Protein AF-A0A1F8LR01-F1 (afdb_monomer_lite)

Sequence (402 aa):
MFSRTEFHPQITAILFFTMLLFGLFLNRTSTVTSFSTLLFICFPALVITYLPLTAFFIFSLGGIYILQKVSGKSIIQLYFFAFCILIFFVWEIYWATRFFNNFVVYIREFLIGLSDPLNRLLPVFNIAQNKLGESVPLWASLTRFFWMASIFLLGVILGVRNLFLFRKVSTVETMLTGGLWGVIAFSLICILTFSGSTQSQRLLTYGPFFTVPIIMMFLLNPNSVASKRSINKLVLKRWTAFKRYAVIYIFMAFILLSLPTFLVNRSDIGTKSIYKYELSTGDFVQNLYNNNKALRFFTDVQTVYYYAFYIPDGRLNNPPQPWEIANEEEEWAMFNNMLSKFESFKQMSVFVLTERFDQVYRTIAEVKPTDTEWQEFIGKLSTNVVIYNNGHTSMYLNQPGN

Radius of gyration: 25.89 Å; chains: 1; bounding box: 68×47×72 Å

Structure (mmCIF, N/CA/C/O backbone):
data_AF-A0A1F8LR01-F1
#
_entry.id   AF-A0A1F8LR01-F1
#
loop_
_atom_site.group_PDB
_atom_site.id
_atom_site.type_symbol
_atom_site.label_atom_id
_atom_site.label_alt_id
_atom_site.label_comp_id
_atom_site.label_asym_id
_atom_site.label_entity_id
_atom_site.label_seq_id
_atom_site.pdbx_PDB_ins_code
_atom_site.Cartn_x
_atom_site.Cartn_y
_atom_site.Cartn_z
_atom_site.occupancy
_atom_site.B_iso_or_equiv
_atom_site.auth_seq_id
_atom_site.auth_comp_id
_atom_site.auth_asym_id
_atom_site.auth_atom_id
_atom_site.pdbx_PDB_model_num
ATOM 1 N N . MET A 1 1 ? 7.671 -27.698 -17.652 1.00 35.16 1 MET A N 1
ATOM 2 C CA . MET A 1 1 ? 7.821 -26.294 -17.222 1.00 35.16 1 MET A CA 1
ATOM 3 C C . MET A 1 1 ? 7.305 -26.208 -15.789 1.00 35.16 1 MET A C 1
ATOM 5 O O . MET A 1 1 ? 6.113 -26.046 -15.581 1.00 35.16 1 MET A O 1
ATOM 9 N N . PHE A 1 2 ? 8.156 -26.469 -14.792 1.00 26.67 2 PHE A N 1
ATOM 10 C CA . PHE A 1 2 ? 7.775 -26.224 -13.400 1.00 26.67 2 PHE A CA 1
ATOM 11 C C . PHE A 1 2 ? 7.799 -24.712 -13.223 1.00 26.67 2 PHE A C 1
ATOM 13 O O . PHE A 1 2 ? 8.872 -24.114 -13.307 1.00 26.67 2 PHE A O 1
ATOM 20 N N . SER A 1 3 ? 6.636 -24.082 -13.045 1.00 29.81 3 SER A N 1
ATOM 21 C CA . SER A 1 3 ? 6.600 -22.718 -12.530 1.00 29.81 3 SER A CA 1
ATOM 22 C C . SER A 1 3 ? 7.415 -22.741 -11.244 1.00 29.81 3 SER A C 1
ATOM 24 O O . SER A 1 3 ? 7.028 -23.431 -10.297 1.00 29.81 3 SER A O 1
ATOM 26 N N . ARG A 1 4 ? 8.569 -22.064 -11.214 1.00 32.72 4 ARG A N 1
ATOM 27 C CA . ARG A 1 4 ? 9.208 -21.733 -9.942 1.00 32.72 4 ARG A CA 1
ATOM 28 C C . ARG A 1 4 ? 8.109 -21.050 -9.144 1.00 32.72 4 ARG A C 1
ATOM 30 O O . ARG A 1 4 ? 7.667 -19.975 -9.527 1.00 32.72 4 ARG A O 1
ATOM 37 N N . THR A 1 5 ? 7.587 -21.720 -8.123 1.00 36.28 5 THR A N 1
ATOM 38 C CA . THR A 1 5 ? 6.715 -21.079 -7.150 1.00 36.28 5 THR A CA 1
ATOM 39 C C . THR A 1 5 ? 7.586 -20.025 -6.501 1.00 36.28 5 THR A C 1
ATOM 41 O O . THR A 1 5 ? 8.412 -20.343 -5.645 1.00 36.28 5 THR A O 1
ATOM 44 N N . GLU A 1 6 ? 7.500 -18.797 -7.004 1.00 45.72 6 GLU A N 1
ATOM 45 C CA . GLU A 1 6 ? 8.147 -17.660 -6.385 1.00 45.72 6 GLU A CA 1
ATOM 46 C C . GLU A 1 6 ? 7.580 -17.583 -4.974 1.00 45.72 6 GLU A C 1
ATOM 48 O O . GLU A 1 6 ? 6.380 -17.403 -4.759 1.00 45.72 6 GLU A O 1
ATOM 53 N N . PHE A 1 7 ? 8.435 -17.846 -3.988 1.00 48.25 7 PHE A N 1
ATOM 54 C CA . PHE A 1 7 ? 8.056 -17.645 -2.608 1.00 48.25 7 PHE A CA 1
ATOM 55 C C . PHE A 1 7 ? 7.742 -16.158 -2.461 1.00 48.25 7 PHE A C 1
ATOM 57 O O . PHE A 1 7 ? 8.629 -15.319 -2.596 1.00 48.25 7 PHE A O 1
ATOM 64 N N . HIS A 1 8 ? 6.469 -15.835 -2.241 1.00 57.34 8 HIS A N 1
ATOM 65 C CA . HIS A 1 8 ? 6.015 -14.475 -1.995 1.00 57.34 8 HIS A CA 1
ATOM 66 C C . HIS A 1 8 ? 5.937 -14.266 -0.479 1.00 57.34 8 HIS A C 1
ATOM 68 O O . HIS A 1 8 ? 4.865 -14.457 0.106 1.00 57.34 8 HIS A O 1
ATOM 74 N N . PRO A 1 9 ? 7.041 -13.871 0.186 1.00 57.59 9 PRO A N 1
ATOM 75 C CA . PRO A 1 9 ? 7.090 -13.747 1.641 1.00 57.59 9 PRO A CA 1
ATOM 76 C C . PRO A 1 9 ? 5.990 -12.837 2.185 1.00 57.59 9 PRO A C 1
ATOM 78 O O . PRO A 1 9 ? 5.432 -13.100 3.242 1.00 57.59 9 PRO A O 1
ATOM 81 N N . GLN A 1 10 ? 5.595 -11.829 1.405 1.00 60.47 10 GLN A N 1
ATOM 82 C CA . GLN A 1 10 ? 4.511 -10.901 1.713 1.00 60.47 10 GLN A CA 1
ATOM 83 C C . GLN A 1 10 ? 3.162 -11.598 1.967 1.00 60.47 10 GLN A C 1
ATOM 85 O O . GLN A 1 10 ? 2.434 -11.188 2.867 1.00 60.47 10 GLN A O 1
ATOM 90 N N . ILE A 1 11 ? 2.823 -12.657 1.220 1.00 66.31 11 ILE A N 1
ATOM 91 C CA . ILE A 1 11 ? 1.539 -13.366 1.363 1.00 66.31 11 ILE A CA 1
ATOM 92 C C . ILE A 1 11 ? 1.519 -14.158 2.669 1.00 66.31 11 ILE A C 1
ATOM 94 O O . ILE A 1 11 ? 0.587 -14.016 3.460 1.00 66.31 11 ILE A O 1
ATOM 98 N N . THR A 1 12 ? 2.574 -14.933 2.932 1.00 64.12 12 THR A N 1
ATOM 99 C CA . THR A 1 12 ? 2.764 -15.663 4.197 1.00 64.12 12 THR A CA 1
ATOM 100 C C . THR A 1 12 ? 2.697 -14.712 5.388 1.00 64.12 12 THR A C 1
ATOM 102 O O . THR A 1 12 ? 2.092 -15.009 6.418 1.00 64.12 12 THR A O 1
ATOM 105 N N . ALA A 1 13 ? 3.265 -13.526 5.209 1.00 63.72 13 ALA A N 1
ATOM 106 C CA . ALA A 1 13 ? 3.351 -12.496 6.215 1.00 63.72 13 ALA A CA 1
ATOM 107 C C . ALA A 1 13 ? 2.002 -11.828 6.523 1.00 63.72 13 ALA A C 1
ATOM 109 O O . ALA A 1 13 ? 1.626 -11.687 7.690 1.00 63.72 13 ALA A O 1
ATOM 110 N N . ILE A 1 14 ? 1.213 -11.527 5.491 1.00 68.38 14 ILE A N 1
ATOM 111 C CA . ILE A 1 14 ? -0.168 -11.050 5.630 1.00 68.38 14 ILE A CA 1
ATOM 112 C C . ILE A 1 14 ? -1.063 -12.114 6.275 1.00 68.38 14 ILE A C 1
ATOM 114 O O . ILE A 1 14 ? -1.847 -11.793 7.173 1.00 68.38 14 ILE A O 1
ATOM 118 N N . LEU A 1 15 ? -0.948 -13.376 5.850 1.00 68.50 15 LEU A N 1
ATOM 119 C CA . LEU A 1 15 ? -1.713 -14.485 6.424 1.00 68.50 15 LEU A CA 1
ATOM 120 C C . LEU A 1 15 ? -1.419 -14.633 7.915 1.00 68.50 15 LEU A C 1
ATOM 122 O O . LEU A 1 15 ? -2.350 -14.696 8.715 1.00 68.50 15 LEU A O 1
ATOM 126 N N . PHE A 1 16 ? -0.143 -14.593 8.298 1.00 68.06 16 PHE A N 1
ATOM 127 C CA . PHE A 1 16 ? 0.247 -14.635 9.699 1.00 68.06 16 PHE A CA 1
ATOM 128 C C . PHE A 1 16 ? -0.315 -13.457 10.493 1.00 68.06 16 PHE A C 1
ATOM 130 O O . PHE A 1 16 ? -0.899 -13.656 11.555 1.00 68.06 16 PHE A O 1
ATOM 137 N N . PHE A 1 17 ? -0.174 -12.232 9.982 1.00 68.69 17 PHE A N 1
ATOM 138 C CA . PHE A 1 17 ? -0.696 -11.049 10.659 1.00 68.69 17 PHE A CA 1
ATOM 139 C C . PHE A 1 17 ? -2.216 -11.133 10.857 1.00 68.69 17 PHE A C 1
ATOM 141 O O . PHE A 1 17 ? -2.735 -10.809 11.925 1.00 68.69 17 PHE A O 1
ATOM 148 N N . THR A 1 18 ? -2.927 -11.651 9.857 1.00 70.94 18 THR A N 1
ATOM 149 C CA . THR A 1 18 ? -4.374 -11.877 9.924 1.00 70.94 18 THR A CA 1
ATOM 150 C C . THR A 1 18 ? -4.723 -12.942 10.964 1.00 70.94 18 THR A C 1
ATOM 152 O O . THR A 1 18 ? -5.607 -12.718 11.789 1.00 70.94 18 THR A O 1
ATOM 155 N N . MET A 1 19 ? -4.006 -14.071 10.979 1.00 67.06 19 MET A N 1
ATOM 156 C CA . MET A 1 19 ? -4.171 -15.130 11.984 1.00 67.06 19 MET A CA 1
ATOM 157 C C . MET A 1 19 ? -3.863 -14.634 13.396 1.00 67.06 19 MET A C 1
ATOM 159 O O . MET A 1 19 ? -4.545 -15.018 14.342 1.00 67.06 19 MET A O 1
ATOM 163 N N . LEU A 1 20 ? -2.880 -13.748 13.545 1.00 66.31 20 LEU A N 1
ATOM 164 C CA . LEU A 1 20 ? -2.564 -13.108 14.811 1.00 66.31 20 LEU A CA 1
ATOM 165 C C . LEU A 1 20 ? -3.699 -12.212 15.283 1.00 66.31 20 LEU A C 1
ATOM 167 O O . LEU A 1 20 ? -4.143 -12.341 16.420 1.00 66.31 20 LEU A O 1
ATOM 171 N N . LEU A 1 21 ? -4.176 -11.310 14.427 1.00 67.50 21 LEU A N 1
ATOM 172 C CA . LEU A 1 21 ? -5.292 -10.448 14.791 1.00 67.50 21 LEU A CA 1
ATOM 173 C C . LEU A 1 21 ? -6.499 -11.299 15.167 1.00 67.50 21 LEU A C 1
ATOM 175 O O . LEU A 1 21 ? -7.099 -11.069 16.212 1.00 67.50 21 LEU A O 1
ATOM 179 N N . PHE A 1 22 ? -6.790 -12.336 14.382 1.00 70.31 22 PHE A N 1
ATOM 180 C CA . PHE A 1 22 ? -7.855 -13.294 14.653 1.00 70.31 22 PHE A CA 1
ATOM 181 C C . PHE A 1 22 ? -7.670 -14.040 15.985 1.00 70.31 22 PHE A C 1
ATOM 183 O O . PHE A 1 22 ? -8.610 -14.127 16.771 1.00 70.31 22 PHE A O 1
ATOM 190 N N . GLY A 1 23 ? -6.464 -14.515 16.295 1.00 63.81 23 GLY A N 1
ATOM 191 C CA . GLY A 1 23 ? -6.161 -15.172 17.567 1.00 63.81 23 GLY A CA 1
ATOM 192 C C . GLY A 1 23 ? -6.261 -14.224 18.763 1.00 63.81 23 GLY A C 1
ATOM 193 O O . GLY A 1 23 ? -6.805 -14.598 19.800 1.00 63.81 23 GLY A O 1
ATOM 194 N N . LEU A 1 24 ? -5.838 -12.967 18.609 1.00 63.94 24 LEU A N 1
ATOM 195 C CA . LEU A 1 24 ? -6.038 -11.930 19.621 1.00 63.94 24 LEU A CA 1
ATOM 196 C C . LEU A 1 24 ? -7.524 -11.569 19.796 1.00 63.94 24 LEU A C 1
ATOM 198 O O . LEU A 1 24 ? -7.961 -11.314 20.917 1.00 63.94 24 LEU A O 1
ATOM 202 N N . PHE A 1 25 ? -8.313 -11.585 18.718 1.00 64.31 25 PHE A N 1
ATOM 203 C CA . PHE A 1 25 ? -9.765 -11.386 18.762 1.00 64.31 25 PHE A CA 1
ATOM 204 C C . PHE A 1 25 ? -10.500 -12.522 19.477 1.00 64.31 25 PHE A C 1
ATOM 206 O O . PHE A 1 25 ? -11.433 -12.264 20.240 1.00 64.31 25 PHE A O 1
ATOM 213 N N . LEU A 1 26 ? -10.095 -13.768 19.222 1.00 62.00 26 LEU A N 1
ATOM 214 C CA . LEU A 1 26 ? -10.715 -14.968 19.783 1.00 62.00 26 LEU A CA 1
ATOM 215 C C . LEU A 1 26 ? -10.299 -15.264 21.226 1.00 62.00 26 LEU A C 1
ATOM 217 O O . LEU A 1 26 ? -10.975 -16.050 21.888 1.00 62.00 26 LEU A O 1
ATOM 221 N N . ASN A 1 27 ? -9.228 -14.644 21.733 1.00 51.34 27 ASN A N 1
ATOM 222 C CA . ASN A 1 27 ? -8.663 -14.908 23.059 1.00 51.34 27 ASN A CA 1
ATOM 223 C C . ASN A 1 27 ? -9.542 -14.369 24.213 1.00 51.34 27 ASN A C 1
ATOM 225 O O . ASN A 1 27 ? -9.155 -13.491 24.984 1.00 51.34 27 ASN A O 1
ATOM 229 N N . ARG A 1 28 ? -10.743 -14.940 24.362 1.00 53.25 28 ARG A N 1
ATOM 230 C CA . ARG A 1 28 ? -11.556 -14.903 25.586 1.00 53.25 28 ARG A CA 1
ATOM 231 C C . ARG A 1 28 ? -11.241 -16.058 26.550 1.00 53.25 28 ARG A C 1
ATOM 233 O O . ARG A 1 28 ? -11.693 -15.989 27.687 1.00 53.25 28 ARG A O 1
ATOM 240 N N . THR A 1 29 ? -10.472 -17.084 26.162 1.00 45.84 29 THR A N 1
ATOM 241 C CA . THR A 1 29 ? -10.288 -18.306 26.980 1.00 45.84 29 THR A CA 1
ATOM 242 C C . THR A 1 29 ? -8.961 -19.038 26.721 1.00 45.84 29 THR A C 1
ATOM 244 O O . THR A 1 29 ? -8.738 -19.486 25.609 1.00 45.84 29 THR A O 1
ATOM 247 N N . SER A 1 30 ? -8.130 -19.228 27.760 1.00 42.12 30 SER A N 1
ATOM 248 C CA . SER A 1 30 ? -7.035 -20.224 27.962 1.00 42.12 30 SER A CA 1
ATOM 249 C C . SER A 1 30 ? -5.949 -20.496 26.891 1.00 42.12 30 SER A C 1
ATOM 251 O O . SER A 1 30 ? -4.922 -21.072 27.229 1.00 42.12 30 SER A O 1
ATOM 253 N N . THR A 1 31 ? -6.081 -20.058 25.639 1.00 46.47 31 THR A N 1
ATOM 254 C CA . THR A 1 31 ? -5.167 -20.352 24.510 1.00 46.47 31 THR A CA 1
ATOM 255 C C . THR A 1 31 ? -3.929 -19.448 24.430 1.00 46.47 31 THR A C 1
ATOM 257 O O . THR A 1 31 ? -3.245 -19.389 23.407 1.00 46.47 31 THR A O 1
ATOM 260 N N . VAL A 1 32 ? -3.609 -18.735 25.513 1.00 52.31 32 VAL A N 1
ATOM 261 C CA . VAL A 1 32 ? -2.529 -17.734 25.567 1.00 52.31 32 VAL A CA 1
ATOM 262 C C . VAL A 1 32 ? -1.151 -18.364 25.336 1.00 52.31 32 VAL A C 1
ATOM 264 O O . VAL A 1 32 ? -0.307 -17.756 24.679 1.00 52.31 32 VAL A O 1
ATOM 267 N N . THR A 1 33 ? -0.922 -19.589 25.809 1.00 53.00 33 THR A N 1
ATOM 268 C CA . THR A 1 33 ? 0.363 -20.294 25.681 1.00 53.00 33 THR A CA 1
ATOM 269 C C . THR A 1 33 ? 0.628 -20.754 24.251 1.00 53.00 33 THR A C 1
ATOM 271 O O . THR A 1 33 ? 1.625 -20.333 23.674 1.00 53.00 33 THR A O 1
ATOM 274 N N . SER A 1 34 ? -0.282 -21.508 23.625 1.00 55.06 34 SER A N 1
ATOM 275 C CA . SER A 1 34 ? -0.107 -21.992 22.242 1.00 55.06 34 SER A CA 1
ATOM 276 C C . SER A 1 34 ? 0.011 -20.852 21.225 1.00 55.06 34 SER A C 1
ATOM 278 O O . SER A 1 34 ? 0.798 -20.932 20.283 1.00 55.06 34 SER A O 1
ATOM 280 N N . PHE A 1 35 ? -0.729 -19.761 21.442 1.00 59.41 35 PHE A N 1
ATOM 281 C CA . PHE A 1 35 ? -0.664 -18.570 20.599 1.00 59.41 35 PHE A CA 1
ATOM 282 C C . PHE A 1 35 ? 0.674 -17.832 20.731 1.00 59.41 35 PHE A C 1
ATOM 284 O O . PHE A 1 35 ? 1.257 -17.432 19.725 1.00 59.41 35 PHE A O 1
ATOM 291 N N . SER A 1 36 ? 1.198 -17.712 21.956 1.00 57.34 36 SER A N 1
ATOM 292 C CA . SER A 1 36 ? 2.516 -17.118 22.210 1.00 57.34 36 SER A CA 1
ATOM 293 C C . SER A 1 36 ? 3.638 -17.943 21.578 1.00 57.34 36 SER A C 1
ATOM 295 O O . SER A 1 36 ? 4.568 -17.364 21.028 1.00 57.34 36 SER A O 1
ATOM 297 N N . THR A 1 37 ? 3.536 -19.277 21.592 1.00 59.94 37 THR A N 1
ATOM 298 C CA . THR A 1 37 ? 4.517 -20.181 20.969 1.00 59.94 37 THR A CA 1
ATOM 299 C C . THR A 1 37 ? 4.509 -20.084 19.443 1.00 59.94 37 THR A C 1
ATOM 301 O O . THR A 1 37 ? 5.571 -19.977 18.834 1.00 59.94 37 THR A O 1
ATOM 304 N N . LEU A 1 38 ? 3.328 -20.056 18.812 1.00 63.19 38 LEU A N 1
ATOM 305 C CA . LEU A 1 38 ? 3.209 -19.889 17.357 1.00 63.19 38 LEU A CA 1
ATOM 306 C C . LEU A 1 38 ? 3.761 -18.526 16.908 1.00 63.19 38 LEU A C 1
ATOM 308 O O . LEU A 1 38 ? 4.481 -18.429 15.916 1.00 63.19 38 LEU A O 1
ATOM 312 N N . LEU A 1 39 ? 3.506 -17.483 17.699 1.00 63.50 39 LEU A N 1
ATOM 313 C CA . LEU A 1 39 ? 4.103 -16.163 17.523 1.00 63.50 39 LEU A CA 1
ATOM 314 C C . LEU A 1 39 ? 5.628 -16.164 17.639 1.00 63.50 39 LEU A C 1
ATOM 316 O O . LEU A 1 39 ? 6.300 -15.514 16.840 1.00 63.50 39 LEU A O 1
ATOM 320 N N . PHE A 1 40 ? 6.161 -16.910 18.605 1.00 65.38 40 PHE A N 1
ATOM 321 C CA . PHE A 1 40 ? 7.596 -17.044 18.846 1.00 65.38 40 PHE A CA 1
ATOM 322 C C . PHE A 1 40 ? 8.336 -17.682 17.666 1.00 65.38 40 PHE A C 1
ATOM 324 O O . PHE A 1 40 ? 9.477 -17.324 17.396 1.00 65.38 40 PHE A O 1
ATOM 331 N N . ILE A 1 41 ? 7.684 -18.609 16.958 1.00 64.94 41 ILE A N 1
ATOM 332 C CA . ILE A 1 41 ? 8.263 -19.336 15.820 1.00 64.94 41 ILE A CA 1
ATOM 333 C C . ILE A 1 41 ? 8.121 -18.533 14.523 1.00 64.94 41 ILE A C 1
ATOM 335 O O . ILE A 1 41 ? 9.060 -18.424 13.737 1.00 64.94 41 ILE A O 1
ATOM 339 N N . CYS A 1 42 ? 6.948 -17.950 14.288 1.00 66.75 42 CYS A N 1
ATOM 340 C CA . CYS A 1 42 ? 6.648 -17.311 13.013 1.00 66.75 42 CYS A CA 1
ATOM 341 C C . CYS A 1 42 ? 7.173 -15.876 12.909 1.00 66.75 42 CYS A C 1
ATOM 343 O O . CYS A 1 42 ? 7.507 -15.445 11.810 1.00 66.75 42 CYS A O 1
ATOM 345 N N . PHE A 1 43 ? 7.276 -15.127 14.012 1.00 67.75 43 PHE A N 1
ATOM 346 C CA . PHE A 1 43 ? 7.781 -13.753 13.960 1.00 67.75 43 PHE A CA 1
ATOM 347 C C . PHE A 1 43 ? 9.237 -13.667 13.458 1.00 67.75 43 PHE A C 1
ATOM 349 O O . PHE A 1 43 ? 9.473 -12.893 12.532 1.00 67.75 43 PHE A O 1
ATOM 356 N N . PRO A 1 44 ? 10.192 -14.500 13.925 1.00 66.56 44 PRO A N 1
ATOM 357 C CA . PRO A 1 44 ? 11.518 -14.597 13.311 1.00 66.56 44 PRO A CA 1
ATOM 358 C C . PRO A 1 44 ? 11.472 -14.891 11.810 1.00 66.56 44 PRO A C 1
ATOM 360 O O . PRO A 1 44 ? 12.167 -14.236 11.042 1.00 66.56 44 PRO A O 1
ATOM 363 N N . ALA A 1 45 ? 10.615 -15.818 11.369 1.00 64.94 45 ALA A N 1
ATOM 364 C CA . ALA A 1 45 ? 10.470 -16.135 9.948 1.00 64.94 45 ALA A CA 1
ATOM 365 C C . ALA A 1 45 ? 9.986 -14.926 9.125 1.00 64.94 45 ALA A C 1
ATOM 367 O O . ALA A 1 45 ? 10.404 -14.748 7.983 1.00 64.94 45 ALA A O 1
ATOM 368 N N . LEU A 1 46 ? 9.150 -14.059 9.701 1.00 65.88 46 LEU A N 1
ATOM 369 C CA . LEU A 1 46 ? 8.712 -12.813 9.065 1.00 65.88 46 LEU A CA 1
ATOM 370 C C . LEU A 1 46 ? 9.801 -11.762 9.001 1.00 65.88 46 LEU A C 1
ATOM 372 O O . LEU A 1 46 ? 9.949 -11.102 7.976 1.00 65.88 46 LEU A O 1
ATOM 376 N N . VAL A 1 47 ? 10.573 -11.638 10.076 1.00 64.88 47 VAL A N 1
ATOM 377 C CA . VAL A 1 47 ? 11.721 -10.736 10.130 1.00 64.88 47 VAL A CA 1
ATOM 378 C C . VAL A 1 47 ? 12.735 -11.121 9.054 1.00 64.88 47 VAL A C 1
ATOM 380 O O . VAL A 1 47 ? 13.156 -10.264 8.281 1.00 64.88 47 VAL A O 1
ATOM 383 N N . ILE A 1 48 ? 13.021 -12.421 8.934 1.00 62.97 48 ILE A N 1
ATOM 384 C CA . ILE A 1 48 ? 13.946 -12.980 7.943 1.00 62.97 48 ILE A CA 1
ATOM 385 C C . ILE A 1 48 ? 13.500 -12.684 6.503 1.00 62.97 48 ILE A C 1
ATOM 387 O O . ILE A 1 48 ? 14.321 -12.522 5.603 1.00 62.97 48 ILE A O 1
ATOM 391 N N . THR A 1 49 ? 12.191 -12.635 6.263 1.00 64.06 49 THR A N 1
ATOM 392 C CA . THR A 1 49 ? 11.645 -12.651 4.903 1.00 64.06 49 THR A CA 1
ATOM 393 C C . THR A 1 49 ? 11.109 -11.306 4.419 1.00 64.06 49 THR A C 1
ATOM 395 O O . THR A 1 49 ? 11.103 -11.068 3.210 1.00 64.06 49 THR A O 1
ATOM 398 N N . TYR A 1 50 ? 10.649 -10.416 5.309 1.00 69.25 50 TYR A N 1
ATOM 399 C CA . TYR A 1 50 ? 10.059 -9.136 4.911 1.00 69.25 50 TYR A CA 1
ATOM 400 C C . TYR A 1 50 ? 10.065 -8.068 6.027 1.00 69.25 50 TYR A C 1
ATOM 402 O O . TYR A 1 50 ? 9.111 -7.900 6.796 1.00 69.25 50 TYR A O 1
ATOM 410 N N . LEU A 1 51 ? 11.135 -7.269 6.058 1.00 68.94 51 LEU A N 1
ATOM 411 C CA . LEU A 1 51 ? 11.391 -6.224 7.057 1.00 68.94 51 LEU A CA 1
ATOM 412 C C . LEU A 1 51 ? 10.250 -5.196 7.256 1.00 68.94 51 LEU A C 1
ATOM 414 O O . LEU A 1 51 ? 9.898 -4.926 8.408 1.00 68.94 51 LEU A O 1
ATOM 418 N N . PRO A 1 52 ? 9.603 -4.644 6.204 1.00 72.44 52 PRO A N 1
ATOM 419 C CA . PRO A 1 52 ? 8.581 -3.612 6.392 1.00 72.44 52 PRO A CA 1
ATOM 420 C C . PRO A 1 52 ? 7.368 -4.091 7.190 1.00 72.44 52 PRO A C 1
ATOM 422 O O . PRO A 1 52 ? 6.794 -3.319 7.956 1.00 72.44 52 PRO A O 1
ATOM 425 N N . LEU A 1 53 ? 6.976 -5.362 7.038 1.00 72.88 53 LEU A N 1
ATOM 426 C CA . LEU A 1 53 ? 5.863 -5.902 7.816 1.00 72.88 53 LEU A CA 1
ATOM 427 C C . LEU A 1 53 ? 6.251 -6.117 9.282 1.00 72.88 53 LEU A C 1
ATOM 429 O O . LEU A 1 53 ? 5.424 -5.938 10.170 1.00 72.88 53 LEU A O 1
ATOM 433 N N . THR A 1 54 ? 7.510 -6.450 9.546 1.00 76.75 54 THR A N 1
ATOM 434 C CA . THR A 1 54 ? 8.026 -6.585 10.911 1.00 76.75 54 THR A CA 1
ATOM 435 C C . THR A 1 54 ? 7.986 -5.252 11.652 1.00 76.75 54 THR A C 1
ATOM 437 O O . THR A 1 54 ? 7.468 -5.183 12.766 1.00 76.75 54 THR A O 1
ATOM 440 N N . ALA A 1 55 ? 8.448 -4.173 11.015 1.00 80.06 55 ALA A N 1
ATOM 441 C CA . ALA A 1 55 ? 8.347 -2.833 11.583 1.00 80.06 55 ALA A CA 1
ATOM 442 C C . ALA A 1 55 ? 6.875 -2.433 11.791 1.00 80.06 55 ALA A C 1
ATOM 444 O O . ALA A 1 55 ? 6.482 -2.056 12.893 1.00 80.06 55 ALA A O 1
ATOM 445 N N . PHE A 1 56 ? 6.025 -2.635 10.781 1.00 81.19 56 PHE A N 1
ATOM 446 C CA . PHE A 1 56 ? 4.578 -2.433 10.890 1.00 81.19 56 PHE A CA 1
ATOM 447 C C . PHE A 1 56 ? 3.956 -3.182 12.087 1.00 81.19 56 PHE A C 1
ATOM 449 O O . PHE A 1 56 ? 3.125 -2.633 12.821 1.00 81.19 56 PHE A O 1
ATOM 456 N N . PHE A 1 57 ? 4.378 -4.424 12.319 1.00 81.44 57 PHE A N 1
ATOM 457 C CA . PHE A 1 57 ? 3.926 -5.244 13.434 1.00 81.44 57 PHE A CA 1
ATOM 458 C C . PHE A 1 57 ? 4.372 -4.680 14.784 1.00 81.44 57 PHE A C 1
ATOM 460 O O . PHE A 1 57 ? 3.549 -4.546 15.689 1.00 81.44 57 PHE A O 1
ATOM 467 N N . ILE A 1 58 ? 5.644 -4.292 14.911 1.00 87.50 58 ILE A N 1
ATOM 468 C CA . ILE A 1 58 ? 6.188 -3.676 16.129 1.00 87.50 58 ILE A CA 1
ATOM 469 C C . ILE A 1 58 ? 5.435 -2.391 16.459 1.00 87.50 58 ILE A C 1
ATOM 471 O O . ILE A 1 58 ? 5.016 -2.209 17.599 1.00 87.50 58 ILE A O 1
ATOM 475 N N . PHE A 1 59 ? 5.193 -1.528 15.474 1.00 91.19 59 PHE A N 1
ATOM 476 C CA . PHE A 1 59 ? 4.430 -0.300 15.683 1.00 91.19 59 PHE A CA 1
ATOM 477 C C . PHE A 1 59 ? 2.982 -0.581 16.094 1.00 91.19 59 PHE A C 1
ATOM 479 O O . PHE A 1 59 ? 2.475 0.048 17.023 1.00 91.19 59 PHE A O 1
ATOM 486 N N . SER A 1 60 ? 2.331 -1.565 15.467 1.00 89.62 60 SER A N 1
ATOM 487 C CA . SER A 1 60 ? 0.982 -2.001 15.846 1.00 89.62 60 SER A CA 1
ATOM 488 C C . SER A 1 60 ? 0.938 -2.507 17.293 1.00 89.62 60 SER A C 1
ATOM 490 O O . SER A 1 60 ? 0.095 -2.066 18.077 1.00 89.62 60 SER A O 1
ATOM 492 N N . LEU A 1 61 ? 1.872 -3.383 17.688 1.00 88.38 61 LEU A N 1
ATOM 493 C CA . LEU A 1 61 ? 1.990 -3.863 19.068 1.00 88.38 61 LEU A CA 1
ATOM 494 C C . LEU A 1 61 ? 2.331 -2.737 20.043 1.00 88.38 61 LEU A C 1
ATOM 496 O O . LEU A 1 61 ? 1.787 -2.715 21.142 1.00 88.38 61 LEU A O 1
ATOM 500 N N . GLY A 1 62 ? 3.191 -1.797 19.651 1.00 92.31 62 GLY A N 1
ATOM 501 C CA . GLY A 1 62 ? 3.563 -0.635 20.452 1.00 92.31 62 GLY A CA 1
ATOM 502 C C . GLY A 1 62 ? 2.359 0.260 20.733 1.00 92.31 62 GLY A C 1
ATOM 503 O O . GLY A 1 62 ? 2.109 0.619 21.881 1.00 92.31 62 GLY A O 1
ATOM 504 N N . GLY A 1 63 ? 1.541 0.536 19.715 1.00 93.00 63 GLY A N 1
ATOM 505 C CA . GLY A 1 63 ? 0.291 1.276 19.874 1.00 93.00 63 GLY A CA 1
ATOM 506 C C . GLY A 1 63 ? -0.713 0.557 20.785 1.00 93.00 63 GLY A C 1
ATOM 507 O O . GLY A 1 63 ? -1.306 1.183 21.670 1.00 93.00 63 GLY A O 1
ATOM 508 N N . ILE A 1 64 ? -0.855 -0.770 20.648 1.00 91.56 64 ILE A N 1
ATOM 509 C CA . ILE A 1 64 ? -1.650 -1.592 21.581 1.00 91.56 64 ILE A CA 1
ATOM 510 C C . ILE A 1 64 ? -1.080 -1.492 23.000 1.00 91.56 64 ILE A C 1
ATOM 512 O O . ILE A 1 64 ? -1.840 -1.285 23.947 1.00 91.56 64 ILE A O 1
ATOM 516 N N . TYR A 1 65 ? 0.242 -1.609 23.150 1.00 91.25 65 TYR A N 1
ATOM 517 C CA . TYR A 1 65 ? 0.948 -1.587 24.428 1.00 91.25 65 TYR A CA 1
ATOM 518 C C . TYR A 1 65 ? 0.794 -0.241 25.159 1.00 91.25 65 TYR A C 1
ATOM 520 O O . TYR A 1 65 ? 0.555 -0.202 26.367 1.00 91.25 65 TYR A O 1
ATOM 528 N N . ILE A 1 66 ? 0.871 0.876 24.438 1.00 93.69 66 ILE A N 1
ATOM 529 C CA . ILE A 1 66 ? 0.654 2.208 25.009 1.00 93.69 66 ILE A CA 1
ATOM 530 C C . ILE A 1 66 ? -0.799 2.338 25.473 1.00 93.69 66 ILE A C 1
ATOM 532 O O . ILE A 1 66 ? -1.059 2.681 26.629 1.00 93.69 66 ILE A O 1
ATOM 536 N N . LEU A 1 67 ? -1.766 2.002 24.612 1.00 92.38 67 LEU A N 1
ATOM 537 C CA . LEU A 1 67 ? -3.174 2.200 24.945 1.00 92.38 67 LEU A CA 1
ATOM 538 C C . LEU A 1 67 ? -3.657 1.244 26.045 1.00 92.38 67 LEU A C 1
ATOM 540 O O . LEU A 1 67 ? -4.491 1.631 26.868 1.00 92.38 67 LEU A O 1
ATOM 544 N N . GLN A 1 68 ? -3.120 0.023 26.130 1.00 92.00 68 GLN A N 1
ATOM 545 C CA . GLN A 1 68 ? -3.410 -0.874 27.254 1.00 92.00 68 GLN A CA 1
ATOM 546 C C . GLN A 1 68 ? -2.887 -0.303 28.582 1.00 92.00 68 GLN A C 1
ATOM 548 O O . GLN A 1 68 ? -3.600 -0.369 29.579 1.00 92.00 68 GLN A O 1
ATOM 553 N N . LYS A 1 69 ? -1.697 0.323 28.603 1.00 92.25 69 LYS A N 1
ATOM 554 C CA . LYS A 1 69 ? -1.126 0.910 29.824 1.00 92.25 69 LYS A CA 1
ATOM 555 C C . LYS A 1 69 ? -1.948 2.098 30.288 1.00 92.25 69 LYS A C 1
ATOM 557 O O . LYS A 1 69 ? -2.312 2.168 31.456 1.00 92.25 69 LYS A O 1
ATOM 562 N N . VAL A 1 70 ? -2.322 2.966 29.353 1.00 91.50 70 VAL A N 1
ATOM 563 C CA . VAL A 1 70 ? -3.179 4.122 29.631 1.00 91.50 70 VAL A CA 1
ATOM 564 C C . VAL A 1 70 ? -4.572 3.680 30.104 1.00 91.50 70 VAL A C 1
ATOM 566 O O . VAL A 1 70 ? -5.139 4.287 31.010 1.00 91.50 70 VAL A O 1
ATOM 569 N N . SER A 1 71 ? -5.117 2.590 29.551 1.00 88.75 71 SER A N 1
ATOM 570 C CA . SER A 1 71 ? -6.431 2.046 29.937 1.00 88.75 71 SER A CA 1
ATOM 571 C C . SER A 1 71 ? -6.428 1.100 31.143 1.00 88.75 71 SER A C 1
ATOM 573 O O . SER A 1 71 ? -7.510 0.694 31.565 1.00 88.75 71 SER A O 1
ATOM 575 N N . GLY A 1 72 ? -5.266 0.770 31.717 1.00 86.38 72 GLY A N 1
ATOM 576 C CA . GLY A 1 72 ? -5.152 -0.149 32.856 1.00 86.38 72 GLY A CA 1
ATOM 577 C C . GLY A 1 72 ? -5.446 -1.616 32.518 1.00 86.38 72 GLY A C 1
ATOM 578 O O . GLY A 1 72 ? -5.856 -2.375 33.391 1.00 86.38 72 GLY A O 1
ATOM 579 N N . LYS A 1 73 ? -5.277 -2.020 31.255 1.00 84.62 73 LYS A N 1
ATOM 580 C CA . LYS A 1 73 ? -5.538 -3.384 30.771 1.00 84.62 73 LYS A CA 1
ATOM 581 C C . LYS A 1 73 ? -4.239 -4.149 30.525 1.00 84.62 73 LYS A C 1
ATOM 583 O O . LYS A 1 73 ? -3.220 -3.562 30.166 1.00 84.62 73 LYS A O 1
ATOM 588 N N . SER A 1 74 ? -4.296 -5.471 30.650 1.00 83.44 74 SER A N 1
ATOM 589 C CA . SER A 1 74 ? -3.204 -6.391 30.316 1.00 83.44 74 SER A CA 1
ATOM 590 C C . SER A 1 74 ? -3.580 -7.247 29.104 1.00 83.44 74 SER A C 1
ATOM 592 O O . SER A 1 74 ? -4.257 -8.262 29.231 1.00 83.44 74 SER A O 1
ATOM 594 N N . ILE A 1 75 ? -3.165 -6.812 27.913 1.00 80.00 75 ILE A N 1
ATOM 595 C CA . ILE A 1 75 ? -3.404 -7.509 26.637 1.00 80.00 75 ILE A CA 1
ATOM 596 C C . ILE A 1 75 ? -2.113 -8.187 26.175 1.00 80.00 75 ILE A C 1
ATOM 598 O O . ILE A 1 75 ? -2.080 -9.390 25.941 1.00 80.00 75 ILE A O 1
ATOM 602 N N . ILE A 1 76 ? -1.038 -7.405 26.081 1.00 80.50 76 ILE A N 1
ATOM 603 C CA . ILE A 1 76 ? 0.289 -7.815 25.630 1.00 80.50 76 ILE A CA 1
ATOM 604 C C . ILE A 1 76 ? 1.266 -7.724 26.800 1.00 80.50 76 ILE A C 1
ATOM 606 O O . ILE A 1 76 ? 1.343 -6.700 27.488 1.00 80.50 76 ILE A O 1
ATOM 610 N N . GLN A 1 77 ? 2.048 -8.782 26.995 1.00 82.75 77 GLN A N 1
ATOM 611 C CA . GLN A 1 77 ? 3.092 -8.839 28.013 1.00 82.75 77 GLN A CA 1
ATOM 612 C C . GLN A 1 77 ? 4.353 -8.099 27.533 1.00 82.75 77 GLN A C 1
ATOM 614 O O . GLN A 1 77 ? 4.724 -8.197 26.364 1.00 82.75 77 GLN A O 1
ATOM 619 N N . LEU A 1 78 ? 5.026 -7.353 28.419 1.00 83.62 78 LEU A N 1
ATOM 620 C CA . LEU A 1 78 ? 6.178 -6.513 28.046 1.00 83.62 78 LEU A CA 1
ATOM 621 C C . LEU A 1 78 ? 7.326 -7.326 27.432 1.00 83.62 78 LEU A C 1
ATOM 623 O O . LEU A 1 78 ? 7.906 -6.894 26.442 1.00 83.62 78 LEU A O 1
ATOM 627 N N . TYR A 1 79 ? 7.626 -8.506 27.981 1.00 83.00 79 TYR A N 1
ATOM 628 C CA . TYR A 1 79 ? 8.702 -9.352 27.460 1.00 83.00 79 TYR A CA 1
ATOM 629 C C . TYR A 1 79 ? 8.446 -9.790 26.015 1.00 83.00 79 TYR A C 1
ATOM 631 O O . TYR A 1 79 ? 9.389 -9.932 25.249 1.00 83.00 79 TYR A O 1
ATOM 639 N N . PHE A 1 80 ? 7.180 -9.965 25.623 1.00 79.62 80 PHE A N 1
ATOM 640 C CA . PHE A 1 80 ? 6.826 -10.340 24.260 1.00 79.62 80 PHE A CA 1
ATOM 641 C C . PHE A 1 80 ? 7.102 -9.185 23.294 1.00 79.62 80 PHE A C 1
ATOM 643 O O . PHE A 1 80 ? 7.733 -9.369 22.260 1.00 79.62 80 PHE A O 1
ATOM 650 N N . PHE A 1 81 ? 6.699 -7.971 23.673 1.00 82.25 81 PHE A N 1
ATOM 651 C CA . PHE A 1 81 ? 7.009 -6.771 22.900 1.00 82.25 81 PHE A CA 1
ATOM 652 C C . PHE A 1 81 ? 8.524 -6.530 22.794 1.00 82.25 81 PHE A C 1
ATOM 654 O O . PHE A 1 81 ? 9.033 -6.284 21.701 1.00 82.25 81 PHE A O 1
ATOM 661 N N . ALA A 1 82 ? 9.254 -6.674 23.906 1.00 85.75 82 ALA A N 1
ATOM 662 C CA . ALA A 1 82 ? 10.710 -6.554 23.937 1.00 85.75 82 ALA A CA 1
ATOM 663 C C . ALA A 1 82 ? 11.397 -7.612 23.059 1.00 85.75 82 ALA A C 1
ATOM 665 O O . ALA A 1 82 ? 12.341 -7.290 22.346 1.00 85.75 82 ALA A O 1
ATOM 666 N N . PHE A 1 83 ? 10.895 -8.849 23.055 1.00 82.31 83 PHE A N 1
ATOM 667 C CA . PHE A 1 83 ? 11.387 -9.919 22.190 1.00 82.31 83 PHE A CA 1
ATOM 668 C C . PHE A 1 83 ? 11.194 -9.598 20.702 1.00 82.31 83 PHE A C 1
ATOM 670 O O . PHE A 1 83 ? 12.124 -9.769 19.918 1.00 82.31 83 PHE A O 1
ATOM 677 N N . CYS A 1 84 ? 10.029 -9.069 20.308 1.00 82.25 84 CYS A N 1
ATOM 678 C CA . CYS A 1 84 ? 9.797 -8.644 18.926 1.00 82.25 84 CYS A CA 1
ATOM 679 C C . CYS A 1 84 ? 10.770 -7.539 18.487 1.00 82.25 84 CYS A C 1
ATOM 681 O O . CYS A 1 84 ? 11.321 -7.597 17.390 1.00 82.25 84 CYS A O 1
ATOM 683 N N . ILE A 1 85 ? 11.014 -6.556 19.357 1.00 84.44 85 ILE A N 1
ATOM 684 C CA . ILE A 1 85 ? 11.999 -5.498 19.109 1.00 84.44 85 ILE A CA 1
ATOM 685 C C . ILE A 1 85 ? 13.413 -6.084 18.998 1.00 84.44 85 ILE A C 1
ATOM 687 O O . ILE A 1 85 ? 14.146 -5.742 18.074 1.00 84.44 85 ILE A O 1
ATOM 691 N N . LEU A 1 86 ? 13.788 -6.987 19.908 1.00 84.25 86 LEU A N 1
ATOM 692 C CA . LEU A 1 86 ? 15.106 -7.615 19.917 1.00 84.25 86 LEU A CA 1
ATOM 693 C C . LEU A 1 86 ? 15.365 -8.392 18.626 1.00 84.25 86 LEU A C 1
ATOM 695 O O . LEU A 1 86 ? 16.419 -8.211 18.031 1.00 84.25 86 LEU A O 1
ATOM 699 N N . ILE A 1 87 ? 14.419 -9.217 18.163 1.00 78.50 87 ILE A N 1
ATOM 700 C CA . ILE A 1 87 ? 14.587 -9.967 16.908 1.00 78.50 87 ILE A CA 1
ATOM 701 C C . ILE A 1 87 ? 14.772 -9.021 15.725 1.00 78.50 87 ILE A C 1
ATOM 703 O O . ILE A 1 87 ? 15.636 -9.265 14.885 1.00 78.50 87 ILE A O 1
ATOM 707 N N . PHE A 1 88 ? 13.979 -7.949 15.660 1.00 80.25 88 PHE A N 1
ATOM 708 C CA . PHE A 1 88 ? 14.126 -6.942 14.615 1.00 80.25 88 PHE A CA 1
ATOM 709 C C . PHE A 1 88 ? 15.536 -6.347 14.622 1.00 80.25 88 PHE A C 1
ATOM 711 O O . PHE A 1 88 ? 16.196 -6.352 13.590 1.00 80.25 88 PHE A O 1
ATOM 718 N N . PHE A 1 89 ? 16.051 -5.946 15.787 1.00 78.94 89 PHE A N 1
ATOM 719 C CA . PHE A 1 89 ? 17.417 -5.433 15.884 1.00 78.94 89 PHE A CA 1
ATOM 720 C C . PHE A 1 89 ? 18.491 -6.483 15.583 1.00 78.94 89 PHE A C 1
ATOM 722 O O . PHE A 1 89 ? 19.466 -6.158 14.920 1.00 78.94 89 PHE A O 1
ATOM 729 N N . VAL A 1 90 ? 18.332 -7.737 16.016 1.00 76.00 90 VAL A N 1
ATOM 730 C CA . VAL A 1 90 ? 19.277 -8.823 15.694 1.00 76.00 90 VAL A CA 1
ATOM 731 C C . VAL A 1 90 ? 19.351 -9.046 14.182 1.00 76.00 90 VAL A C 1
ATOM 733 O O . VAL A 1 90 ? 20.436 -9.229 13.635 1.00 76.00 90 VAL A O 1
ATOM 736 N N . TRP A 1 91 ? 18.211 -8.986 13.495 1.00 71.75 91 TRP A N 1
ATOM 737 C CA . TRP A 1 91 ? 18.159 -9.082 12.041 1.00 71.75 91 TRP A CA 1
ATOM 738 C C . TRP A 1 91 ? 18.776 -7.869 11.339 1.00 71.75 91 TRP A C 1
ATOM 740 O O . TRP A 1 91 ? 19.532 -8.034 10.384 1.00 71.75 91 TRP A O 1
ATOM 750 N N . GLU A 1 92 ? 18.513 -6.659 11.834 1.00 69.38 92 GLU A N 1
ATOM 751 C CA . GLU A 1 92 ? 19.148 -5.440 11.320 1.00 69.38 92 GLU A CA 1
ATOM 752 C C . GLU A 1 92 ? 20.670 -5.471 11.502 1.00 69.38 92 GLU A C 1
ATOM 754 O O . GLU A 1 92 ? 21.417 -5.101 10.599 1.00 69.38 92 GLU A O 1
ATOM 759 N N . ILE A 1 93 ? 21.150 -5.992 12.636 1.00 71.56 93 ILE A N 1
ATOM 760 C CA . ILE A 1 93 ? 22.582 -6.184 12.896 1.00 71.56 93 ILE A CA 1
ATOM 761 C C . ILE A 1 93 ? 23.185 -7.202 11.916 1.00 71.56 93 ILE A C 1
ATOM 763 O O . ILE A 1 93 ? 24.307 -7.014 11.451 1.00 71.56 93 ILE A O 1
ATOM 767 N N . TYR A 1 94 ? 22.451 -8.253 11.540 1.00 66.88 94 TYR A N 1
ATOM 768 C CA . TYR A 1 94 ? 22.906 -9.208 10.522 1.00 66.88 94 TYR A CA 1
ATOM 769 C C . TYR A 1 94 ? 23.083 -8.555 9.134 1.00 66.88 94 TYR A C 1
ATOM 771 O O . TYR A 1 94 ? 23.997 -8.916 8.396 1.00 66.88 94 TYR A O 1
ATOM 779 N N . TRP A 1 95 ? 22.277 -7.538 8.803 1.00 62.12 95 TRP A N 1
ATOM 780 C CA . TRP A 1 95 ? 22.388 -6.726 7.578 1.00 62.12 95 TRP A CA 1
ATOM 781 C C . TRP A 1 95 ? 23.196 -5.419 7.751 1.00 62.12 95 TRP A C 1
ATOM 783 O O . TRP A 1 95 ? 23.205 -4.571 6.847 1.00 62.12 95 TRP A O 1
ATOM 793 N N . ALA A 1 96 ? 23.901 -5.254 8.879 1.00 48.75 96 ALA A N 1
ATOM 794 C CA . ALA A 1 96 ? 24.453 -3.981 9.363 1.00 48.75 96 ALA A CA 1
ATOM 795 C C . ALA A 1 96 ? 25.309 -3.193 8.357 1.00 48.75 96 ALA A C 1
ATOM 797 O O . ALA A 1 96 ? 25.349 -1.966 8.429 1.00 48.75 96 ALA A O 1
ATOM 798 N N . THR A 1 97 ? 25.966 -3.847 7.398 1.00 51.38 97 THR A N 1
ATOM 799 C CA . THR A 1 97 ? 26.827 -3.169 6.415 1.00 51.38 97 THR A CA 1
ATOM 800 C C . THR A 1 97 ? 26.062 -2.363 5.366 1.00 51.38 97 THR A C 1
ATOM 802 O O . THR A 1 97 ? 26.589 -1.363 4.886 1.00 51.38 97 THR A O 1
ATOM 805 N N . ARG A 1 98 ? 24.817 -2.729 5.023 1.00 51.06 98 ARG A N 1
ATOM 806 C CA . ARG A 1 98 ? 23.975 -1.927 4.108 1.00 51.06 98 ARG A CA 1
ATOM 807 C C . ARG A 1 98 ? 23.053 -0.964 4.850 1.00 51.06 98 ARG A C 1
ATOM 809 O O . ARG A 1 98 ? 22.730 0.097 4.326 1.00 51.06 98 ARG A O 1
ATOM 816 N N . PHE A 1 99 ? 22.643 -1.309 6.070 1.00 50.84 99 PHE A N 1
ATOM 817 C CA . PHE A 1 99 ? 21.655 -0.520 6.800 1.00 50.84 99 PHE A CA 1
ATOM 818 C C . PHE A 1 99 ? 22.230 0.751 7.434 1.00 50.84 99 PHE A C 1
ATOM 820 O O . PHE A 1 99 ? 21.550 1.767 7.416 1.00 50.84 99 PHE A O 1
ATOM 827 N N . PHE A 1 100 ? 23.476 0.758 7.930 1.00 55.09 100 PHE A N 1
ATOM 828 C CA . PHE A 1 100 ? 24.052 1.973 8.535 1.00 55.09 100 PHE A CA 1
ATOM 829 C C . PHE A 1 100 ? 24.147 3.144 7.547 1.00 55.09 100 PHE A C 1
ATOM 831 O O . PHE A 1 100 ? 23.763 4.262 7.893 1.00 55.09 100 PHE A O 1
ATOM 838 N N . ASN A 1 101 ? 24.576 2.881 6.308 1.00 57.09 101 ASN A N 1
ATOM 839 C CA . ASN A 1 101 ? 24.602 3.901 5.256 1.00 57.09 101 ASN A CA 1
ATOM 840 C C . ASN A 1 101 ? 23.189 4.402 4.936 1.00 57.09 101 ASN A C 1
ATOM 842 O O . ASN A 1 101 ? 22.958 5.607 4.859 1.00 57.09 101 ASN A O 1
ATOM 846 N N . ASN A 1 102 ? 22.224 3.487 4.843 1.00 62.47 102 ASN A N 1
ATOM 847 C CA . ASN A 1 102 ? 20.839 3.836 4.545 1.00 62.47 102 ASN A CA 1
ATOM 848 C C . ASN A 1 102 ? 20.141 4.548 5.711 1.00 62.47 102 ASN A C 1
ATOM 850 O O . ASN A 1 102 ? 19.294 5.395 5.477 1.00 62.47 102 ASN A O 1
ATOM 854 N N . PHE A 1 103 ? 20.498 4.267 6.965 1.00 69.75 103 PHE A N 1
ATOM 855 C CA . PHE A 1 103 ? 19.850 4.857 8.136 1.00 69.75 103 PHE A CA 1
ATOM 856 C C . PHE A 1 103 ? 20.144 6.353 8.267 1.00 69.75 103 PHE A C 1
ATOM 858 O O . PHE A 1 103 ? 19.234 7.134 8.541 1.00 69.75 103 PHE A O 1
ATOM 865 N N . VAL A 1 104 ? 21.390 6.769 8.012 1.00 74.69 104 VAL A N 1
ATOM 866 C CA . VAL A 1 104 ? 21.758 8.195 7.963 1.00 74.69 104 VAL A CA 1
ATOM 867 C C . VAL A 1 104 ? 20.981 8.909 6.855 1.00 74.69 104 VAL A C 1
ATOM 869 O O . VAL A 1 104 ? 20.435 9.989 7.085 1.00 74.69 104 VAL A O 1
ATOM 872 N N . VAL A 1 105 ? 20.867 8.276 5.682 1.00 76.44 105 VAL A N 1
ATOM 873 C CA . VAL A 1 105 ? 20.063 8.781 4.558 1.00 76.44 105 VAL A CA 1
ATOM 874 C C . VAL A 1 105 ? 18.585 8.878 4.946 1.00 76.44 105 VAL A C 1
ATOM 876 O O . VAL A 1 105 ? 17.984 9.929 4.771 1.00 76.44 105 VAL A O 1
ATOM 879 N N . TYR A 1 106 ? 18.008 7.847 5.562 1.00 80.56 106 TYR A N 1
ATOM 880 C CA . TYR A 1 106 ? 16.606 7.827 5.984 1.00 80.56 106 TYR A CA 1
ATOM 881 C C . TYR A 1 106 ? 16.284 8.862 7.060 1.00 80.56 106 TYR A C 1
ATOM 883 O O . TYR A 1 106 ? 15.213 9.463 7.016 1.00 80.56 106 TYR A O 1
ATOM 891 N N . ILE A 1 107 ? 17.189 9.102 8.014 1.00 83.81 107 ILE A N 1
ATOM 892 C CA . ILE A 1 107 ? 17.025 10.190 8.987 1.00 83.81 107 ILE A CA 1
ATOM 893 C C . ILE A 1 107 ? 17.022 11.534 8.263 1.00 83.81 107 ILE A C 1
ATOM 895 O O . ILE A 1 107 ? 16.152 12.361 8.528 1.00 83.81 107 ILE A O 1
ATOM 899 N N . ARG A 1 108 ? 17.970 11.757 7.346 1.00 84.38 108 ARG A N 1
ATOM 900 C CA . ARG A 1 108 ? 18.033 12.998 6.569 1.00 84.38 108 ARG A CA 1
ATOM 901 C C . ARG A 1 108 ? 16.758 13.203 5.749 1.00 84.38 108 ARG A C 1
ATOM 903 O O . ARG A 1 108 ? 16.160 14.268 5.848 1.00 84.38 108 ARG A O 1
ATOM 910 N N . GLU A 1 109 ? 16.314 12.190 5.012 1.00 82.94 109 GLU A N 1
ATOM 911 C CA . GLU A 1 109 ? 15.080 12.239 4.221 1.00 82.94 109 GLU A CA 1
ATOM 912 C C . GLU A 1 109 ? 13.849 12.467 5.094 1.00 82.94 109 GLU A C 1
ATOM 914 O O . GLU A 1 109 ? 13.002 13.282 4.750 1.00 82.94 109 GLU A O 1
ATOM 919 N N . PHE A 1 110 ? 13.777 11.834 6.267 1.00 85.06 110 PHE A N 1
ATOM 920 C CA . PHE A 1 110 ? 12.706 12.075 7.231 1.00 85.06 110 PHE A CA 1
ATOM 921 C C . PHE A 1 110 ? 12.677 13.532 7.712 1.00 85.06 110 PHE A C 1
ATOM 923 O O . PHE A 1 110 ? 11.607 14.131 7.792 1.00 85.06 110 PHE A O 1
ATOM 930 N N . LEU A 1 111 ? 13.840 14.123 8.008 1.00 88.75 111 LEU A N 1
ATOM 931 C CA . LEU A 1 111 ? 13.940 15.532 8.402 1.00 88.75 111 LEU A CA 1
ATOM 932 C C . LEU A 1 111 ? 13.557 16.475 7.252 1.00 88.75 111 LEU A C 1
ATOM 934 O O . LEU A 1 111 ? 12.850 17.455 7.482 1.00 88.75 111 LEU A O 1
ATOM 938 N N . ILE A 1 112 ? 13.957 16.158 6.017 1.00 85.81 112 ILE A N 1
ATOM 939 C CA . ILE A 1 112 ? 13.525 16.887 4.815 1.00 85.81 112 ILE A CA 1
ATOM 940 C C . ILE A 1 112 ? 12.004 16.767 4.652 1.00 85.81 112 ILE A C 1
ATOM 942 O O . ILE A 1 112 ? 11.318 17.772 4.476 1.00 85.81 112 ILE A O 1
ATOM 946 N N . GLY A 1 113 ? 11.445 15.565 4.785 1.00 84.75 113 GLY A N 1
ATOM 947 C CA . GLY A 1 113 ? 10.005 15.333 4.724 1.00 84.75 113 GLY A CA 1
ATOM 948 C C . GLY A 1 113 ? 9.231 16.065 5.820 1.00 84.75 113 GLY A C 1
ATOM 949 O O . GLY A 1 113 ? 8.116 16.514 5.579 1.00 84.75 113 GLY A O 1
ATOM 950 N N . LEU A 1 114 ? 9.820 16.252 7.005 1.00 87.38 114 LEU A N 1
ATOM 951 C CA . LEU A 1 114 ? 9.242 17.090 8.060 1.00 87.38 114 LEU A CA 1
ATOM 952 C C . LEU A 1 114 ? 9.266 18.584 7.722 1.00 87.38 114 LEU A C 1
ATOM 954 O O . LEU A 1 114 ? 8.380 19.307 8.175 1.00 87.38 114 LEU A O 1
ATOM 958 N N . SER A 1 115 ? 10.256 19.048 6.953 1.00 89.25 115 SER A N 1
ATOM 959 C CA . SER A 1 115 ? 10.318 20.444 6.503 1.00 89.25 115 SER A CA 1
ATOM 960 C C . SER A 1 115 ? 9.281 20.764 5.420 1.00 89.25 115 SER A C 1
ATOM 962 O O . SER A 1 115 ? 8.822 21.901 5.341 1.00 89.25 115 SER A O 1
ATOM 964 N N . ASP A 1 116 ? 8.855 19.755 4.654 1.00 85.31 116 ASP A N 1
ATOM 965 C CA . ASP A 1 116 ? 7.824 19.874 3.622 1.00 85.31 116 ASP A CA 1
ATOM 966 C C . ASP A 1 116 ? 6.842 18.679 3.634 1.00 85.31 116 ASP A C 1
ATOM 968 O O . ASP A 1 116 ? 6.869 17.789 2.771 1.00 85.31 116 ASP A O 1
ATOM 972 N N . PRO A 1 117 ? 5.951 18.622 4.640 1.00 83.75 117 PRO A N 1
ATOM 973 C CA . PRO A 1 117 ? 5.087 17.466 4.850 1.00 83.75 117 PRO A CA 1
ATOM 974 C C . PRO A 1 117 ? 3.990 17.346 3.788 1.00 83.75 117 PRO A C 1
ATOM 976 O O . PRO A 1 117 ? 3.509 16.243 3.527 1.00 83.75 117 PRO A O 1
ATOM 979 N N . LEU A 1 118 ? 3.576 18.456 3.167 1.00 83.31 118 LEU A N 1
ATOM 980 C CA . LEU A 1 118 ? 2.510 18.449 2.164 1.00 83.31 118 LEU A CA 1
ATOM 981 C C . LEU A 1 118 ? 2.962 17.744 0.887 1.00 83.31 118 LEU A C 1
ATOM 983 O O . LEU A 1 118 ? 2.246 16.858 0.416 1.00 83.31 118 LEU A O 1
ATOM 987 N N . ASN A 1 119 ? 4.161 18.049 0.386 1.00 80.56 119 ASN A N 1
ATOM 988 C CA . ASN A 1 119 ? 4.690 17.392 -0.809 1.00 80.56 119 ASN A CA 1
ATOM 989 C C . ASN A 1 119 ? 4.913 15.887 -0.600 1.00 80.56 119 ASN A C 1
ATOM 991 O O . ASN A 1 119 ? 4.714 15.100 -1.523 1.00 80.56 119 ASN A O 1
ATOM 995 N N . ARG A 1 120 ? 5.208 15.447 0.630 1.00 78.19 120 ARG A N 1
ATOM 996 C CA . ARG A 1 120 ? 5.287 14.013 0.967 1.00 78.19 120 ARG A CA 1
ATOM 997 C C . ARG A 1 120 ? 3.913 13.344 1.112 1.00 78.19 120 ARG A C 1
ATOM 999 O O . ARG A 1 120 ? 3.763 12.169 0.777 1.00 78.19 120 ARG A O 1
ATOM 1006 N N . LEU A 1 121 ? 2.889 14.064 1.578 1.00 77.81 121 LEU A N 1
ATOM 1007 C CA . LEU A 1 121 ? 1.542 13.519 1.810 1.00 77.81 121 LEU A CA 1
ATOM 1008 C C . LEU A 1 121 ? 0.659 13.483 0.554 1.00 77.81 121 LEU A C 1
ATOM 1010 O O . LEU A 1 121 ? -0.126 12.546 0.395 1.00 77.81 121 LEU A O 1
ATOM 1014 N N . LEU A 1 122 ? 0.768 14.467 -0.343 1.00 76.88 122 LEU A N 1
ATOM 1015 C CA . LEU A 1 122 ? -0.059 14.567 -1.555 1.00 76.88 122 LEU A CA 1
ATOM 1016 C C . LEU A 1 122 ? -0.028 13.305 -2.445 1.00 76.88 122 LEU A C 1
ATOM 1018 O O . LEU A 1 122 ? -1.102 12.864 -2.874 1.00 76.88 122 LEU A O 1
ATOM 1022 N N . PRO A 1 123 ? 1.124 12.634 -2.654 1.00 73.50 123 PRO A N 1
ATOM 1023 C CA . PRO A 1 123 ? 1.186 11.391 -3.418 1.00 73.50 123 PRO A CA 1
ATOM 1024 C C . PRO A 1 123 ? 0.255 10.278 -2.912 1.00 73.50 123 PRO A C 1
ATOM 1026 O O . PRO A 1 123 ? -0.173 9.447 -3.709 1.00 73.50 123 PRO A O 1
ATOM 1029 N N . VAL A 1 124 ? -0.126 10.256 -1.623 1.00 72.00 124 VAL A N 1
ATOM 1030 C CA . VAL A 1 124 ? -1.080 9.276 -1.049 1.00 72.00 124 VAL A CA 1
ATOM 1031 C C . VAL A 1 124 ? -2.451 9.344 -1.739 1.00 72.00 124 VAL A C 1
ATOM 1033 O O . VAL A 1 124 ? -3.141 8.326 -1.889 1.00 72.00 124 VAL A O 1
ATOM 1036 N N . PHE A 1 125 ? -2.845 10.543 -2.167 1.00 73.44 125 PHE A N 1
ATOM 1037 C CA . PHE A 1 125 ? -4.110 10.796 -2.850 1.00 73.44 125 PHE A CA 1
ATOM 1038 C C . PHE A 1 125 ? -3.999 10.561 -4.363 1.00 73.44 125 PHE A C 1
ATOM 1040 O O . PHE A 1 125 ? -4.976 10.135 -4.977 1.00 73.44 125 PHE A O 1
ATOM 1047 N N . ASN A 1 126 ? -2.796 10.705 -4.928 1.00 71.25 126 ASN A N 1
ATOM 1048 C CA . ASN A 1 126 ? -2.543 10.603 -6.367 1.00 71.25 126 ASN A CA 1
ATOM 1049 C C . ASN A 1 126 ? -1.967 9.255 -6.821 1.00 71.25 126 ASN A C 1
ATOM 1051 O O . ASN A 1 126 ? -1.681 9.090 -7.994 1.00 71.25 126 ASN A O 1
ATOM 1055 N N . ILE A 1 127 ? -1.853 8.241 -5.956 1.00 66.94 127 ILE A N 1
ATOM 1056 C CA . ILE A 1 127 ? -1.233 6.942 -6.307 1.00 66.94 127 ILE A CA 1
ATOM 1057 C C . ILE A 1 127 ? -1.794 6.315 -7.603 1.00 66.94 127 ILE A C 1
ATOM 1059 O O . ILE A 1 127 ? -1.058 5.643 -8.318 1.00 66.94 127 ILE A O 1
ATOM 1063 N N . ALA A 1 128 ? -3.090 6.485 -7.899 1.00 63.94 128 ALA A N 1
ATOM 1064 C CA . ALA A 1 128 ? -3.667 5.981 -9.149 1.00 63.94 128 ALA A CA 1
ATOM 1065 C C . ALA A 1 128 ? -3.054 6.689 -10.370 1.00 63.94 128 ALA A C 1
ATOM 1067 O O . ALA A 1 128 ? -2.611 6.015 -11.295 1.00 63.94 128 ALA A O 1
ATOM 1068 N N . GLN A 1 129 ? -2.947 8.019 -10.321 1.00 66.50 129 GLN A N 1
ATOM 1069 C CA . GLN A 1 129 ? -2.225 8.833 -11.303 1.00 66.50 129 GLN A CA 1
ATOM 1070 C C . GLN A 1 129 ? -0.741 8.485 -11.332 1.00 66.50 129 GLN A C 1
ATOM 1072 O O . GLN A 1 129 ? -0.166 8.360 -12.405 1.00 66.50 129 GLN A O 1
ATOM 1077 N N . ASN A 1 130 ? -0.156 8.161 -10.178 1.00 61.88 130 ASN A N 1
ATOM 1078 C CA . ASN A 1 130 ? 1.239 7.748 -10.116 1.00 61.88 130 ASN A CA 1
ATOM 1079 C C . ASN A 1 130 ? 1.501 6.347 -10.709 1.00 61.88 130 ASN A C 1
ATOM 1081 O O . ASN A 1 130 ? 2.649 5.932 -10.829 1.00 61.88 130 ASN A O 1
ATOM 1085 N N . LYS A 1 131 ? 0.456 5.576 -11.023 1.00 58.94 131 LYS A N 1
ATOM 1086 C CA . LYS A 1 131 ? 0.573 4.249 -11.646 1.00 58.94 131 LYS A CA 1
ATOM 1087 C C . LYS A 1 131 ? 0.106 4.219 -13.092 1.00 58.94 131 LYS A C 1
ATOM 1089 O O . LYS A 1 131 ? 0.582 3.386 -13.852 1.00 58.94 131 LYS A O 1
ATOM 1094 N N . LEU A 1 132 ? -0.866 5.057 -13.430 1.00 58.91 132 LEU A N 1
ATOM 1095 C CA . LEU A 1 132 ? -1.565 5.038 -14.713 1.00 58.91 132 LEU A CA 1
ATOM 1096 C C . LEU A 1 132 ? -1.351 6.325 -15.522 1.00 58.91 132 LEU A C 1
ATOM 1098 O O . LEU A 1 132 ? -1.876 6.440 -16.622 1.00 58.91 132 LEU A O 1
ATOM 1102 N N . GLY A 1 133 ? -0.587 7.284 -14.995 1.00 61.75 133 GLY A N 1
ATOM 1103 C CA . GLY A 1 133 ? -0.358 8.582 -15.618 1.00 61.75 133 GLY A CA 1
ATOM 1104 C C . GLY A 1 133 ? -1.611 9.458 -15.640 1.00 61.75 133 GLY A C 1
ATOM 1105 O O . GLY A 1 133 ? -2.551 9.274 -14.870 1.00 61.75 133 GLY A O 1
ATOM 1106 N N . GLU A 1 134 ? -1.634 10.434 -16.544 1.00 59.94 134 GLU A N 1
ATOM 1107 C CA . GLU A 1 134 ? -2.734 11.400 -16.683 1.00 59.94 134 GLU A CA 1
ATOM 1108 C C . GLU A 1 134 ? -4.034 10.787 -17.235 1.00 59.94 134 GLU A C 1
ATOM 1110 O O . GLU A 1 134 ? -5.093 11.406 -17.164 1.00 59.94 134 GLU A O 1
ATOM 1115 N N . SER A 1 135 ? -3.992 9.551 -17.740 1.00 62.94 135 SER A N 1
ATOM 1116 C CA . SER A 1 135 ? -5.134 8.860 -18.349 1.00 62.94 135 SER A CA 1
ATOM 1117 C C . SER A 1 135 ? -5.996 8.076 -17.350 1.00 62.94 135 SER A C 1
ATOM 1119 O O . SER A 1 135 ? -6.838 7.269 -17.754 1.00 62.94 135 SER A O 1
ATOM 1121 N N . VAL A 1 136 ? -5.830 8.301 -16.038 1.00 67.88 136 VAL A N 1
ATOM 1122 C CA . VAL A 1 136 ? -6.631 7.608 -15.017 1.00 67.88 136 VAL A CA 1
ATOM 1123 C C . VAL A 1 136 ? -8.103 7.953 -15.202 1.00 67.88 136 VAL A C 1
ATOM 1125 O O . VAL A 1 136 ? -8.490 9.117 -15.072 1.00 67.88 136 VAL A O 1
ATOM 1128 N N . PRO A 1 137 ? -8.971 6.960 -15.434 1.00 73.75 137 PRO A N 1
ATOM 1129 C CA . PRO A 1 137 ? -10.376 7.251 -15.610 1.00 73.75 137 PRO A CA 1
ATOM 1130 C C . PRO A 1 137 ? -10.994 7.720 -14.286 1.00 73.75 137 PRO A C 1
ATOM 1132 O O . PRO A 1 137 ? -10.702 7.181 -13.216 1.00 73.75 137 PRO A O 1
ATOM 1135 N N . LEU A 1 138 ? -11.911 8.689 -14.354 1.00 80.56 138 LEU A N 1
ATOM 1136 C CA . LEU A 1 138 ? -12.531 9.314 -13.176 1.00 80.56 138 LEU A CA 1
ATOM 1137 C C . LEU A 1 138 ? -13.122 8.290 -12.190 1.00 80.56 138 LEU A C 1
ATOM 1139 O O . LEU A 1 138 ? -13.011 8.454 -10.974 1.00 80.56 138 LEU A O 1
ATOM 1143 N N . TRP A 1 139 ? -13.714 7.205 -12.700 1.00 82.31 139 TRP A N 1
ATOM 1144 C CA . TRP A 1 139 ? -14.306 6.150 -11.872 1.00 82.31 139 TRP A CA 1
ATOM 1145 C C . TRP A 1 139 ? -13.277 5.457 -10.963 1.00 82.31 139 TRP A C 1
ATOM 1147 O O . TRP A 1 139 ? -13.627 5.056 -9.850 1.00 82.31 139 TRP A O 1
ATOM 1157 N N . ALA A 1 140 ? -12.015 5.343 -11.391 1.00 79.00 140 ALA A N 1
ATOM 1158 C CA . ALA A 1 140 ? -10.946 4.725 -10.612 1.00 79.00 140 ALA A CA 1
ATOM 1159 C C . ALA A 1 140 ? -10.589 5.596 -9.400 1.00 79.00 140 ALA A C 1
ATOM 1161 O O . ALA A 1 140 ? -10.538 5.109 -8.265 1.00 79.00 140 ALA A O 1
ATOM 1162 N N . SER A 1 141 ? -10.440 6.902 -9.629 1.00 80.44 141 SER A N 1
ATOM 1163 C CA . SER A 1 141 ? -10.212 7.895 -8.576 1.00 80.44 141 SER A CA 1
ATOM 1164 C C . SER A 1 141 ? -11.393 7.960 -7.605 1.00 80.44 141 SER A C 1
ATOM 1166 O O . SER A 1 141 ? -11.195 7.888 -6.393 1.00 80.44 141 SER A O 1
ATOM 1168 N N . LEU A 1 142 ? -12.632 7.996 -8.110 1.00 83.94 142 LEU A N 1
ATOM 1169 C CA . LEU A 1 142 ? -13.840 8.007 -7.275 1.00 83.94 142 LEU A CA 1
ATOM 1170 C C . LEU A 1 142 ? -13.960 6.754 -6.400 1.00 83.94 142 LEU A C 1
ATOM 1172 O O . LEU A 1 142 ? -14.220 6.870 -5.204 1.00 83.94 142 LEU A O 1
ATOM 1176 N N . THR A 1 143 ? -13.722 5.567 -6.967 1.00 84.31 143 THR A N 1
ATOM 1177 C CA . THR A 1 143 ? -13.748 4.298 -6.218 1.00 84.31 143 THR A CA 1
ATOM 1178 C C . THR A 1 143 ? -12.733 4.325 -5.077 1.00 84.31 143 THR A C 1
ATOM 1180 O O . THR A 1 143 ? -13.023 3.919 -3.951 1.00 84.31 143 THR A O 1
ATOM 1183 N N . ARG A 1 144 ? -11.538 4.854 -5.339 1.00 79.69 144 ARG A N 1
ATOM 1184 C CA . ARG A 1 144 ? -10.481 4.982 -4.339 1.00 79.69 144 ARG A CA 1
ATOM 1185 C C . ARG A 1 144 ? -10.848 5.964 -3.226 1.00 79.69 144 ARG A C 1
ATOM 1187 O O . ARG A 1 144 ? -10.746 5.606 -2.052 1.00 79.69 144 ARG A O 1
ATOM 1194 N N . PHE A 1 145 ? -11.294 7.174 -3.572 1.00 85.44 145 PHE A N 1
ATOM 1195 C CA . PHE A 1 145 ? -11.712 8.175 -2.586 1.00 85.44 145 PHE A CA 1
ATOM 1196 C C . PHE A 1 145 ? -12.891 7.685 -1.748 1.00 85.44 145 PHE A C 1
ATOM 1198 O O . PHE A 1 145 ? -12.905 7.901 -0.535 1.00 85.44 145 PHE A O 1
ATOM 1205 N N . PHE A 1 146 ? -13.828 6.956 -2.360 1.00 87.31 146 PHE A N 1
ATOM 1206 C CA . PHE A 1 146 ? -14.923 6.312 -1.645 1.00 87.31 146 PHE A CA 1
ATOM 1207 C C . PHE A 1 146 ? -14.407 5.374 -0.547 1.00 87.31 146 PHE A C 1
ATOM 1209 O O . PHE A 1 146 ? -14.856 5.476 0.596 1.00 87.31 146 PHE A O 1
ATOM 1216 N N . TRP A 1 147 ? -13.442 4.495 -0.843 1.00 85.44 147 TRP A N 1
ATOM 1217 C CA . TRP A 1 147 ? -12.880 3.592 0.168 1.00 85.44 147 TRP A CA 1
ATOM 1218 C C . TRP A 1 147 ? -12.018 4.311 1.199 1.00 85.44 147 TRP A C 1
ATOM 1220 O O . TRP A 1 147 ? -12.089 3.980 2.383 1.00 85.44 147 TRP A O 1
ATOM 1230 N N . MET A 1 148 ? -11.251 5.325 0.792 1.00 84.69 148 MET A N 1
ATOM 1231 C CA . MET A 1 148 ? -10.498 6.160 1.730 1.00 84.69 148 MET A CA 1
ATOM 1232 C C . MET A 1 148 ? -11.434 6.836 2.739 1.00 84.69 148 MET A C 1
ATOM 1234 O O . MET A 1 148 ? -11.210 6.745 3.945 1.00 84.69 148 MET A O 1
ATOM 1238 N N . ALA A 1 149 ? -12.531 7.434 2.275 1.00 86.81 149 ALA A N 1
ATOM 1239 C CA . ALA A 1 149 ? -13.527 8.036 3.151 1.00 86.81 149 ALA A CA 1
ATOM 1240 C C . ALA A 1 149 ? -14.254 6.980 4.010 1.00 86.81 149 ALA A C 1
ATOM 1242 O O . ALA A 1 149 ? -14.357 7.110 5.230 1.00 86.81 149 ALA A O 1
ATOM 1243 N N . SER A 1 150 ? -14.725 5.895 3.397 1.00 84.88 150 SER A N 1
ATOM 1244 C CA . SER A 1 150 ? -15.579 4.911 4.074 1.00 84.88 150 SER A CA 1
ATOM 1245 C C . SER A 1 150 ? -14.828 4.040 5.080 1.00 84.88 150 SER A C 1
ATOM 1247 O O . SER A 1 150 ? -15.382 3.677 6.112 1.00 84.88 150 SER A O 1
ATOM 1249 N N . ILE A 1 151 ? -13.572 3.684 4.805 1.00 87.50 151 ILE A N 1
ATOM 1250 C CA . ILE A 1 151 ? -12.786 2.802 5.677 1.00 87.50 151 ILE A CA 1
ATOM 1251 C C . ILE A 1 151 ? -11.864 3.622 6.576 1.00 87.50 151 ILE A C 1
ATOM 1253 O O . ILE A 1 151 ? -11.872 3.441 7.794 1.00 87.50 151 ILE A O 1
ATOM 1257 N N . PHE A 1 152 ? -11.069 4.530 6.008 1.00 87.50 152 PHE A N 1
ATOM 1258 C CA . PHE A 1 152 ? -10.028 5.217 6.773 1.00 87.50 152 PHE A CA 1
ATOM 1259 C C . PHE A 1 152 ? -10.580 6.404 7.539 1.00 87.50 152 PHE A C 1
ATOM 1261 O O . PHE A 1 152 ? -10.403 6.448 8.751 1.00 87.50 152 PHE A O 1
ATOM 1268 N N . LEU A 1 153 ? -11.290 7.327 6.887 1.00 89.75 153 LEU A N 1
ATOM 1269 C CA . LEU A 1 153 ? -11.827 8.500 7.582 1.00 89.75 153 LEU A CA 1
ATOM 1270 C C . LEU A 1 153 ? -12.816 8.078 8.679 1.00 89.75 153 LEU A C 1
ATOM 1272 O O . LEU A 1 153 ? -12.653 8.477 9.832 1.00 89.75 153 LEU A O 1
ATOM 1276 N N . LEU A 1 154 ? -13.779 7.200 8.370 1.00 89.69 154 LEU A N 1
ATOM 1277 C CA . LEU A 1 154 ? -14.700 6.673 9.387 1.00 89.69 154 LEU A CA 1
ATOM 1278 C C . LEU A 1 154 ? -13.973 5.877 10.482 1.00 89.69 154 LEU A C 1
ATOM 1280 O O . LEU A 1 154 ? -14.257 6.064 11.667 1.00 89.69 154 LEU A O 1
ATOM 1284 N N . GLY A 1 155 ? -13.019 5.017 10.114 1.00 90.69 155 GLY A N 1
ATOM 1285 C CA . GLY A 1 155 ? -12.234 4.234 11.068 1.00 90.69 155 GLY A CA 1
ATOM 1286 C C . GLY A 1 155 ? -11.417 5.105 12.023 1.00 90.69 155 GLY A C 1
ATOM 1287 O O . GLY A 1 155 ? -11.416 4.857 13.228 1.00 90.69 155 GLY A O 1
ATOM 1288 N N . VAL A 1 156 ? -10.785 6.164 11.510 1.00 91.94 156 VAL A N 1
ATOM 1289 C CA . VAL A 1 156 ? -10.021 7.143 12.294 1.00 91.94 156 VAL A CA 1
ATOM 1290 C C . VAL A 1 156 ? -10.941 7.946 13.203 1.00 91.94 156 VAL A C 1
ATOM 1292 O O . VAL A 1 156 ? -10.641 8.058 14.386 1.00 91.94 156 VAL A O 1
ATOM 1295 N N . ILE A 1 157 ? -12.090 8.433 12.720 1.00 93.00 157 ILE A N 1
ATOM 1296 C CA . ILE A 1 157 ? -13.069 9.144 13.563 1.00 93.00 157 ILE A CA 1
ATOM 1297 C C . ILE A 1 157 ? -13.502 8.263 14.745 1.00 93.00 157 ILE A C 1
ATOM 1299 O O . ILE A 1 157 ? -13.530 8.710 15.896 1.00 93.00 157 ILE A O 1
ATOM 1303 N N . LEU A 1 158 ? -13.803 6.987 14.489 1.00 90.56 158 LEU A N 1
ATOM 1304 C CA . LEU A 1 158 ? -14.152 6.031 15.541 1.00 90.56 158 LEU A CA 1
ATOM 1305 C C . LEU A 1 158 ? -12.964 5.719 16.464 1.00 90.56 158 LEU A C 1
ATOM 1307 O O . LEU A 1 158 ? -13.156 5.595 17.675 1.00 90.56 158 LEU A O 1
ATOM 1311 N N . GLY A 1 159 ? -11.748 5.637 15.924 1.00 91.19 159 GLY A N 1
ATOM 1312 C CA . GLY A 1 159 ? -10.511 5.467 16.687 1.00 91.19 159 GLY A CA 1
ATOM 1313 C C . GLY A 1 159 ? -10.229 6.644 17.625 1.00 91.19 159 GLY A C 1
ATOM 1314 O O . GLY A 1 159 ? -9.964 6.434 18.806 1.00 91.19 159 GLY A O 1
ATOM 1315 N N . VAL A 1 160 ? -10.376 7.880 17.144 1.00 94.06 160 VAL A N 1
ATOM 1316 C CA . VAL A 1 160 ? -10.285 9.116 17.940 1.00 94.06 160 VAL A CA 1
ATOM 1317 C C . VAL A 1 160 ? -11.342 9.112 19.044 1.00 94.06 160 VAL A C 1
ATOM 1319 O O . VAL A 1 160 ? -11.030 9.348 20.210 1.00 94.06 160 VAL A O 1
ATOM 1322 N N . ARG A 1 161 ? -12.593 8.760 18.722 1.00 91.31 161 ARG A N 1
ATOM 1323 C CA . ARG A 1 161 ? -13.647 8.613 19.737 1.00 91.31 161 ARG A CA 1
ATOM 1324 C C . ARG A 1 161 ? -13.260 7.591 20.810 1.00 91.31 161 ARG A C 1
ATOM 1326 O O . ARG A 1 161 ? -13.496 7.821 21.995 1.00 91.31 161 ARG A O 1
ATOM 1333 N N . ASN A 1 162 ? -12.697 6.453 20.408 1.00 89.88 162 ASN A N 1
ATOM 1334 C CA . ASN A 1 162 ? -12.260 5.413 21.335 1.00 89.88 162 ASN A CA 1
ATOM 1335 C C . ASN A 1 162 ? -11.064 5.856 22.184 1.00 89.88 162 ASN A C 1
ATOM 1337 O O . ASN A 1 162 ? -11.004 5.453 23.344 1.00 89.88 162 ASN A O 1
ATOM 1341 N N . LEU A 1 163 ? -10.175 6.716 21.668 1.00 90.56 163 LEU A N 1
ATOM 1342 C CA . LEU A 1 163 ? -9.157 7.370 22.489 1.00 90.56 163 LEU A CA 1
ATOM 1343 C C . LEU A 1 163 ? -9.818 8.191 23.590 1.00 90.56 163 LEU A C 1
ATOM 1345 O O . LEU A 1 163 ? -9.542 7.940 24.747 1.00 90.56 163 LEU A O 1
ATOM 1349 N N . PHE A 1 164 ? -10.775 9.074 23.304 1.00 89.69 164 PHE A N 1
ATOM 1350 C CA . PHE A 1 164 ? -11.442 9.843 24.371 1.00 89.69 164 PHE A CA 1
ATOM 1351 C C . PHE A 1 164 ? -12.210 8.979 25.388 1.00 89.69 164 PHE A C 1
ATOM 1353 O O . PHE A 1 164 ? -12.504 9.420 26.500 1.00 89.69 164 PHE A O 1
ATOM 1360 N N . LEU A 1 165 ? -12.528 7.733 25.032 1.00 86.25 165 LEU A N 1
ATOM 1361 C CA . LEU A 1 165 ? -13.248 6.776 25.870 1.00 86.25 165 LEU A CA 1
ATOM 1362 C C . LEU A 1 165 ? -12.377 5.585 26.304 1.00 86.25 165 LEU A C 1
ATOM 1364 O O . LEU A 1 165 ? -12.927 4.551 26.687 1.00 86.25 165 LEU A O 1
ATOM 1368 N N . PHE A 1 166 ? -11.044 5.713 26.296 1.00 81.88 166 PHE A N 1
ATOM 1369 C CA . PHE A 1 166 ? -10.107 4.584 26.422 1.00 81.88 166 PHE A CA 1
ATOM 1370 C C . PHE A 1 166 ? -10.316 3.705 27.675 1.00 81.88 166 PHE A C 1
ATOM 1372 O O . PHE A 1 166 ? -10.071 2.499 27.631 1.00 81.88 166 PHE A O 1
ATOM 1379 N N . ARG A 1 167 ? -10.814 4.271 28.787 1.00 83.69 167 ARG A N 1
ATOM 1380 C CA . ARG A 1 167 ? -11.130 3.519 30.024 1.00 83.69 167 ARG A CA 1
ATOM 1381 C C . ARG A 1 167 ? -12.440 2.729 29.954 1.00 83.69 167 ARG A C 1
ATOM 1383 O O . ARG A 1 167 ? -12.628 1.795 30.720 1.00 83.69 167 ARG A O 1
ATOM 1390 N N . LYS A 1 168 ? -13.366 3.129 29.080 1.00 83.00 168 LYS A N 1
ATOM 1391 C CA . LYS A 1 168 ? -14.737 2.589 28.994 1.00 83.00 168 LYS A CA 1
ATOM 1392 C C . LYS A 1 168 ? -14.927 1.604 27.847 1.00 83.00 168 LYS A C 1
ATOM 1394 O O . LYS A 1 168 ? -15.908 0.867 27.834 1.00 83.00 168 LYS A O 1
ATOM 1399 N N . VAL A 1 169 ? -14.028 1.631 26.871 1.00 83.81 169 VAL A N 1
ATOM 1400 C CA . VAL A 1 169 ? -14.027 0.679 25.761 1.00 83.81 169 VAL A CA 1
ATOM 1401 C C . VAL A 1 169 ? -13.596 -0.706 26.246 1.00 83.81 169 VAL A C 1
ATOM 1403 O O . VAL A 1 169 ? -12.957 -0.842 27.287 1.00 83.81 169 VAL A O 1
ATOM 1406 N N . SER A 1 170 ? -13.953 -1.751 25.515 1.00 84.88 170 SER A N 1
ATOM 1407 C CA . SER A 1 170 ? -13.566 -3.139 25.795 1.00 84.88 170 SER A CA 1
ATOM 1408 C C . SER A 1 170 ? -12.073 -3.394 25.542 1.00 84.88 170 SER A C 1
ATOM 1410 O O . SER A 1 170 ? -11.360 -2.555 24.991 1.00 84.88 170 SER A O 1
ATOM 1412 N N . THR A 1 171 ? -11.556 -4.548 25.968 1.00 84.81 171 THR A N 1
ATOM 1413 C CA . THR A 1 171 ? -10.170 -4.968 25.687 1.00 84.81 171 THR A CA 1
ATOM 1414 C C . THR A 1 171 ? -9.890 -5.035 24.187 1.00 84.81 171 THR A C 1
ATOM 1416 O O . THR A 1 171 ? -8.874 -4.526 23.724 1.00 84.81 171 THR A O 1
ATOM 1419 N N . VAL A 1 172 ? -10.844 -5.565 23.420 1.00 84.50 172 VAL A N 1
ATOM 1420 C CA . VAL A 1 172 ? -10.756 -5.669 21.960 1.00 84.50 172 VAL A CA 1
ATOM 1421 C C . VAL A 1 172 ? -10.722 -4.286 21.304 1.00 84.50 172 VAL A C 1
ATOM 1423 O O . VAL A 1 172 ? -9.879 -4.033 20.453 1.00 84.50 172 VAL A O 1
ATOM 1426 N N . GLU A 1 173 ? -11.574 -3.350 21.729 1.00 87.00 173 GLU A N 1
ATOM 1427 C CA . GLU A 1 173 ? -11.561 -1.977 21.195 1.00 87.00 173 GLU A CA 1
ATOM 1428 C C . GLU A 1 173 ? -10.266 -1.233 21.526 1.00 87.00 173 GLU A C 1
ATOM 1430 O O . GLU A 1 173 ? -9.772 -0.478 20.690 1.00 87.00 173 GLU A O 1
ATOM 1435 N N . THR A 1 174 ? -9.699 -1.450 22.717 1.00 88.88 174 THR A N 1
ATOM 1436 C CA . THR A 1 174 ? -8.373 -0.929 23.074 1.00 88.88 174 THR A CA 1
ATOM 1437 C C . THR A 1 174 ? -7.301 -1.505 22.161 1.00 88.88 174 THR A C 1
ATOM 1439 O O . THR A 1 174 ? -6.481 -0.753 21.649 1.00 88.88 174 THR A O 1
ATOM 1442 N N . MET A 1 175 ? -7.323 -2.811 21.903 1.00 88.19 175 MET A N 1
ATOM 1443 C CA . MET A 1 175 ? -6.382 -3.428 20.975 1.00 88.19 175 MET A CA 1
ATOM 1444 C C . MET A 1 175 ? -6.517 -2.837 19.571 1.00 88.19 175 MET A C 1
ATOM 1446 O O . MET A 1 175 ? -5.534 -2.404 18.982 1.00 88.19 175 MET A O 1
ATOM 1450 N N . LEU A 1 176 ? -7.735 -2.749 19.041 1.00 89.94 176 LEU A N 1
ATOM 1451 C CA . LEU A 1 176 ? -7.926 -2.252 17.685 1.00 89.94 176 LEU A CA 1
ATOM 1452 C C . LEU A 1 176 ? -7.556 -0.787 17.529 1.00 89.94 176 LEU A C 1
ATOM 1454 O O . LEU A 1 176 ? -6.923 -0.408 16.549 1.00 89.94 176 LEU A O 1
ATOM 1458 N N . THR A 1 177 ? -7.941 0.030 18.505 1.00 92.50 177 THR A N 1
ATOM 1459 C CA . THR A 1 177 ? -7.633 1.458 18.495 1.00 92.50 177 THR A CA 1
ATOM 1460 C C . THR A 1 177 ? -6.127 1.666 18.644 1.00 92.50 177 THR A C 1
ATOM 1462 O O . THR A 1 177 ? -5.548 2.431 17.884 1.00 92.50 177 THR A O 1
ATOM 1465 N N . GLY A 1 178 ? -5.474 0.952 19.566 1.00 92.69 178 GLY A N 1
ATOM 1466 C CA . GLY A 1 178 ? -4.023 1.019 19.739 1.00 92.69 178 GLY A CA 1
ATOM 1467 C C . GLY A 1 178 ? -3.272 0.574 18.485 1.00 92.69 178 GLY A C 1
ATOM 1468 O O . GLY A 1 178 ? -2.379 1.281 18.030 1.00 92.69 178 GLY A O 1
ATOM 1469 N N . GLY A 1 179 ? -3.688 -0.540 17.880 1.00 90.88 179 GLY A N 1
ATOM 1470 C CA . GLY A 1 179 ? -3.112 -1.035 16.633 1.00 90.88 179 GLY A CA 1
ATOM 1471 C C . GLY A 1 179 ? -3.272 -0.039 15.486 1.00 90.88 179 GLY A C 1
ATOM 1472 O O . GLY A 1 179 ? -2.283 0.288 14.840 1.00 90.88 179 GLY A O 1
ATOM 1473 N N . LEU A 1 180 ? -4.468 0.540 15.308 1.00 92.25 180 LEU A N 1
ATOM 1474 C CA . LEU A 1 180 ? -4.723 1.592 14.318 1.00 92.25 180 LEU A CA 1
ATOM 1475 C C . LEU A 1 180 ? -3.746 2.769 14.458 1.00 92.25 180 LEU A C 1
ATOM 1477 O O . LEU A 1 180 ? -3.155 3.191 13.468 1.00 92.25 180 LEU A O 1
ATOM 1481 N N . TRP A 1 181 ? -3.552 3.286 15.673 1.00 93.56 181 TRP A N 1
ATOM 1482 C CA . TRP A 1 181 ? -2.620 4.395 15.904 1.00 93.56 181 TRP A CA 1
ATOM 1483 C C . TRP A 1 181 ? -1.163 4.001 15.677 1.00 93.56 181 TRP A C 1
ATOM 1485 O O . TRP A 1 181 ? -0.401 4.806 15.147 1.00 93.56 181 TRP A O 1
ATOM 1495 N N . GLY A 1 182 ? -0.794 2.760 16.001 1.00 92.06 182 GLY A N 1
ATOM 1496 C CA . GLY A 1 182 ? 0.505 2.196 15.641 1.00 92.06 182 GLY A CA 1
ATOM 1497 C C . GLY A 1 182 ? 0.737 2.199 14.129 1.00 92.06 182 GLY A C 1
ATOM 1498 O O . GLY A 1 182 ? 1.757 2.699 13.659 1.00 92.06 182 GLY A O 1
ATOM 1499 N N . VAL A 1 183 ? -0.243 1.724 13.354 1.00 88.38 183 VAL A N 1
ATOM 1500 C CA . VAL A 1 183 ? -0.192 1.730 11.883 1.00 88.38 183 VAL A CA 1
ATOM 1501 C C . VAL A 1 183 ? -0.092 3.139 11.315 1.00 88.38 183 VAL A C 1
ATOM 1503 O O . VAL A 1 183 ? 0.707 3.371 10.408 1.00 88.38 183 VAL A O 1
ATOM 1506 N N . ILE A 1 184 ? -0.886 4.078 11.833 1.00 89.25 184 ILE A N 1
ATOM 1507 C CA . ILE A 1 184 ? -0.853 5.479 11.396 1.00 89.25 184 ILE A CA 1
ATOM 1508 C C . ILE A 1 184 ? 0.527 6.079 11.670 1.00 89.25 184 ILE A C 1
ATOM 1510 O O . ILE A 1 184 ? 1.107 6.675 10.767 1.00 89.25 184 ILE A O 1
ATOM 1514 N N . ALA A 1 185 ? 1.083 5.873 12.867 1.00 91.06 185 ALA A N 1
ATOM 1515 C CA . ALA A 1 185 ? 2.408 6.369 13.226 1.00 91.06 185 ALA A CA 1
ATOM 1516 C C . ALA A 1 185 ? 3.502 5.793 12.316 1.00 91.06 185 ALA A C 1
ATOM 1518 O O . ALA A 1 185 ? 4.292 6.549 11.757 1.00 91.06 185 ALA A O 1
ATOM 1519 N N . PHE A 1 186 ? 3.507 4.473 12.102 1.00 88.00 186 PHE A N 1
ATOM 1520 C CA . PHE A 1 186 ? 4.452 3.831 11.187 1.00 88.00 186 PHE A CA 1
ATOM 1521 C C . PHE A 1 186 ? 4.330 4.377 9.765 1.00 88.00 186 PHE A C 1
ATOM 1523 O O . PHE A 1 186 ? 5.324 4.682 9.117 1.00 88.00 186 PHE A O 1
ATOM 1530 N N . SER A 1 187 ? 3.098 4.539 9.288 1.00 85.38 187 SER A N 1
ATOM 1531 C CA . SER A 1 187 ? 2.843 5.009 7.931 1.00 85.38 187 SER A CA 1
ATOM 1532 C C . SER A 1 187 ? 3.263 6.457 7.734 1.00 85.38 187 SER A C 1
ATOM 1534 O O . SER A 1 187 ? 3.809 6.777 6.687 1.00 85.38 187 SER A O 1
ATOM 1536 N N . LEU A 1 188 ? 3.057 7.318 8.734 1.00 86.69 188 LEU A N 1
ATOM 1537 C CA . LEU A 1 188 ? 3.564 8.688 8.716 1.00 86.69 188 LEU A CA 1
ATOM 1538 C C . LEU A 1 188 ? 5.091 8.704 8.657 1.00 86.69 188 LEU A C 1
ATOM 1540 O O . LEU A 1 188 ? 5.640 9.424 7.834 1.00 86.69 188 LEU A O 1
ATOM 1544 N N . ILE A 1 189 ? 5.768 7.867 9.451 1.00 87.56 189 ILE A N 1
ATOM 1545 C CA . ILE A 1 189 ? 7.228 7.730 9.377 1.00 87.56 189 ILE A CA 1
ATOM 1546 C C . ILE A 1 189 ? 7.640 7.314 7.965 1.00 87.56 189 ILE A C 1
ATOM 1548 O O . ILE A 1 189 ? 8.444 7.998 7.349 1.00 87.56 189 ILE A O 1
ATOM 1552 N N . CYS A 1 190 ? 7.039 6.266 7.399 1.00 82.44 190 CYS A N 1
ATOM 1553 C CA . CYS A 1 190 ? 7.382 5.827 6.049 1.00 82.44 190 CYS A CA 1
ATOM 1554 C C . CYS A 1 190 ? 7.101 6.886 4.972 1.00 82.44 190 CYS A C 1
ATOM 1556 O O . CYS A 1 190 ? 7.910 7.044 4.068 1.00 82.44 190 CYS A O 1
ATOM 1558 N N . ILE A 1 191 ? 5.979 7.604 5.045 1.00 82.75 191 ILE A N 1
ATOM 1559 C CA . ILE A 1 191 ? 5.643 8.657 4.073 1.00 82.75 191 ILE A CA 1
ATOM 1560 C C . ILE A 1 191 ? 6.647 9.813 4.151 1.00 82.75 191 ILE A C 1
ATOM 1562 O O . ILE A 1 191 ? 7.021 10.373 3.126 1.00 82.75 191 ILE A O 1
ATOM 1566 N N . LEU A 1 192 ? 7.094 10.163 5.357 1.00 85.12 192 LEU A N 1
ATOM 1567 C CA . LEU A 1 192 ? 8.068 11.233 5.556 1.00 85.12 192 LEU A CA 1
ATOM 1568 C C . LEU A 1 192 ? 9.491 10.797 5.183 1.00 85.12 192 LEU A C 1
ATOM 1570 O O . LEU A 1 192 ? 10.259 11.615 4.696 1.00 85.12 192 LEU A O 1
ATOM 1574 N N . THR A 1 193 ? 9.840 9.526 5.391 1.00 80.75 193 THR A N 1
ATOM 1575 C CA . THR A 1 193 ? 11.178 8.980 5.113 1.00 80.75 193 THR A CA 1
ATOM 1576 C C . THR A 1 193 ? 11.403 8.632 3.643 1.00 80.75 193 THR A C 1
ATOM 1578 O O . THR A 1 193 ? 12.527 8.734 3.169 1.00 80.75 193 THR A O 1
ATOM 1581 N N . PHE A 1 194 ? 10.379 8.179 2.920 1.00 74.88 194 PHE A N 1
ATOM 1582 C CA . PHE A 1 194 ? 10.538 7.670 1.558 1.00 74.88 194 PHE A CA 1
ATOM 1583 C C . PHE A 1 194 ? 9.786 8.551 0.559 1.00 74.88 194 PHE A C 1
ATOM 1585 O O . PHE A 1 194 ? 8.581 8.764 0.690 1.00 74.88 194 PHE A O 1
ATOM 1592 N N . SER A 1 195 ? 10.479 9.036 -0.472 1.00 63.97 195 SER A N 1
ATOM 1593 C CA . SER A 1 195 ? 9.845 9.611 -1.664 1.00 63.97 195 SER A CA 1
ATOM 1594 C C . SER A 1 195 ? 9.075 8.522 -2.412 1.00 63.97 195 SER A C 1
ATOM 1596 O O . SER A 1 195 ? 9.523 7.382 -2.529 1.00 63.97 195 SER A O 1
ATOM 1598 N N . GLY A 1 196 ? 7.886 8.865 -2.906 1.00 62.56 196 GLY A N 1
ATOM 1599 C CA . GLY A 1 196 ? 7.112 8.000 -3.793 1.00 62.56 196 GLY A CA 1
ATOM 1600 C C . GLY A 1 196 ? 5.862 7.354 -3.186 1.00 62.56 196 GLY A C 1
ATOM 1601 O O . GLY A 1 196 ? 5.660 7.214 -1.979 1.00 62.56 196 GLY A O 1
ATOM 1602 N N . SER A 1 197 ? 4.970 6.931 -4.083 1.00 62.12 197 SER A N 1
ATOM 1603 C CA . SER A 1 197 ? 3.625 6.440 -3.748 1.00 62.12 197 SER A CA 1
ATOM 1604 C C . SER A 1 197 ? 3.581 4.992 -3.231 1.00 62.12 197 SER A C 1
ATOM 1606 O O . SER A 1 197 ? 2.536 4.485 -2.817 1.00 62.12 197 SER A O 1
ATOM 1608 N N . THR A 1 198 ? 4.704 4.278 -3.266 1.00 62.41 198 THR A N 1
ATOM 1609 C CA . THR A 1 198 ? 4.750 2.835 -2.988 1.00 62.41 198 THR A CA 1
ATOM 1610 C C . THR A 1 198 ? 4.622 2.533 -1.494 1.00 62.41 198 THR A C 1
ATOM 1612 O O . THR A 1 198 ? 3.966 1.565 -1.109 1.00 62.41 198 THR A O 1
ATOM 1615 N N . GLN A 1 199 ? 5.194 3.375 -0.627 1.00 66.12 199 GLN A N 1
ATOM 1616 C CA . GLN A 1 199 ? 5.086 3.194 0.826 1.00 66.12 199 GLN A CA 1
ATOM 1617 C C . GLN A 1 199 ? 3.707 3.600 1.352 1.00 66.12 199 GLN A C 1
ATOM 1619 O O . GLN A 1 199 ? 3.147 2.921 2.212 1.00 66.12 199 GLN A O 1
ATOM 1624 N N . SER A 1 200 ? 3.096 4.636 0.775 1.00 65.50 200 SER A N 1
ATOM 1625 C CA . SER A 1 200 ? 1.730 5.044 1.114 1.00 65.50 200 SER A CA 1
ATOM 1626 C C . SER A 1 200 ? 0.676 4.007 0.710 1.00 65.50 200 SER A C 1
ATOM 1628 O O . SER A 1 200 ? -0.329 3.855 1.404 1.00 65.50 200 SER A O 1
ATOM 1630 N N . GLN A 1 201 ? 0.921 3.202 -0.331 1.00 68.44 201 GLN A N 1
ATOM 1631 C CA . GLN A 1 201 ? 0.083 2.029 -0.621 1.00 68.44 201 GLN A CA 1
ATOM 1632 C C . GLN A 1 201 ? 0.071 1.022 0.529 1.00 68.44 201 GLN A C 1
ATOM 1634 O O . GLN A 1 201 ? -0.963 0.416 0.787 1.00 68.44 201 GLN A O 1
ATOM 1639 N N . ARG A 1 202 ? 1.182 0.855 1.255 1.00 67.94 202 ARG A N 1
ATOM 1640 C CA . ARG A 1 202 ? 1.257 -0.108 2.364 1.00 67.94 202 ARG A CA 1
ATOM 1641 C C . ARG A 1 202 ? 0.329 0.285 3.514 1.00 67.94 202 ARG A C 1
ATOM 1643 O O . ARG A 1 202 ? -0.341 -0.588 4.059 1.00 67.94 202 ARG A O 1
ATOM 1650 N N . LEU A 1 203 ? 0.199 1.580 3.821 1.00 70.19 203 LEU A N 1
ATOM 1651 C CA . LEU A 1 203 ? -0.826 2.082 4.751 1.00 70.19 203 LEU A CA 1
ATOM 1652 C C . LEU A 1 203 ? -2.230 1.670 4.300 1.00 70.19 203 LEU A C 1
ATOM 1654 O O . LEU A 1 203 ? -3.031 1.200 5.107 1.00 70.19 203 LEU A O 1
ATOM 1658 N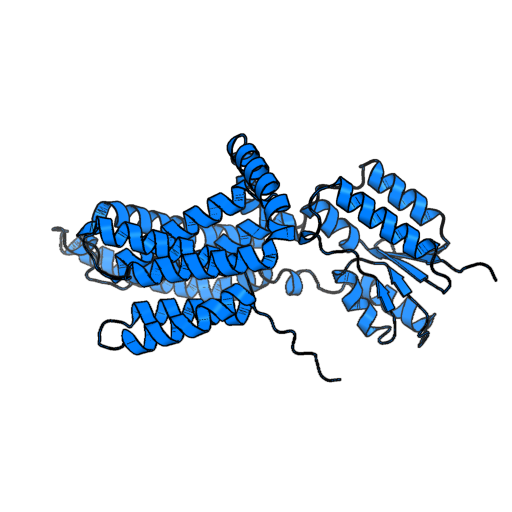 N . LEU A 1 204 ? -2.519 1.834 3.009 1.00 72.50 204 LEU A N 1
ATOM 1659 C CA . LEU A 1 204 ? -3.824 1.500 2.445 1.00 72.50 204 LEU A CA 1
ATOM 1660 C C . LEU A 1 204 ? -4.098 -0.009 2.454 1.00 72.50 204 LEU A C 1
ATOM 1662 O O . LEU A 1 204 ? -5.243 -0.424 2.611 1.00 72.50 204 LEU A O 1
ATOM 1666 N N . THR A 1 205 ? -3.052 -0.826 2.355 1.00 76.19 205 THR A N 1
ATOM 1667 C CA . THR A 1 205 ? -3.148 -2.283 2.470 1.00 76.19 205 THR A CA 1
ATOM 1668 C C . THR A 1 205 ? -3.384 -2.725 3.909 1.00 76.19 205 THR A C 1
ATOM 1670 O O . THR A 1 205 ? -4.199 -3.613 4.150 1.00 76.19 205 THR A O 1
ATOM 1673 N N . TYR A 1 206 ? -2.683 -2.126 4.876 1.00 77.50 206 TYR A N 1
ATOM 1674 C CA . TYR A 1 206 ? -2.667 -2.649 6.239 1.00 77.50 206 TYR A CA 1
ATOM 1675 C C . TYR A 1 206 ? -3.608 -1.944 7.227 1.00 77.50 206 TYR A C 1
ATOM 1677 O O . TYR A 1 206 ? -4.078 -2.562 8.180 1.00 77.50 206 TYR A O 1
ATOM 1685 N N . GLY A 1 207 ? -3.937 -0.669 7.021 1.00 83.00 207 GLY A N 1
ATOM 1686 C CA . GLY A 1 207 ? -4.905 0.049 7.858 1.00 83.00 207 GLY A CA 1
ATOM 1687 C C . GLY A 1 207 ? -6.290 -0.619 7.972 1.00 83.00 207 GLY A C 1
ATOM 1688 O O . GLY A 1 207 ? -6.838 -0.634 9.082 1.00 83.00 207 GLY A O 1
ATOM 1689 N N . PRO A 1 208 ? -6.844 -1.245 6.907 1.00 86.94 208 PRO A N 1
ATOM 1690 C CA . PRO A 1 208 ? -8.129 -1.943 6.954 1.00 86.94 208 PRO A CA 1
ATOM 1691 C C . PRO A 1 208 ? -8.202 -3.065 7.993 1.00 86.94 208 PRO A C 1
ATOM 1693 O O . PRO A 1 208 ? -9.287 -3.324 8.514 1.00 86.94 208 PRO A O 1
ATOM 1696 N N . PHE A 1 209 ? -7.069 -3.676 8.367 1.00 84.94 209 PHE A N 1
ATOM 1697 C CA . PHE A 1 209 ? -7.021 -4.699 9.418 1.00 84.94 209 PHE A CA 1
ATOM 1698 C C . PHE A 1 209 ? -7.514 -4.199 10.780 1.00 84.94 209 PHE A C 1
ATOM 1700 O O . PHE A 1 209 ? -7.984 -4.995 11.590 1.00 84.94 209 PHE A O 1
ATOM 1707 N N . PHE A 1 210 ? -7.438 -2.891 11.028 1.00 89.19 210 PHE A N 1
ATOM 1708 C CA . PHE A 1 210 ? -7.905 -2.278 12.267 1.00 89.19 210 PHE A CA 1
ATOM 1709 C C . PHE A 1 210 ? -9.181 -1.465 12.059 1.00 89.19 210 PHE A C 1
ATOM 1711 O O . PHE A 1 210 ? -10.123 -1.590 12.842 1.00 89.19 210 PHE A O 1
ATOM 1718 N N . THR A 1 211 ? -9.256 -0.660 10.996 1.00 90.38 211 THR A N 1
ATOM 1719 C CA . THR A 1 211 ? -10.412 0.217 10.763 1.00 90.38 211 THR A CA 1
ATOM 1720 C C . THR A 1 211 ? -11.688 -0.563 10.459 1.00 90.38 211 THR A C 1
ATOM 1722 O O . THR A 1 211 ? -12.734 -0.226 11.015 1.00 90.38 211 THR A O 1
ATOM 1725 N N . VAL A 1 212 ? -11.625 -1.636 9.659 1.00 88.44 212 VAL A N 1
ATOM 1726 C CA . VAL A 1 212 ? -12.814 -2.433 9.312 1.00 88.44 212 VAL A CA 1
ATOM 1727 C C . VAL A 1 212 ? -13.406 -3.108 10.552 1.00 88.44 212 VAL A C 1
ATOM 1729 O O . VAL A 1 212 ? -14.599 -2.914 10.791 1.00 88.44 212 VAL A O 1
ATOM 1732 N N . PRO A 1 213 ? -12.637 -3.813 11.408 1.00 87.31 213 PRO A N 1
ATOM 1733 C CA . PRO A 1 213 ? -13.194 -4.343 12.649 1.00 87.31 213 PRO A CA 1
ATOM 1734 C C . PRO A 1 213 ? -13.729 -3.268 13.599 1.00 87.31 213 PRO A C 1
ATOM 1736 O O . PRO A 1 213 ? -14.759 -3.497 14.226 1.00 87.31 213 PRO A O 1
ATOM 1739 N N . ILE A 1 214 ? -13.101 -2.086 13.689 1.00 88.94 214 ILE A N 1
ATOM 1740 C CA . ILE A 1 214 ? -13.627 -0.967 14.498 1.00 88.94 214 ILE A CA 1
ATOM 1741 C C . ILE A 1 214 ? -15.003 -0.527 13.984 1.00 88.94 214 ILE A C 1
ATOM 1743 O O . ILE A 1 214 ? -15.940 -0.378 14.776 1.00 88.94 214 ILE A O 1
ATOM 1747 N N . ILE A 1 215 ? -15.140 -0.344 12.668 1.00 89.44 215 ILE A N 1
ATOM 1748 C CA . ILE A 1 215 ? -16.404 0.032 12.021 1.00 89.44 215 ILE A CA 1
ATOM 1749 C C . ILE A 1 215 ? -17.450 -1.065 12.241 1.00 89.44 215 ILE A C 1
ATOM 1751 O O . ILE A 1 215 ? -18.555 -0.778 12.703 1.00 89.44 215 ILE A O 1
ATOM 1755 N N . MET A 1 216 ? -17.095 -2.326 11.992 1.00 86.12 216 MET A N 1
ATOM 1756 C CA . MET A 1 216 ? -17.991 -3.467 12.180 1.00 86.12 216 MET A CA 1
ATOM 1757 C C . MET A 1 216 ? -18.436 -3.602 13.633 1.00 86.12 216 MET A C 1
ATOM 1759 O O . MET A 1 216 ? -19.624 -3.758 13.893 1.00 86.12 216 MET A O 1
ATOM 1763 N N . MET A 1 217 ? -17.532 -3.460 14.602 1.00 82.94 217 MET A N 1
ATOM 1764 C CA . MET A 1 217 ? -17.893 -3.448 16.018 1.00 82.94 217 MET A CA 1
ATOM 1765 C C . MET A 1 217 ? -18.849 -2.307 16.350 1.00 82.94 217 MET A C 1
ATOM 1767 O O . MET A 1 217 ? -19.805 -2.498 17.098 1.00 82.94 217 MET A O 1
ATOM 1771 N N . PHE A 1 218 ? -18.631 -1.119 15.795 1.00 85.00 218 PHE A N 1
ATOM 1772 C CA . PHE A 1 218 ? -19.523 0.008 16.024 1.00 85.00 218 PHE A CA 1
ATOM 1773 C C . PHE A 1 218 ? -20.929 -0.228 15.449 1.00 85.00 218 PHE A C 1
ATOM 1775 O O . PHE A 1 218 ? -21.925 0.078 16.120 1.00 85.00 218 PHE A O 1
ATOM 1782 N N . LEU A 1 219 ? -21.018 -0.797 14.245 1.00 84.75 219 LEU A N 1
ATOM 1783 C CA . LEU A 1 219 ? -22.276 -1.080 13.554 1.00 84.75 219 LEU A CA 1
ATOM 1784 C C . LEU A 1 219 ? -23.022 -2.274 14.158 1.00 84.75 219 LEU A C 1
ATOM 1786 O O . LEU A 1 219 ? -24.219 -2.173 14.411 1.00 84.75 219 LEU A O 1
ATOM 1790 N N . LEU A 1 220 ? -22.322 -3.369 14.446 1.00 81.12 220 LEU A N 1
ATOM 1791 C CA . LEU A 1 220 ? -22.916 -4.639 14.866 1.00 81.12 220 LEU A CA 1
ATOM 1792 C C . LEU A 1 220 ? -23.126 -4.745 16.377 1.00 81.12 220 LEU A C 1
ATOM 1794 O O . LEU A 1 220 ? -23.987 -5.506 16.802 1.00 81.12 220 LEU A O 1
ATOM 1798 N N . ASN A 1 221 ? -22.385 -3.999 17.206 1.00 74.38 221 ASN A N 1
ATOM 1799 C CA . ASN A 1 221 ? -22.546 -4.086 18.656 1.00 74.38 221 ASN A CA 1
ATOM 1800 C C . ASN A 1 221 ? -23.710 -3.190 19.132 1.00 74.38 221 ASN A C 1
ATOM 1802 O O . ASN A 1 221 ? -23.587 -1.954 19.106 1.00 74.38 221 ASN A O 1
ATOM 1806 N N . PRO A 1 222 ? -24.835 -3.764 19.606 1.00 63.03 222 PRO A N 1
ATOM 1807 C CA . PRO A 1 222 ? -25.931 -2.985 20.181 1.00 63.03 222 PRO A CA 1
ATOM 1808 C C . PRO A 1 222 ? -25.528 -2.330 21.510 1.00 63.03 222 PRO A C 1
ATOM 1810 O O . PRO A 1 222 ? -26.060 -1.284 21.861 1.00 63.03 222 PRO A O 1
ATOM 1813 N N . ASN A 1 223 ? -24.532 -2.886 22.208 1.00 60.00 223 ASN A N 1
ATOM 1814 C CA . ASN A 1 223 ? -24.063 -2.423 23.513 1.00 60.00 223 ASN A CA 1
ATOM 1815 C C . ASN A 1 223 ? -22.933 -1.388 23.435 1.00 60.00 223 ASN A C 1
ATOM 1817 O O . ASN A 1 223 ? -22.329 -1.083 24.469 1.00 60.00 223 ASN A O 1
ATOM 1821 N N . SER A 1 224 ? -22.606 -0.865 22.245 1.00 61.44 224 SER A N 1
ATOM 1822 C CA . SER A 1 224 ? -21.554 0.148 22.131 1.00 61.44 224 SER A CA 1
ATOM 1823 C C . SER A 1 224 ? -21.891 1.360 23.008 1.00 61.44 224 SER A C 1
ATOM 1825 O O . SER A 1 224 ? -23.051 1.743 23.149 1.00 61.44 224 SER A O 1
ATOM 1827 N N . VAL A 1 225 ? -20.871 1.944 23.644 1.00 53.03 225 VAL A N 1
ATOM 1828 C CA . VAL A 1 225 ? -20.990 2.935 24.737 1.00 53.03 225 VAL A CA 1
ATOM 1829 C C . VAL A 1 225 ? -21.906 4.125 24.394 1.00 53.03 225 VAL A C 1
ATOM 1831 O O . VAL A 1 225 ? -22.542 4.687 25.285 1.00 53.03 225 VAL A O 1
ATOM 1834 N N . ALA A 1 226 ? -22.046 4.464 23.108 1.00 52.53 226 ALA A N 1
ATOM 1835 C CA . ALA A 1 226 ? -22.981 5.480 22.625 1.00 52.53 226 ALA A CA 1
ATOM 1836 C C . ALA A 1 226 ? -24.456 5.155 22.938 1.00 52.53 226 ALA A C 1
ATOM 1838 O O . ALA A 1 226 ? -25.235 6.066 23.181 1.00 52.53 226 ALA A O 1
ATOM 1839 N N . SER A 1 227 ? -24.832 3.875 22.990 1.00 48.75 227 SER A N 1
ATOM 1840 C CA . SER A 1 227 ? -26.204 3.406 23.215 1.00 48.75 227 SER A CA 1
ATOM 1841 C C . SER A 1 227 ? -26.631 3.379 24.689 1.00 48.75 227 SER A C 1
ATOM 1843 O O . SER A 1 227 ? -27.820 3.238 24.962 1.00 48.75 227 SER A O 1
ATOM 1845 N N . LYS A 1 228 ? -25.689 3.464 25.642 1.00 54.62 228 LYS A N 1
ATOM 1846 C CA . LYS A 1 228 ? -25.971 3.326 27.086 1.00 54.62 228 LYS A CA 1
ATOM 1847 C C . LYS A 1 228 ? -26.201 4.649 27.818 1.00 54.62 228 LYS A C 1
ATOM 1849 O O . LYS A 1 228 ? -26.696 4.634 28.941 1.00 54.62 228 LYS A O 1
ATOM 1854 N N . ARG A 1 229 ? -25.846 5.795 27.226 1.00 57.81 229 ARG A N 1
ATOM 1855 C CA . ARG A 1 229 ? -26.287 7.093 27.763 1.00 57.81 229 ARG A CA 1
ATOM 1856 C C . ARG A 1 229 ? -27.779 7.234 27.488 1.00 57.81 229 ARG A C 1
ATOM 1858 O O . ARG A 1 229 ? -28.214 6.788 26.438 1.00 57.81 229 ARG A O 1
ATOM 1865 N N . SER A 1 230 ? -28.513 7.812 28.440 1.00 50.81 230 SER A N 1
ATOM 1866 C CA . SER A 1 230 ? -29.968 8.037 28.469 1.00 50.81 230 SER A CA 1
ATOM 1867 C C . SER A 1 230 ? -30.507 8.700 27.192 1.00 50.81 230 SER A C 1
ATOM 1869 O O . SER A 1 230 ? -30.804 9.888 27.138 1.00 50.81 230 SER A O 1
ATOM 1871 N N . ILE A 1 231 ? -30.551 7.936 26.112 1.00 59.88 231 ILE A N 1
ATOM 1872 C CA . ILE A 1 231 ? -31.043 8.349 24.814 1.00 59.88 231 ILE A CA 1
ATOM 1873 C C . ILE A 1 231 ? -32.482 7.854 24.767 1.00 59.88 231 ILE A C 1
ATOM 1875 O O . ILE A 1 231 ? -32.742 6.665 24.959 1.00 59.88 231 ILE A O 1
ATOM 1879 N N . ASN A 1 232 ? -33.415 8.779 24.533 1.00 71.69 232 ASN A N 1
ATOM 1880 C CA . ASN A 1 232 ? -34.839 8.488 24.379 1.00 71.69 232 ASN A CA 1
ATOM 1881 C C . ASN A 1 232 ? -35.059 7.205 23.561 1.00 71.69 232 ASN A C 1
ATOM 1883 O O . ASN A 1 232 ? -34.459 7.044 22.494 1.00 71.69 232 ASN A O 1
ATOM 1887 N N . LYS A 1 233 ? -35.963 6.318 24.014 1.00 73.62 233 LYS A N 1
ATOM 1888 C CA . LYS A 1 233 ? -36.293 5.040 23.336 1.00 73.62 233 LYS A CA 1
ATOM 1889 C C . LYS A 1 233 ? -36.524 5.210 21.824 1.00 73.62 233 LYS A C 1
ATOM 1891 O O . LYS A 1 233 ? -36.177 4.332 21.036 1.00 73.62 233 LYS A O 1
ATOM 1896 N N . LEU A 1 234 ? -37.058 6.361 21.409 1.00 74.56 234 LEU A N 1
ATOM 1897 C CA . LEU A 1 234 ? -37.296 6.716 20.009 1.00 74.56 234 LEU A CA 1
ATOM 1898 C C . LEU A 1 234 ? -36.002 6.925 19.197 1.00 74.56 234 LEU A C 1
ATOM 1900 O O . LEU A 1 234 ? -35.895 6.447 18.068 1.00 74.56 234 LEU A O 1
ATOM 1904 N N . VAL A 1 235 ? -35.002 7.593 19.774 1.00 77.12 235 VAL A N 1
ATOM 1905 C CA . VAL A 1 235 ? -33.692 7.807 19.139 1.00 77.12 235 VAL A CA 1
ATOM 1906 C C . VAL A 1 235 ? -32.924 6.488 19.070 1.00 77.12 235 VAL A C 1
ATOM 1908 O O . VAL A 1 235 ? -32.322 6.197 18.042 1.00 77.12 235 VAL A O 1
ATOM 1911 N N . LEU A 1 236 ? -33.034 5.633 20.092 1.00 73.25 236 LEU A N 1
ATOM 1912 C CA . LEU A 1 236 ? -32.457 4.286 20.065 1.00 73.25 236 LEU A CA 1
ATOM 1913 C C . LEU A 1 236 ? -33.041 3.426 18.929 1.00 73.25 236 LEU A C 1
ATOM 1915 O O . LEU A 1 236 ? -32.290 2.746 18.225 1.00 73.25 236 LEU A O 1
ATOM 1919 N N . LYS A 1 237 ? -34.363 3.490 18.702 1.00 79.31 237 LYS A N 1
ATOM 1920 C CA . LYS A 1 237 ? -35.041 2.786 17.596 1.00 79.31 237 LYS A CA 1
ATOM 1921 C C . LYS A 1 237 ? -34.601 3.308 16.222 1.00 79.31 237 LYS A C 1
ATOM 1923 O O . LYS A 1 237 ? -34.334 2.519 15.319 1.00 79.31 237 LYS A O 1
ATOM 1928 N N . ARG A 1 238 ? -34.474 4.631 16.060 1.00 81.94 238 ARG A N 1
ATOM 1929 C CA . ARG A 1 238 ? -33.951 5.240 14.820 1.00 81.94 238 ARG A CA 1
ATOM 1930 C C . ARG A 1 238 ? -32.488 4.871 14.578 1.00 81.94 238 ARG A C 1
ATOM 1932 O O . ARG A 1 238 ? -32.114 4.562 13.454 1.00 81.94 238 ARG A O 1
ATOM 19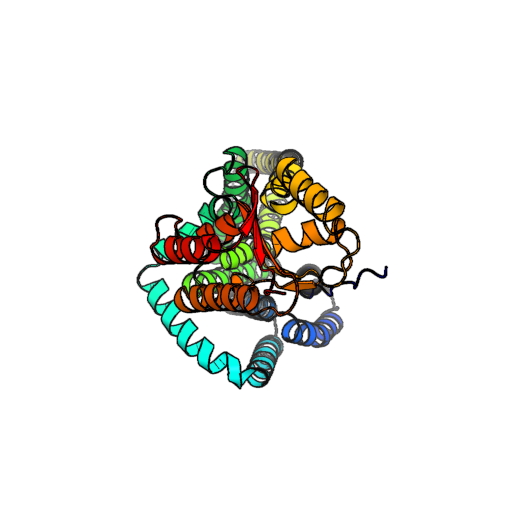39 N N . TRP A 1 239 ? -31.682 4.841 15.633 1.00 78.56 239 TRP A N 1
ATOM 1940 C CA . TRP A 1 239 ? -30.267 4.487 15.569 1.00 78.56 239 TRP A CA 1
ATOM 1941 C C . TRP A 1 239 ? -30.035 3.018 15.200 1.00 78.56 239 TRP A C 1
ATOM 1943 O O . TRP A 1 239 ? -29.183 2.707 14.372 1.00 78.56 239 TRP A O 1
ATOM 1953 N N . THR A 1 240 ? -30.821 2.102 15.766 1.00 78.06 240 THR A N 1
ATOM 1954 C CA . THR A 1 240 ? -30.776 0.676 15.397 1.00 78.06 240 THR A CA 1
ATOM 1955 C C . THR A 1 240 ? -31.245 0.440 13.962 1.00 78.06 240 THR A C 1
ATOM 1957 O O . THR A 1 240 ? -30.608 -0.328 13.242 1.00 78.06 240 THR A O 1
ATOM 1960 N N . ALA A 1 241 ? -32.286 1.145 13.507 1.00 81.81 241 ALA A N 1
ATOM 1961 C CA . ALA A 1 241 ? -32.695 1.118 12.103 1.00 81.81 241 ALA A CA 1
ATOM 1962 C C . ALA A 1 241 ? -31.581 1.640 11.178 1.00 81.81 241 ALA A C 1
ATOM 1964 O O . ALA A 1 241 ? -31.228 0.966 10.213 1.00 81.81 241 ALA A O 1
ATOM 1965 N N . PHE A 1 242 ? -30.966 2.781 11.512 1.00 85.00 242 PHE A N 1
ATOM 1966 C CA . PHE A 1 242 ? -29.828 3.333 10.772 1.00 85.00 242 PHE A CA 1
ATOM 1967 C C . PHE A 1 242 ? -28.671 2.334 10.664 1.00 85.00 242 PHE A C 1
ATOM 1969 O O . PHE A 1 242 ? -28.185 2.096 9.565 1.00 85.00 242 PHE A O 1
ATOM 1976 N N . LYS A 1 243 ? -28.274 1.684 11.768 1.00 82.50 243 LYS A N 1
ATOM 1977 C CA . LYS A 1 243 ? -27.228 0.645 11.754 1.00 82.50 243 LYS A CA 1
ATOM 1978 C C . LYS A 1 243 ? -27.564 -0.502 10.801 1.00 82.50 243 LYS A C 1
ATOM 1980 O O . LYS A 1 243 ? -26.695 -0.936 10.052 1.00 82.50 243 LYS A O 1
ATOM 1985 N N . ARG A 1 244 ? -28.816 -0.973 10.800 1.00 81.69 244 ARG A N 1
ATOM 1986 C CA . ARG A 1 244 ? -29.267 -2.037 9.889 1.00 81.69 244 ARG A CA 1
ATOM 1987 C C . ARG A 1 244 ? -29.130 -1.610 8.428 1.00 81.69 244 ARG A C 1
ATOM 1989 O O . ARG A 1 244 ? -28.576 -2.362 7.633 1.00 81.69 244 ARG A O 1
ATOM 1996 N N . TYR A 1 245 ? -29.581 -0.402 8.089 1.00 86.19 245 TYR A N 1
ATOM 1997 C CA . TYR A 1 245 ? -29.438 0.131 6.734 1.00 86.19 245 TYR A CA 1
ATOM 1998 C C . TYR A 1 245 ? -27.978 0.390 6.356 1.00 86.19 245 TYR A C 1
ATOM 2000 O O . TYR A 1 245 ? -27.600 0.119 5.225 1.00 86.19 245 TYR A O 1
ATOM 2008 N N . ALA A 1 246 ? -27.139 0.832 7.296 1.00 84.94 246 ALA A N 1
ATOM 2009 C CA . ALA A 1 246 ? -25.712 1.034 7.067 1.00 84.94 246 ALA A CA 1
ATOM 2010 C C . ALA A 1 246 ? -24.988 -0.281 6.741 1.00 84.94 246 ALA A C 1
ATOM 2012 O O . ALA A 1 246 ? -24.177 -0.313 5.823 1.00 84.94 246 ALA A O 1
ATOM 2013 N N . VAL A 1 247 ? -25.307 -1.381 7.435 1.00 84.50 247 VAL A N 1
ATOM 2014 C CA . VAL A 1 247 ? -24.748 -2.709 7.121 1.00 84.50 247 VAL A CA 1
ATOM 2015 C C . VAL A 1 247 ? -25.174 -3.167 5.725 1.00 84.50 247 VAL A C 1
ATOM 2017 O O . VAL A 1 247 ? -24.331 -3.616 4.953 1.00 84.50 247 VAL A O 1
ATOM 2020 N N . ILE A 1 248 ? -26.456 -3.007 5.375 1.00 86.12 248 ILE A N 1
ATOM 2021 C CA . ILE A 1 248 ? -26.962 -3.334 4.031 1.00 86.12 248 ILE A CA 1
ATOM 2022 C C . ILE A 1 248 ? -26.261 -2.476 2.972 1.00 86.12 248 ILE A C 1
ATOM 2024 O O . ILE A 1 248 ? -25.819 -3.001 1.955 1.00 86.12 248 ILE A O 1
ATOM 2028 N N . TYR A 1 249 ? -26.114 -1.175 3.219 1.00 85.56 249 TYR A N 1
ATOM 2029 C CA . TYR A 1 249 ? -25.430 -0.257 2.315 1.00 85.56 249 TYR A CA 1
ATOM 2030 C C . TYR A 1 249 ? -23.967 -0.651 2.103 1.00 85.56 249 TYR A C 1
ATOM 2032 O O . TYR A 1 249 ? -23.525 -0.719 0.963 1.00 85.56 249 TYR A O 1
ATOM 2040 N N . ILE A 1 250 ? -23.230 -0.976 3.171 1.00 84.06 250 ILE A N 1
ATOM 2041 C CA . ILE A 1 250 ? -21.839 -1.444 3.074 1.00 84.06 250 ILE A CA 1
ATOM 2042 C C . ILE A 1 250 ? -21.761 -2.738 2.265 1.00 84.06 250 ILE A C 1
ATOM 2044 O O . ILE A 1 250 ? -20.881 -2.872 1.421 1.00 84.06 250 ILE A O 1
ATOM 2048 N N . PHE A 1 251 ? -22.685 -3.673 2.488 1.00 84.69 251 PHE A N 1
ATOM 2049 C CA . PHE A 1 251 ? -22.733 -4.924 1.737 1.00 84.69 251 PHE A CA 1
ATOM 2050 C C . PHE A 1 251 ? -22.999 -4.688 0.243 1.00 84.69 251 PHE A C 1
ATOM 2052 O O . PHE A 1 251 ? -22.275 -5.206 -0.605 1.00 84.69 251 PHE A O 1
ATOM 2059 N N . MET A 1 252 ? -23.979 -3.842 -0.086 1.00 88.12 252 MET A N 1
ATOM 2060 C CA . MET A 1 252 ? -24.278 -3.459 -1.468 1.00 88.12 252 MET A CA 1
ATOM 2061 C C . MET A 1 252 ? -23.105 -2.725 -2.119 1.00 88.12 252 MET A C 1
ATOM 2063 O O . MET A 1 252 ? -22.743 -3.040 -3.249 1.00 88.12 252 MET A O 1
ATOM 2067 N N . ALA A 1 253 ? -22.473 -1.791 -1.405 1.00 86.19 253 ALA A N 1
ATOM 2068 C CA . ALA A 1 253 ? -21.282 -1.095 -1.875 1.00 86.19 253 ALA A CA 1
ATOM 2069 C C . ALA A 1 253 ? -20.131 -2.074 -2.129 1.00 86.19 253 ALA A C 1
ATOM 2071 O O . ALA A 1 253 ? -19.452 -1.954 -3.141 1.00 86.19 253 ALA A O 1
ATOM 2072 N N . PHE A 1 254 ? -19.942 -3.079 -1.269 1.00 84.94 254 PHE A N 1
ATOM 2073 C CA . PHE A 1 254 ? -18.925 -4.107 -1.469 1.00 84.94 254 PHE A CA 1
ATOM 2074 C C . PHE A 1 254 ? -19.177 -4.914 -2.746 1.00 84.94 254 PHE A C 1
ATOM 2076 O O . PHE A 1 254 ? -18.250 -5.110 -3.522 1.00 84.94 254 PHE A O 1
ATOM 2083 N N . ILE A 1 255 ? -20.422 -5.324 -3.009 1.00 87.94 255 ILE A N 1
ATOM 2084 C CA . ILE A 1 255 ? -20.777 -6.034 -4.248 1.00 87.94 255 ILE A CA 1
ATOM 2085 C C . ILE A 1 255 ? -20.545 -5.137 -5.466 1.00 87.94 255 ILE A C 1
ATOM 2087 O O . ILE A 1 255 ? -19.793 -5.511 -6.365 1.00 87.94 255 ILE A O 1
ATOM 2091 N N . LEU A 1 256 ? -21.144 -3.944 -5.477 1.00 89.06 256 LEU A N 1
ATOM 2092 C CA . LEU A 1 256 ? -21.119 -3.031 -6.623 1.00 89.06 256 LEU A CA 1
ATOM 2093 C C . LEU A 1 256 ? -19.711 -2.516 -6.934 1.00 89.06 256 LEU A C 1
ATOM 2095 O O . LEU A 1 256 ? -19.351 -2.363 -8.098 1.00 89.06 256 LEU A O 1
ATOM 2099 N N . LEU A 1 257 ? -18.902 -2.267 -5.904 1.00 88.25 257 LEU A N 1
ATOM 2100 C CA . LEU A 1 257 ? -17.551 -1.742 -6.061 1.00 88.25 257 LEU A CA 1
ATOM 2101 C C . LEU A 1 257 ? -16.485 -2.835 -6.083 1.00 88.25 257 LEU A C 1
ATOM 2103 O O . LEU A 1 257 ? -15.334 -2.497 -6.330 1.00 88.25 257 LEU A O 1
ATOM 2107 N N . SER A 1 258 ? -16.806 -4.116 -5.873 1.00 85.94 258 SER A N 1
ATOM 2108 C CA . SER A 1 258 ? -15.809 -5.202 -5.864 1.00 85.94 258 SER A CA 1
ATOM 2109 C C . SER A 1 258 ? -14.953 -5.224 -7.135 1.00 85.94 258 SER A C 1
ATOM 2111 O O . SER A 1 258 ? -13.727 -5.160 -7.044 1.00 85.94 258 SER A O 1
ATOM 2113 N N . LEU A 1 259 ? -15.585 -5.233 -8.314 1.00 84.38 259 LEU A N 1
ATOM 2114 C CA . LEU A 1 259 ? -14.897 -5.232 -9.605 1.00 84.38 259 LEU A CA 1
ATOM 2115 C C . LEU A 1 259 ? -14.133 -3.917 -9.857 1.00 84.38 259 LEU A C 1
ATOM 2117 O O . LEU A 1 259 ? -12.934 -3.998 -10.119 1.00 84.38 259 LEU A O 1
ATOM 2121 N N . PRO A 1 260 ? -14.732 -2.715 -9.712 1.00 84.56 260 PRO A N 1
ATOM 2122 C CA . PRO A 1 260 ? -13.977 -1.462 -9.780 1.00 84.56 260 PRO A CA 1
ATOM 2123 C C . PRO A 1 260 ? -12.762 -1.435 -8.841 1.00 84.56 260 PRO A C 1
ATOM 2125 O O . PRO A 1 260 ? -11.665 -1.067 -9.243 1.00 84.56 260 PRO A O 1
ATOM 2128 N N . THR A 1 261 ? -12.921 -1.895 -7.600 1.00 81.19 261 THR A N 1
ATOM 2129 C CA . THR A 1 261 ? -11.844 -1.934 -6.595 1.00 81.19 261 THR A CA 1
ATOM 2130 C C . THR A 1 261 ? -10.749 -2.913 -6.982 1.00 81.19 261 THR A C 1
ATOM 2132 O O . THR A 1 261 ? -9.566 -2.621 -6.788 1.00 81.19 261 THR A O 1
ATOM 2135 N N . PHE A 1 262 ? -11.132 -4.064 -7.534 1.00 80.69 262 PHE A N 1
ATOM 2136 C CA . PHE A 1 262 ? -10.203 -5.043 -8.072 1.00 80.69 262 PHE A CA 1
ATOM 2137 C C . PHE A 1 262 ? -9.391 -4.439 -9.218 1.00 80.69 262 PHE A C 1
ATOM 2139 O O . PHE A 1 262 ? -8.167 -4.480 -9.162 1.00 80.69 262 PHE A O 1
ATOM 2146 N N . LEU A 1 263 ? -10.046 -3.803 -10.192 1.00 76.25 263 LEU A N 1
ATOM 2147 C CA . LEU A 1 263 ? -9.386 -3.189 -11.346 1.00 76.25 263 LEU A CA 1
ATOM 2148 C C . LEU A 1 263 ? -8.459 -2.027 -10.950 1.00 76.25 263 LEU A C 1
ATOM 2150 O O . LEU A 1 263 ? -7.370 -1.907 -11.500 1.00 76.25 263 LEU A O 1
ATOM 2154 N N . VAL A 1 264 ? -8.833 -1.213 -9.955 1.00 73.94 264 VAL A N 1
ATOM 2155 C CA . VAL A 1 264 ? -7.984 -0.113 -9.450 1.00 73.94 264 VAL A CA 1
ATOM 2156 C C . VAL A 1 264 ? -6.719 -0.628 -8.759 1.00 73.94 264 VAL A C 1
ATOM 2158 O O . VAL A 1 264 ? -5.645 -0.054 -8.926 1.00 73.94 264 VAL A O 1
ATOM 2161 N N . ASN A 1 265 ? -6.824 -1.694 -7.959 1.00 69.88 265 ASN A N 1
ATOM 2162 C CA . ASN A 1 265 ? -5.683 -2.218 -7.194 1.00 69.88 265 ASN A CA 1
ATOM 2163 C C . ASN A 1 265 ? -4.854 -3.247 -7.970 1.00 69.88 265 ASN A C 1
ATOM 2165 O O . ASN A 1 265 ? -3.680 -3.459 -7.667 1.00 69.88 265 ASN A O 1
ATOM 2169 N N . ARG A 1 266 ? -5.450 -3.870 -8.985 1.00 67.50 266 ARG A N 1
ATOM 2170 C CA . ARG A 1 266 ? -4.782 -4.670 -10.007 1.00 67.50 266 ARG A CA 1
ATOM 2171 C C . ARG A 1 266 ? -4.812 -3.899 -11.317 1.00 67.50 266 ARG A C 1
ATOM 2173 O O . ARG A 1 266 ? -5.337 -4.399 -12.309 1.00 67.50 266 ARG A O 1
ATOM 2180 N N . SER A 1 267 ? -4.196 -2.712 -11.304 1.00 56.03 267 SER A N 1
ATOM 2181 C CA . SER A 1 267 ? -3.894 -1.955 -12.523 1.00 56.03 267 SER A CA 1
ATOM 2182 C C . SER A 1 267 ? -3.291 -2.882 -13.566 1.00 56.03 267 SER A C 1
ATOM 2184 O O . SER A 1 267 ? -3.740 -2.907 -14.687 1.00 56.03 267 SER A O 1
ATOM 2186 N N . ASP A 1 268 ? -2.420 -3.794 -13.153 1.00 53.75 268 ASP A N 1
ATOM 2187 C CA . ASP A 1 268 ? -1.867 -4.846 -13.993 1.00 53.75 268 ASP A CA 1
ATOM 2188 C C . ASP A 1 268 ? -2.891 -5.597 -14.862 1.00 53.75 268 ASP A C 1
ATOM 2190 O O . ASP A 1 268 ? -2.617 -5.888 -16.011 1.00 53.75 268 ASP A O 1
ATOM 2194 N N . ILE A 1 269 ? -4.084 -5.895 -14.355 1.00 56.59 269 ILE A N 1
ATOM 2195 C CA . ILE A 1 269 ? -5.118 -6.613 -15.114 1.00 56.59 269 ILE A CA 1
ATOM 2196 C C . ILE A 1 269 ? -5.965 -5.636 -15.941 1.00 56.59 269 ILE A C 1
ATOM 2198 O O . ILE A 1 269 ? -6.378 -5.967 -17.048 1.00 56.59 269 ILE A O 1
ATOM 2202 N N . GLY A 1 270 ? -6.217 -4.431 -15.417 1.00 49.91 270 GLY A N 1
ATOM 2203 C CA . GLY A 1 270 ? -6.994 -3.396 -16.106 1.00 49.91 270 GLY A CA 1
ATOM 2204 C C . GLY A 1 270 ? -6.212 -2.570 -17.134 1.00 49.91 270 GLY A C 1
ATOM 2205 O O . GLY A 1 270 ? -6.828 -1.949 -17.990 1.00 49.91 270 GLY A O 1
ATOM 2206 N N . THR A 1 271 ? -4.880 -2.541 -17.045 1.00 49.62 271 THR A N 1
ATOM 2207 C CA . THR A 1 271 ? -3.981 -1.631 -17.777 1.00 49.62 271 THR A CA 1
ATOM 2208 C C . THR A 1 271 ? -2.758 -2.316 -18.372 1.00 49.62 271 THR A C 1
ATOM 2210 O O . THR A 1 271 ? -2.202 -1.778 -19.322 1.00 49.62 271 THR A O 1
ATOM 2213 N N . LYS A 1 272 ? -2.378 -3.534 -17.934 1.00 54.62 272 LYS A N 1
ATOM 2214 C CA . LYS A 1 272 ? -1.529 -4.416 -18.765 1.00 54.62 272 LYS A CA 1
ATOM 2215 C C . LYS A 1 272 ? -2.364 -5.253 -19.731 1.00 54.62 272 LYS A C 1
ATOM 2217 O O . LYS A 1 272 ? -1.947 -6.345 -20.109 1.00 54.62 272 LYS A O 1
ATOM 2222 N N . SER A 1 273 ? -3.514 -4.746 -20.175 1.00 60.00 273 SER A N 1
ATOM 2223 C CA . SER A 1 273 ? -4.088 -5.206 -21.436 1.00 60.00 273 SER A CA 1
ATOM 2224 C C . SER A 1 273 ? -3.004 -5.043 -22.498 1.00 60.00 273 SER A C 1
ATOM 2226 O O . SER A 1 273 ? -2.554 -3.926 -22.741 1.00 60.00 273 SER A O 1
ATOM 2228 N N . ILE A 1 274 ? -2.496 -6.153 -23.031 1.00 65.88 274 ILE A N 1
ATOM 2229 C CA . ILE A 1 274 ? -1.490 -6.112 -24.091 1.00 65.88 274 ILE A CA 1
ATOM 2230 C C . ILE A 1 274 ? -2.206 -5.558 -25.316 1.00 65.88 274 ILE A C 1
ATOM 2232 O O . ILE A 1 274 ? -3.185 -6.142 -25.793 1.00 65.88 274 ILE A O 1
ATOM 2236 N N . TYR A 1 275 ? -1.767 -4.399 -25.787 1.00 72.88 275 TYR A N 1
ATOM 2237 C CA . TYR A 1 275 ? -2.374 -3.784 -26.951 1.00 72.88 275 TYR A CA 1
ATOM 2238 C C . TYR A 1 275 ? -1.954 -4.534 -28.215 1.00 72.88 275 TYR A C 1
ATOM 2240 O O . TYR A 1 275 ? -0.882 -5.133 -28.285 1.00 72.88 275 TYR A O 1
ATOM 2248 N N . LYS A 1 276 ? -2.786 -4.483 -29.263 1.00 80.12 276 LYS A N 1
ATOM 2249 C CA . LYS A 1 276 ? -2.470 -5.142 -30.543 1.00 80.12 276 LYS A CA 1
ATOM 2250 C C . LYS A 1 276 ? -1.145 -4.663 -31.148 1.00 80.12 276 LYS A C 1
ATOM 2252 O O . LYS A 1 276 ? -0.453 -5.456 -31.775 1.00 80.12 276 LYS A O 1
ATOM 2257 N N . TYR A 1 277 ? -0.784 -3.396 -30.942 1.00 80.88 277 TYR A N 1
ATOM 2258 C CA . TYR A 1 277 ? 0.498 -2.862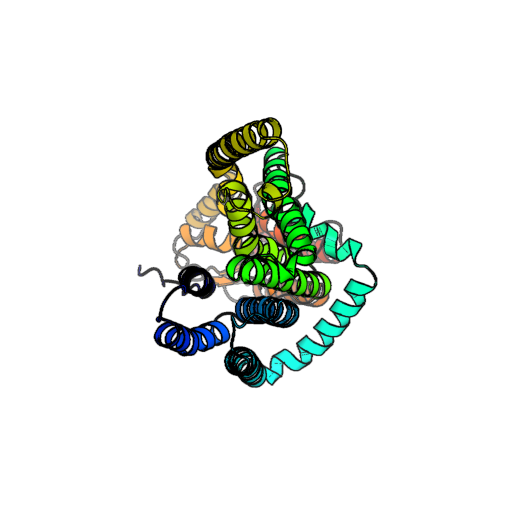 -31.402 1.00 80.88 277 TYR A CA 1
ATOM 2259 C C . TYR A 1 277 ? 1.683 -3.465 -30.631 1.00 80.88 277 TYR A C 1
ATOM 2261 O O . TYR A 1 277 ? 2.721 -3.730 -31.228 1.00 80.88 277 TYR A O 1
ATOM 2269 N N . GLU A 1 278 ? 1.523 -3.774 -29.343 1.00 77.75 278 GLU A N 1
ATOM 2270 C CA . GLU A 1 278 ? 2.538 -4.499 -28.573 1.00 77.75 278 GLU A CA 1
ATOM 2271 C C . GLU A 1 278 ? 2.632 -5.940 -29.082 1.00 77.75 278 GLU A C 1
ATOM 2273 O O . GLU A 1 278 ? 3.728 -6.380 -29.398 1.00 77.75 278 GLU A O 1
ATOM 2278 N N . LEU A 1 279 ? 1.499 -6.633 -29.301 1.00 83.19 279 LEU A N 1
ATOM 2279 C CA . LEU A 1 279 ? 1.462 -7.982 -29.907 1.00 83.19 279 LEU A CA 1
ATOM 2280 C C . LEU A 1 279 ? 2.248 -8.054 -31.228 1.00 83.19 279 LEU A C 1
ATOM 2282 O O . LEU A 1 279 ? 3.082 -8.934 -31.428 1.00 83.19 279 LEU A O 1
ATOM 2286 N N . SER A 1 280 ? 2.064 -7.054 -32.090 1.00 86.00 280 SER A N 1
ATOM 2287 C CA . SER A 1 280 ? 2.736 -7.016 -33.389 1.00 86.00 280 SER A CA 1
ATOM 2288 C C . SER A 1 280 ? 4.264 -6.903 -33.308 1.00 86.00 280 SER A C 1
ATOM 2290 O O . SER A 1 280 ? 4.952 -7.317 -34.241 1.00 86.00 280 SER A O 1
ATOM 2292 N N . THR A 1 281 ? 4.821 -6.384 -32.206 1.00 86.50 281 THR A N 1
ATOM 2293 C CA . THR A 1 281 ? 6.278 -6.346 -32.017 1.00 86.50 281 THR A CA 1
ATOM 2294 C C . THR A 1 281 ? 6.830 -7.727 -31.665 1.00 86.50 281 THR A C 1
ATOM 2296 O O . THR A 1 281 ? 7.915 -8.090 -32.111 1.00 86.50 281 THR A O 1
ATOM 2299 N N . GLY A 1 282 ? 6.076 -8.523 -30.905 1.00 85.38 282 GLY A N 1
ATOM 2300 C CA . GLY A 1 282 ? 6.416 -9.907 -30.583 1.00 85.38 282 GLY A CA 1
ATOM 2301 C C . GLY A 1 282 ? 6.331 -10.785 -31.821 1.00 85.38 282 GLY A C 1
ATOM 2302 O O . GLY A 1 282 ? 7.276 -11.519 -32.101 1.00 85.38 282 GLY A O 1
ATOM 2303 N N . ASP A 1 283 ? 5.271 -10.615 -32.618 1.00 87.62 283 ASP A N 1
ATOM 2304 C CA . ASP A 1 283 ? 5.115 -11.285 -33.913 1.00 87.62 283 ASP A CA 1
ATOM 2305 C C . ASP A 1 283 ? 6.286 -10.946 -34.854 1.00 87.62 283 ASP A C 1
ATOM 2307 O O . ASP A 1 283 ? 6.882 -11.834 -35.462 1.00 87.62 283 ASP A O 1
ATOM 2311 N N . PHE A 1 284 ? 6.664 -9.664 -34.952 1.00 89.31 284 PHE A N 1
ATOM 2312 C CA . PHE A 1 284 ? 7.811 -9.221 -35.751 1.00 89.31 284 PHE A CA 1
ATOM 2313 C C . PHE A 1 284 ? 9.101 -9.928 -35.330 1.00 89.31 284 PHE A C 1
ATOM 2315 O O . PHE A 1 284 ? 9.814 -10.491 -36.164 1.00 89.31 284 PHE A O 1
ATOM 2322 N N . VAL A 1 285 ? 9.385 -9.933 -34.029 1.00 85.38 285 VAL A N 1
ATOM 2323 C CA . VAL A 1 285 ? 10.606 -10.529 -33.498 1.00 85.38 285 VAL A CA 1
ATOM 2324 C C . VAL A 1 285 ? 10.610 -12.049 -33.665 1.00 85.38 285 VAL A C 1
ATOM 2326 O O . VAL A 1 285 ? 11.631 -12.613 -34.060 1.00 85.38 285 VAL A O 1
ATOM 2329 N N . GLN A 1 286 ? 9.481 -12.713 -33.413 1.00 86.50 286 GLN A N 1
ATOM 2330 C CA . GLN A 1 286 ? 9.337 -14.153 -33.612 1.00 86.50 286 GLN A CA 1
ATOM 2331 C C . GLN A 1 286 ? 9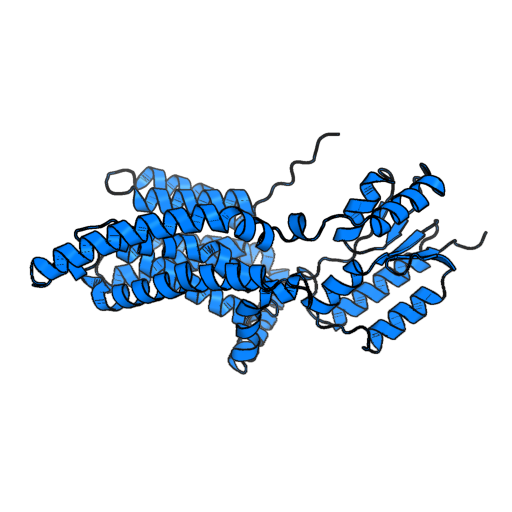.565 -14.537 -35.076 1.00 86.50 286 GLN A C 1
ATOM 2333 O O . GLN A 1 286 ? 10.238 -15.528 -35.346 1.00 86.50 286 GLN A O 1
ATOM 2338 N N . ASN A 1 287 ? 9.057 -13.741 -36.020 1.00 86.44 287 ASN A N 1
ATOM 2339 C CA . ASN A 1 287 ? 9.212 -14.004 -37.448 1.00 86.44 287 ASN A CA 1
ATOM 2340 C C . ASN A 1 287 ? 10.658 -13.814 -37.935 1.00 86.44 287 ASN A C 1
ATOM 2342 O O . ASN A 1 287 ? 11.144 -14.621 -38.724 1.00 86.44 287 ASN A O 1
ATOM 2346 N N . LEU A 1 288 ? 11.356 -12.774 -37.468 1.00 82.75 288 LEU A N 1
ATOM 2347 C CA . LEU A 1 288 ? 12.715 -12.446 -37.924 1.00 82.75 288 LEU A CA 1
ATOM 2348 C C . LEU A 1 288 ? 13.819 -13.229 -37.219 1.00 82.75 288 LEU A C 1
ATOM 2350 O O . LEU A 1 288 ? 14.839 -13.544 -37.828 1.00 82.75 288 LEU A O 1
ATOM 2354 N N . TYR A 1 289 ? 13.629 -13.534 -35.940 1.00 77.69 289 TYR A N 1
ATOM 2355 C CA . TYR A 1 289 ? 14.673 -14.090 -35.081 1.00 77.69 289 TYR A CA 1
ATOM 2356 C C . TYR A 1 289 ? 14.294 -15.458 -34.513 1.00 77.69 289 TYR A C 1
ATOM 2358 O O . TYR A 1 289 ? 14.831 -15.865 -33.482 1.00 77.69 289 TYR A O 1
ATOM 2366 N N . ASN A 1 290 ? 13.370 -16.161 -35.177 1.00 67.19 290 ASN A N 1
ATOM 2367 C CA . ASN A 1 290 ? 12.785 -17.421 -34.727 1.00 67.19 290 ASN A CA 1
ATOM 2368 C C . ASN A 1 290 ? 13.855 -18.394 -34.192 1.00 67.19 290 ASN A C 1
ATOM 2370 O O . ASN A 1 290 ? 14.764 -18.793 -34.920 1.00 67.19 290 ASN A O 1
ATOM 2374 N N . ASN A 1 291 ? 13.754 -18.776 -32.915 1.00 61.81 291 ASN A N 1
ATOM 2375 C CA . ASN A 1 291 ? 14.695 -19.662 -32.211 1.00 61.81 291 ASN A CA 1
ATOM 2376 C C . ASN A 1 291 ? 16.164 -19.188 -32.121 1.00 61.81 291 ASN A C 1
ATOM 2378 O O . ASN A 1 291 ? 17.051 -19.997 -31.826 1.00 61.81 291 ASN A O 1
ATOM 2382 N N . ASN A 1 292 ? 16.461 -17.899 -32.319 1.00 62.47 292 ASN A N 1
ATOM 2383 C CA . ASN A 1 292 ? 17.816 -17.384 -32.141 1.00 62.47 292 ASN A CA 1
ATOM 2384 C C . ASN A 1 292 ? 18.164 -17.243 -30.647 1.00 62.47 292 ASN A C 1
ATOM 2386 O O . ASN A 1 292 ? 17.973 -16.197 -30.028 1.00 62.47 292 ASN A O 1
ATOM 2390 N N . LYS A 1 293 ? 18.724 -18.315 -30.073 1.00 61.22 293 LYS A N 1
ATOM 2391 C CA . LYS A 1 293 ? 19.155 -18.413 -28.663 1.00 61.22 293 LYS A CA 1
ATOM 2392 C C . LYS A 1 293 ? 20.198 -17.366 -28.237 1.00 61.22 293 LYS A C 1
ATOM 2394 O O . LYS A 1 293 ? 20.504 -17.263 -27.050 1.00 61.22 293 LYS A O 1
ATOM 2399 N N . ALA A 1 294 ? 20.783 -16.635 -29.188 1.00 66.12 294 ALA A N 1
ATOM 2400 C CA . ALA A 1 294 ? 21.799 -15.616 -28.937 1.00 66.12 294 ALA A CA 1
ATOM 2401 C C . ALA A 1 294 ? 21.237 -14.184 -28.868 1.00 66.12 294 ALA A C 1
ATOM 2403 O O . ALA A 1 294 ? 21.981 -13.273 -28.506 1.00 66.12 294 ALA A O 1
ATOM 2404 N N . LEU A 1 295 ? 19.953 -13.966 -29.189 1.00 78.69 295 LEU A N 1
ATOM 2405 C CA . LEU A 1 295 ? 19.370 -12.626 -29.165 1.00 78.69 295 LEU A CA 1
ATOM 2406 C C . LEU A 1 295 ? 19.145 -12.160 -27.723 1.00 78.69 295 LEU A C 1
ATOM 2408 O O . LEU A 1 295 ? 18.484 -12.834 -26.924 1.00 78.69 295 LEU A O 1
ATOM 2412 N N . ARG A 1 296 ? 19.699 -10.991 -27.390 1.00 86.25 296 ARG A N 1
ATOM 2413 C CA . ARG A 1 296 ? 19.568 -10.393 -26.058 1.00 86.25 296 ARG A CA 1
ATOM 2414 C C . ARG A 1 296 ? 18.709 -9.140 -26.086 1.00 86.25 296 ARG A C 1
ATOM 2416 O O . ARG A 1 296 ? 19.003 -8.219 -26.840 1.00 86.25 296 ARG A O 1
ATOM 2423 N N . PHE A 1 297 ? 17.701 -9.090 -25.220 1.00 85.88 297 PHE A N 1
ATOM 2424 C CA . PHE A 1 297 ? 16.814 -7.933 -25.098 1.00 85.88 297 PHE A CA 1
ATOM 2425 C C . PHE A 1 297 ? 17.234 -7.036 -23.945 1.00 85.88 297 PHE A C 1
ATOM 2427 O O . PHE A 1 297 ? 17.520 -7.515 -22.846 1.00 85.88 297 PHE A O 1
ATOM 2434 N N . PHE A 1 298 ? 17.222 -5.737 -24.215 1.00 87.94 298 PHE A N 1
ATOM 2435 C CA . PHE A 1 298 ? 17.387 -4.661 -23.251 1.00 87.94 298 PHE A CA 1
ATOM 2436 C C . PHE A 1 298 ? 16.094 -3.844 -23.252 1.00 87.94 298 PHE A C 1
ATOM 2438 O O . PHE A 1 298 ? 15.762 -3.211 -24.250 1.00 87.94 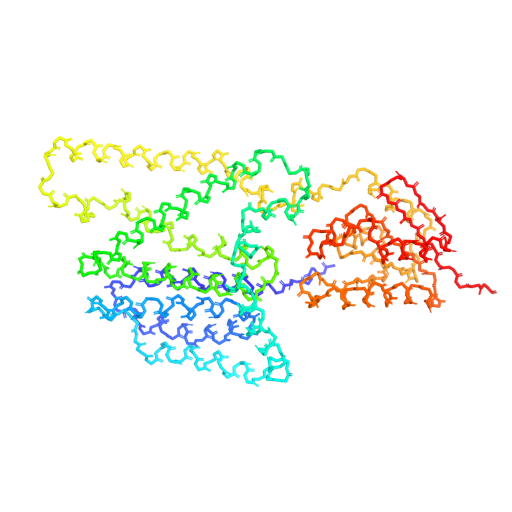298 PHE A O 1
ATOM 2445 N N . THR A 1 299 ? 15.308 -3.938 -22.181 1.00 83.62 299 THR A N 1
ATOM 2446 C CA . THR A 1 299 ? 14.020 -3.237 -22.038 1.00 83.62 299 THR A CA 1
ATOM 2447 C C . THR A 1 299 ? 13.566 -3.266 -20.578 1.00 83.62 299 THR A C 1
ATOM 2449 O O . THR A 1 299 ? 14.209 -3.918 -19.759 1.00 83.62 299 THR A O 1
ATOM 2452 N N . ASP A 1 300 ? 12.481 -2.574 -20.229 1.00 75.88 300 ASP A N 1
ATOM 2453 C CA . ASP A 1 300 ? 11.971 -2.524 -18.858 1.00 75.88 300 ASP A CA 1
ATOM 2454 C C . ASP A 1 300 ? 11.381 -3.869 -18.414 1.00 75.88 300 ASP A C 1
ATOM 2456 O O . ASP A 1 300 ? 10.940 -4.694 -19.216 1.00 75.88 300 ASP A O 1
ATOM 2460 N N . VAL A 1 301 ? 11.318 -4.077 -17.098 1.00 67.31 301 VAL A N 1
ATOM 2461 C CA . VAL A 1 301 ? 10.895 -5.356 -16.515 1.00 67.31 301 VAL A CA 1
ATOM 2462 C C . VAL A 1 301 ? 9.468 -5.755 -16.915 1.00 67.31 301 VAL A C 1
ATOM 2464 O O . VAL A 1 301 ? 9.171 -6.945 -17.000 1.00 67.31 301 VAL A O 1
ATOM 2467 N N . GLN A 1 302 ? 8.563 -4.807 -17.159 1.00 67.38 302 GLN A N 1
ATOM 2468 C CA . GLN A 1 302 ? 7.189 -5.143 -17.533 1.00 67.38 302 GLN A CA 1
ATOM 2469 C C . GLN A 1 302 ? 7.111 -5.618 -18.982 1.00 67.38 302 GLN A C 1
ATOM 2471 O O . GLN A 1 302 ? 6.435 -6.610 -19.264 1.00 67.38 302 GLN A O 1
ATOM 2476 N N . THR A 1 303 ? 7.838 -4.952 -19.877 1.00 70.06 303 THR A N 1
ATOM 2477 C CA . THR A 1 303 ? 7.928 -5.319 -21.294 1.00 70.06 303 THR A CA 1
ATOM 2478 C C . THR A 1 303 ? 8.670 -6.658 -21.490 1.00 70.06 303 THR A C 1
ATOM 2480 O O . THR A 1 303 ? 8.365 -7.427 -22.401 1.00 70.06 303 THR A O 1
ATOM 2483 N N . VAL A 1 304 ? 9.585 -7.016 -20.586 1.00 67.31 304 VAL A N 1
ATOM 2484 C CA . VAL A 1 304 ? 10.341 -8.284 -20.614 1.00 67.31 304 VAL A CA 1
ATOM 2485 C C . VAL A 1 304 ? 9.449 -9.529 -20.581 1.00 67.31 304 VAL A C 1
ATOM 2487 O O . VAL A 1 304 ? 9.661 -10.464 -21.355 1.00 67.31 304 VAL A O 1
ATOM 2490 N N . TYR A 1 305 ? 8.439 -9.561 -19.706 1.00 68.50 305 TYR A N 1
ATOM 2491 C CA . TYR A 1 305 ? 7.555 -10.730 -19.576 1.00 68.50 305 TYR A CA 1
ATOM 2492 C C . TYR A 1 305 ? 6.741 -10.999 -20.841 1.00 68.50 305 TYR A C 1
ATOM 2494 O O . TYR A 1 305 ? 6.364 -12.138 -21.106 1.00 68.50 305 TYR A O 1
ATOM 2502 N N . TYR A 1 306 ? 6.486 -9.951 -21.621 1.00 74.06 306 TYR A N 1
ATOM 2503 C CA . TYR A 1 306 ? 5.761 -10.039 -22.873 1.00 74.06 306 TYR A CA 1
ATOM 2504 C C . TYR A 1 306 ? 6.592 -10.745 -23.960 1.00 74.06 306 TYR A C 1
ATOM 2506 O O . TYR A 1 306 ? 6.127 -11.713 -24.563 1.00 74.06 306 TYR A O 1
ATOM 2514 N N . TYR A 1 307 ? 7.855 -10.350 -24.147 1.00 74.50 307 TYR A N 1
ATOM 2515 C CA . TYR A 1 307 ? 8.727 -10.977 -25.149 1.00 74.50 307 TYR A CA 1
ATOM 2516 C C . TYR A 1 307 ? 9.121 -12.414 -24.805 1.00 74.50 307 TYR A C 1
ATOM 2518 O O . TYR A 1 307 ? 9.393 -13.202 -25.710 1.00 74.50 307 TYR A O 1
ATOM 2526 N N . ALA A 1 308 ? 9.087 -12.791 -23.525 1.00 73.56 308 ALA A N 1
ATOM 2527 C CA . ALA A 1 308 ? 9.336 -14.167 -23.098 1.00 73.56 308 ALA A CA 1
ATOM 2528 C C . ALA A 1 308 ? 8.332 -15.180 -23.688 1.00 73.56 308 ALA A C 1
ATOM 2530 O O . ALA A 1 308 ? 8.672 -16.353 -23.829 1.00 73.56 308 ALA A O 1
ATOM 2531 N N . PHE A 1 309 ? 7.116 -14.752 -24.058 1.00 77.31 309 PHE A N 1
ATOM 2532 C CA . PHE A 1 309 ? 6.155 -15.609 -24.765 1.00 77.31 309 PHE A CA 1
ATOM 2533 C C . PHE A 1 309 ? 6.595 -15.904 -26.209 1.00 77.31 309 PHE A C 1
ATOM 2535 O O . PHE A 1 309 ? 6.492 -17.038 -26.669 1.00 77.31 309 PHE A O 1
ATOM 2542 N N . TYR A 1 310 ? 7.114 -14.890 -26.904 1.00 78.56 310 TYR A N 1
ATOM 2543 C CA . TYR A 1 310 ? 7.507 -14.967 -28.315 1.00 78.56 310 TYR A CA 1
ATOM 2544 C C . TYR A 1 310 ? 8.908 -15.552 -28.524 1.00 78.56 310 TYR A C 1
ATOM 2546 O O . TYR A 1 310 ? 9.187 -16.139 -29.569 1.00 78.56 310 TYR A O 1
ATOM 2554 N N . ILE A 1 311 ? 9.790 -15.408 -27.531 1.00 77.06 311 ILE A N 1
ATOM 2555 C CA . ILE A 1 311 ? 11.181 -15.869 -27.576 1.00 77.06 311 ILE A CA 1
ATOM 2556 C C . ILE A 1 311 ? 11.537 -16.510 -26.225 1.00 77.06 311 ILE A C 1
ATOM 2558 O O . ILE A 1 311 ? 12.235 -15.911 -25.401 1.00 77.06 311 ILE A O 1
ATOM 2562 N N . PRO A 1 312 ? 11.080 -17.741 -25.966 1.00 71.31 312 PRO A N 1
ATOM 2563 C CA . PRO A 1 312 ? 11.270 -18.388 -24.667 1.00 71.31 312 PRO A CA 1
ATOM 2564 C C . PRO A 1 312 ? 12.748 -18.608 -24.300 1.00 71.31 312 PRO A C 1
ATOM 2566 O O . PRO A 1 312 ? 13.079 -18.685 -23.118 1.00 71.31 312 PRO A O 1
ATOM 2569 N N . ASP A 1 313 ? 13.636 -18.668 -25.299 1.00 68.12 313 ASP A N 1
ATOM 2570 C CA . ASP A 1 313 ? 15.083 -18.859 -25.128 1.00 68.12 313 ASP A CA 1
ATOM 2571 C C . ASP A 1 313 ? 15.892 -17.542 -25.112 1.00 68.12 313 ASP A C 1
ATOM 2573 O O . ASP A 1 313 ? 17.119 -17.570 -24.977 1.00 68.12 313 ASP A O 1
ATOM 2577 N N . GLY A 1 314 ? 15.239 -16.384 -25.263 1.00 64.94 314 GLY A N 1
ATOM 2578 C CA . GLY A 1 314 ? 15.902 -15.080 -25.272 1.00 64.94 314 GLY A CA 1
ATOM 2579 C C . GLY A 1 314 ? 16.495 -14.739 -23.904 1.00 64.94 314 GLY A C 1
ATOM 2580 O O . GLY A 1 314 ? 15.865 -14.945 -22.865 1.00 64.94 314 GLY A O 1
ATOM 2581 N N . ARG A 1 315 ? 17.717 -14.188 -23.872 1.00 70.38 315 ARG A N 1
ATOM 2582 C CA . ARG A 1 315 ? 18.289 -13.667 -22.619 1.00 70.38 315 ARG A CA 1
ATOM 2583 C C . ARG A 1 315 ? 17.801 -12.244 -22.396 1.00 70.38 315 ARG A C 1
ATOM 2585 O O . ARG A 1 315 ? 17.973 -11.377 -23.249 1.00 70.38 315 ARG A O 1
ATOM 2592 N N . LEU A 1 316 ? 17.223 -12.009 -21.229 1.00 70.44 316 LEU A N 1
ATOM 2593 C CA . LEU A 1 316 ? 16.586 -10.745 -20.880 1.00 70.44 316 LEU A CA 1
ATOM 2594 C C . LEU A 1 316 ? 17.500 -10.002 -19.902 1.00 70.44 316 LEU A C 1
ATOM 2596 O O . LEU A 1 316 ? 17.907 -10.559 -18.880 1.00 70.44 316 LEU A O 1
ATOM 2600 N N . ASN A 1 317 ? 17.888 -8.780 -20.257 1.00 71.69 317 ASN A N 1
ATOM 2601 C CA . ASN A 1 317 ? 18.577 -7.859 -19.366 1.00 71.69 317 ASN A CA 1
ATOM 2602 C C . ASN A 1 317 ? 17.597 -6.775 -18.960 1.00 71.69 317 ASN A C 1
ATOM 2604 O O . ASN A 1 317 ? 17.224 -5.933 -19.776 1.00 71.69 317 ASN A O 1
ATOM 2608 N N . ASN A 1 318 ? 17.231 -6.795 -17.688 1.00 67.44 318 ASN A N 1
ATOM 2609 C CA . ASN A 1 318 ? 16.293 -5.834 -17.153 1.00 67.44 318 ASN A CA 1
ATOM 2610 C C . ASN A 1 318 ? 17.075 -4.719 -16.456 1.00 67.44 318 ASN A C 1
ATOM 2612 O O . ASN A 1 318 ? 18.073 -5.015 -15.782 1.00 67.44 318 ASN A O 1
ATOM 2616 N N . PRO A 1 319 ? 16.628 -3.461 -16.561 1.00 65.12 319 PRO A N 1
ATOM 2617 C CA . PRO A 1 319 ? 17.044 -2.451 -15.616 1.00 65.12 319 PRO A CA 1
ATOM 2618 C C . PRO A 1 319 ? 16.582 -2.869 -14.209 1.00 65.12 319 PRO A C 1
ATOM 2620 O O . PRO A 1 319 ? 15.600 -3.614 -14.065 1.00 65.12 319 PRO A O 1
ATOM 2623 N N . PRO A 1 320 ? 17.297 -2.419 -13.169 1.00 58.19 320 PRO A N 1
ATOM 2624 C CA . PRO A 1 320 ? 16.825 -2.542 -11.802 1.00 58.19 320 PRO A CA 1
ATOM 2625 C C . PRO A 1 320 ? 15.451 -1.888 -11.662 1.00 58.19 320 PRO A C 1
ATOM 2627 O O . PRO A 1 320 ? 15.062 -0.987 -12.410 1.00 58.19 320 PRO A O 1
ATOM 2630 N N . GLN A 1 321 ? 14.677 -2.415 -10.729 1.00 61.69 321 GLN A N 1
ATOM 2631 C CA . GLN A 1 321 ? 13.313 -1.964 -10.522 1.00 61.69 321 GLN A CA 1
ATOM 2632 C C . GLN A 1 321 ? 13.312 -0.546 -9.942 1.00 61.69 321 GLN A C 1
ATOM 2634 O O . GLN A 1 321 ? 14.220 -0.209 -9.190 1.00 61.69 321 GLN A O 1
ATOM 2639 N N . PRO A 1 322 ? 12.270 0.268 -10.173 1.00 54.75 322 PRO A N 1
ATOM 2640 C CA . PRO A 1 322 ? 12.233 1.648 -9.680 1.00 54.75 322 PRO A CA 1
ATOM 2641 C C . PRO A 1 322 ? 12.394 1.794 -8.157 1.00 54.75 322 PRO A C 1
ATOM 2643 O O . PRO A 1 322 ? 12.776 2.843 -7.665 1.00 54.75 322 PRO A O 1
ATOM 2646 N N . TRP A 1 323 ? 12.102 0.743 -7.382 1.00 59.19 323 TRP A N 1
ATOM 2647 C CA . TRP A 1 323 ? 12.310 0.722 -5.928 1.00 59.19 323 TRP A CA 1
ATOM 2648 C C . TRP A 1 323 ? 13.742 0.359 -5.497 1.00 59.19 323 TRP A C 1
ATOM 2650 O O . TRP A 1 323 ? 14.015 0.308 -4.299 1.00 59.19 323 TRP A O 1
ATOM 2660 N N . GLU A 1 324 ? 14.619 0.036 -6.444 1.00 57.62 324 GLU A N 1
ATOM 2661 C CA . GLU A 1 324 ? 16.049 -0.234 -6.245 1.00 57.62 324 GLU A CA 1
ATOM 2662 C C . GLU A 1 324 ? 16.910 1.004 -6.544 1.00 57.62 324 GLU A C 1
ATOM 2664 O O . GLU A 1 324 ? 18.119 0.952 -6.354 1.00 57.62 324 GLU A O 1
ATOM 2669 N N . ILE A 1 325 ? 16.284 2.097 -6.988 1.00 64.12 325 ILE A N 1
ATOM 2670 C CA . ILE A 1 325 ? 16.914 3.361 -7.366 1.00 64.12 325 ILE A CA 1
ATOM 2671 C C . ILE A 1 325 ? 16.811 4.322 -6.178 1.00 64.12 325 ILE A C 1
ATOM 2673 O O . ILE A 1 325 ? 15.704 4.615 -5.719 1.00 64.12 325 ILE A O 1
ATOM 2677 N N . ALA A 1 326 ? 17.943 4.792 -5.645 1.00 59.66 326 ALA A N 1
ATOM 2678 C CA . ALA A 1 326 ? 17.941 5.688 -4.489 1.00 59.66 326 ALA A CA 1
ATOM 2679 C C . ALA A 1 326 ? 17.725 7.160 -4.871 1.00 59.66 326 ALA A C 1
ATOM 2681 O O . ALA A 1 326 ? 17.163 7.919 -4.079 1.00 59.66 326 ALA A O 1
ATOM 2682 N N . ASN A 1 327 ? 18.192 7.569 -6.052 1.00 66.56 327 ASN A N 1
ATOM 2683 C CA . ASN A 1 327 ? 18.094 8.932 -6.564 1.00 66.56 327 ASN A CA 1
ATOM 2684 C C . ASN A 1 327 ? 18.212 8.970 -8.100 1.00 66.56 327 ASN A C 1
ATOM 2686 O O . ASN A 1 327 ? 18.553 7.974 -8.736 1.00 66.56 327 ASN A O 1
ATOM 2690 N N . GLU A 1 328 ? 17.949 10.143 -8.670 1.00 71.38 328 GLU A N 1
ATOM 2691 C CA . GLU A 1 328 ? 17.991 10.414 -10.112 1.00 71.38 328 GLU A CA 1
ATOM 2692 C C . GLU A 1 328 ? 19.380 10.170 -10.742 1.00 71.38 328 GLU A C 1
ATOM 2694 O O . GLU A 1 328 ? 19.488 9.631 -11.840 1.00 71.38 328 GLU A O 1
ATOM 2699 N N . GLU A 1 329 ? 20.472 10.496 -10.042 1.00 76.44 329 GLU A N 1
ATOM 2700 C CA . GLU A 1 329 ? 21.835 10.259 -10.543 1.00 76.44 329 GLU A CA 1
ATOM 2701 C C . GLU A 1 329 ? 22.113 8.758 -10.737 1.00 76.44 329 GLU A C 1
ATOM 2703 O O . GLU A 1 329 ? 22.670 8.336 -11.754 1.00 76.44 329 GLU A O 1
ATOM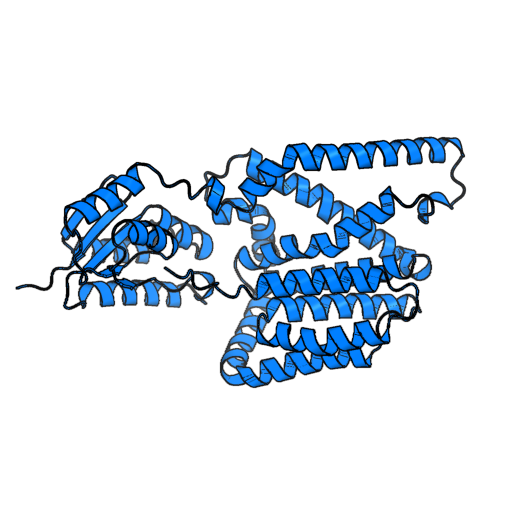 2708 N N . GLU A 1 330 ? 21.687 7.933 -9.778 1.00 74.94 330 GLU A N 1
ATOM 2709 C CA . GLU A 1 330 ? 21.808 6.479 -9.842 1.00 74.94 330 GLU A CA 1
ATOM 2710 C C . GLU A 1 330 ? 20.948 5.894 -10.973 1.00 74.94 330 GLU A C 1
ATOM 2712 O O . GLU A 1 330 ? 21.398 4.993 -11.684 1.00 74.94 330 GLU A O 1
ATOM 2717 N N . GLU A 1 331 ? 19.757 6.444 -11.205 1.00 76.12 331 GLU A N 1
ATOM 2718 C CA . GLU A 1 331 ? 18.895 6.067 -12.328 1.00 76.12 331 GLU A CA 1
ATOM 2719 C C . GLU A 1 331 ? 19.552 6.326 -13.682 1.00 76.12 331 GLU A C 1
ATOM 2721 O O . GLU A 1 331 ? 19.648 5.419 -14.516 1.00 76.12 331 GLU A O 1
ATOM 2726 N N . TRP A 1 332 ? 20.067 7.537 -13.899 1.00 83.25 332 TRP A N 1
ATOM 2727 C CA . TRP A 1 332 ? 20.752 7.876 -15.142 1.00 83.25 332 TRP A CA 1
ATOM 2728 C C . TRP A 1 332 ? 22.029 7.064 -15.322 1.00 83.25 332 TRP A C 1
ATOM 2730 O O . TRP A 1 332 ? 22.319 6.599 -16.430 1.00 83.25 332 TRP A O 1
ATOM 2740 N N . ALA A 1 333 ? 22.783 6.819 -14.249 1.00 83.06 333 ALA A N 1
ATOM 2741 C CA . ALA A 1 333 ? 23.927 5.913 -14.284 1.00 83.06 333 ALA A CA 1
ATOM 2742 C C . ALA A 1 333 ? 23.506 4.495 -14.709 1.00 83.06 333 ALA A C 1
ATOM 2744 O O . ALA A 1 333 ? 24.210 3.838 -15.483 1.00 83.06 333 ALA A O 1
ATOM 2745 N N . MET A 1 334 ? 22.337 4.026 -14.270 1.00 80.06 334 MET A N 1
ATOM 2746 C CA . MET A 1 334 ? 21.781 2.730 -14.657 1.00 80.06 334 MET A CA 1
ATOM 2747 C C . MET A 1 334 ? 21.315 2.698 -16.116 1.00 80.06 334 MET A C 1
ATOM 2749 O O . MET A 1 334 ? 21.641 1.731 -16.810 1.00 80.06 334 MET A O 1
ATOM 2753 N N . PHE A 1 335 ? 20.630 3.732 -16.617 1.00 83.19 335 PHE A N 1
ATOM 2754 C CA . PHE A 1 335 ? 20.271 3.827 -18.038 1.00 83.19 335 PHE A CA 1
ATOM 2755 C C . PHE A 1 335 ? 21.502 3.847 -18.935 1.00 83.19 335 PHE A C 1
ATOM 2757 O O . PHE A 1 335 ? 21.580 3.074 -19.891 1.00 83.19 335 PHE A O 1
ATOM 2764 N N . ASN A 1 336 ? 22.505 4.651 -18.579 1.00 86.38 336 ASN A N 1
ATOM 2765 C CA . ASN A 1 336 ? 23.773 4.708 -19.299 1.00 86.38 336 ASN A CA 1
ATOM 2766 C C . ASN A 1 336 ? 24.513 3.360 -19.254 1.00 86.38 336 ASN A C 1
ATOM 2768 O O . ASN A 1 336 ? 25.042 2.916 -20.270 1.00 86.38 336 ASN A O 1
ATOM 2772 N N . ASN A 1 337 ? 24.509 2.656 -18.118 1.00 87.50 337 ASN A N 1
ATOM 2773 C CA . ASN A 1 337 ? 25.080 1.309 -18.009 1.00 87.50 337 ASN A CA 1
ATOM 2774 C C . ASN A 1 337 ? 24.315 0.290 -18.869 1.00 87.50 337 ASN A C 1
ATOM 2776 O O . ASN A 1 337 ? 24.920 -0.576 -19.499 1.00 87.50 337 ASN A O 1
ATOM 2780 N N . MET A 1 338 ? 22.985 0.372 -18.912 1.00 87.31 338 MET A N 1
ATOM 2781 C CA . MET A 1 338 ? 22.166 -0.510 -19.740 1.00 87.31 338 MET A CA 1
ATOM 2782 C C . MET A 1 338 ? 22.427 -0.273 -21.231 1.00 87.31 338 MET A C 1
ATOM 2784 O O . MET A 1 338 ? 22.621 -1.243 -21.962 1.00 87.31 338 MET A O 1
ATOM 2788 N N . LEU A 1 339 ? 22.502 0.991 -21.653 1.00 89.25 339 LEU A N 1
ATOM 2789 C CA . LEU A 1 339 ? 22.853 1.377 -23.017 1.00 89.25 339 LEU A CA 1
ATOM 2790 C C . LEU A 1 339 ? 24.277 0.933 -23.377 1.00 89.25 339 LEU A C 1
ATOM 2792 O O . LEU A 1 339 ? 24.475 0.255 -24.379 1.00 89.25 339 LEU A O 1
ATOM 2796 N N . SER A 1 340 ? 25.253 1.189 -22.505 1.00 89.88 340 SER A N 1
ATOM 2797 C CA . SER A 1 340 ? 26.639 0.749 -22.699 1.00 89.88 340 SER A CA 1
ATOM 2798 C C . SER A 1 340 ? 26.751 -0.775 -22.819 1.00 89.88 340 SER A C 1
ATOM 2800 O O . SER A 1 340 ? 27.479 -1.289 -23.669 1.00 89.88 340 SER A O 1
ATOM 2802 N N . LYS A 1 341 ? 25.997 -1.537 -22.016 1.00 90.00 341 LYS A N 1
ATOM 2803 C CA . LYS A 1 341 ? 25.921 -3.003 -22.137 1.00 90.00 341 LYS A CA 1
ATOM 2804 C C . LYS A 1 341 ? 25.241 -3.453 -23.423 1.00 90.00 341 LYS A C 1
ATOM 2806 O O . LYS A 1 341 ? 25.598 -4.514 -23.926 1.00 90.00 341 LYS A O 1
ATOM 2811 N N . PHE A 1 342 ? 24.252 -2.706 -23.906 1.00 90.94 342 PHE A N 1
ATOM 2812 C CA . PHE A 1 342 ? 23.596 -2.966 -25.181 1.00 90.94 342 PHE A CA 1
ATOM 2813 C C . PHE A 1 342 ? 24.577 -2.776 -26.342 1.00 90.94 342 PHE A C 1
ATOM 2815 O O . PHE A 1 342 ? 24.717 -3.700 -27.141 1.00 90.94 342 PHE A O 1
ATOM 2822 N N . GLU A 1 343 ? 25.309 -1.660 -26.369 1.00 89.62 343 GLU A N 1
ATOM 2823 C CA . GLU A 1 343 ? 26.290 -1.292 -27.404 1.00 89.62 343 GLU A CA 1
ATOM 2824 C C . GLU A 1 343 ? 27.546 -2.180 -27.386 1.00 89.62 343 GLU A C 1
ATOM 2826 O O . GLU A 1 343 ? 28.061 -2.578 -28.428 1.00 89.62 343 GLU A O 1
ATOM 2831 N N . SER A 1 344 ? 28.029 -2.555 -26.200 1.00 89.38 344 SER A N 1
ATOM 2832 C CA . SER A 1 344 ? 29.212 -3.417 -26.048 1.00 89.38 344 SER A CA 1
ATOM 2833 C C . SER A 1 344 ? 28.911 -4.916 -26.164 1.00 89.38 344 SER A C 1
ATOM 2835 O O . SER A 1 344 ? 29.820 -5.746 -26.027 1.00 89.38 344 SER A O 1
ATOM 2837 N N . PHE A 1 345 ? 27.649 -5.306 -26.386 1.00 87.00 345 PHE A N 1
ATOM 2838 C CA . PHE A 1 345 ? 27.292 -6.717 -26.471 1.00 87.00 345 PHE A CA 1
ATOM 2839 C C . PHE A 1 345 ? 27.856 -7.345 -27.751 1.00 87.00 345 PHE A C 1
ATOM 2841 O O . PHE A 1 345 ? 27.552 -6.933 -28.861 1.00 87.00 345 PHE A O 1
ATOM 2848 N N . LYS A 1 346 ? 28.682 -8.387 -27.592 1.00 84.06 346 LYS A N 1
ATOM 2849 C CA . LYS A 1 346 ? 29.381 -9.064 -28.705 1.00 84.06 346 LYS A CA 1
ATOM 2850 C C . LYS A 1 346 ? 28.486 -9.935 -29.589 1.00 84.06 346 LYS A C 1
ATOM 2852 O O . LYS A 1 346 ? 28.962 -10.500 -30.566 1.00 84.06 346 LYS A O 1
ATOM 2857 N N . GLN A 1 347 ? 27.227 -10.111 -29.216 1.00 85.44 347 GLN A N 1
ATOM 2858 C CA . GLN A 1 347 ? 26.237 -10.824 -30.014 1.00 85.44 347 GLN A CA 1
ATOM 2859 C C . GLN A 1 347 ? 25.131 -9.847 -30.387 1.00 85.44 347 GLN A C 1
ATOM 2861 O O . GLN A 1 347 ? 25.079 -8.733 -29.876 1.00 85.44 347 GLN A O 1
ATOM 2866 N N . MET A 1 348 ? 24.227 -10.289 -31.249 1.00 86.62 348 MET A N 1
ATOM 2867 C CA . MET A 1 348 ? 23.064 -9.503 -31.618 1.00 86.62 348 MET A CA 1
ATOM 2868 C C . MET A 1 348 ? 22.241 -9.142 -30.374 1.00 86.62 348 MET A C 1
ATOM 2870 O O . MET A 1 348 ? 21.799 -10.020 -29.624 1.00 86.62 348 MET A O 1
ATOM 2874 N N . SER A 1 349 ? 22.034 -7.851 -30.155 1.00 89.12 349 SER A N 1
ATOM 2875 C CA . SER A 1 349 ? 21.165 -7.345 -29.099 1.00 89.12 349 SER A CA 1
ATOM 2876 C C . SER A 1 349 ? 20.127 -6.398 -29.668 1.00 89.12 349 SER A C 1
ATOM 2878 O O . SER A 1 349 ? 20.348 -5.716 -30.666 1.00 89.12 349 SER A O 1
ATOM 2880 N N . VAL A 1 350 ? 18.972 -6.369 -29.013 1.00 89.88 350 VAL A N 1
ATOM 2881 C CA . VAL A 1 350 ? 17.881 -5.460 -29.337 1.00 89.88 350 VAL A CA 1
ATOM 2882 C C . VAL A 1 350 ? 17.552 -4.654 -28.098 1.00 89.88 350 VAL A C 1
ATOM 2884 O O . VAL A 1 350 ? 17.289 -5.210 -27.030 1.00 89.88 350 VAL A O 1
ATOM 2887 N N . PHE A 1 351 ? 17.554 -3.339 -28.250 1.00 91.19 351 PHE A N 1
ATOM 2888 C CA . PHE A 1 351 ? 16.997 -2.434 -27.268 1.00 91.19 351 PHE A CA 1
ATOM 2889 C C . PHE A 1 351 ? 15.553 -2.131 -27.651 1.00 91.19 351 PHE A C 1
ATOM 2891 O O . PHE A 1 351 ? 15.289 -1.711 -28.777 1.00 91.19 351 PHE A O 1
ATOM 2898 N N . VAL A 1 352 ? 14.618 -2.345 -26.729 1.00 88.88 352 VAL A N 1
ATOM 2899 C CA . VAL A 1 352 ? 13.198 -2.071 -26.959 1.00 88.88 352 VAL A CA 1
ATOM 2900 C C . VAL A 1 352 ? 12.761 -0.915 -26.081 1.00 88.88 352 VAL A C 1
ATOM 2902 O O . VAL A 1 352 ? 12.760 -1.024 -24.853 1.00 88.88 352 VAL A O 1
ATOM 2905 N N . LEU A 1 353 ? 12.325 0.155 -26.734 1.00 87.75 353 LEU A N 1
ATOM 2906 C CA . LEU A 1 353 ? 11.698 1.301 -26.102 1.00 87.75 353 LEU A CA 1
ATOM 2907 C C . LEU A 1 353 ? 10.194 1.258 -26.384 1.00 87.75 353 LEU A C 1
ATOM 2909 O O . LEU A 1 353 ? 9.776 1.321 -27.539 1.00 87.75 353 LEU A O 1
ATOM 2913 N N . THR A 1 354 ? 9.384 1.132 -25.337 1.00 82.75 354 THR A N 1
ATOM 2914 C CA . THR A 1 354 ? 7.916 1.171 -25.416 1.00 82.75 354 THR A CA 1
ATOM 2915 C C . THR A 1 354 ? 7.396 2.415 -24.705 1.00 82.75 354 THR A C 1
ATOM 2917 O O . THR A 1 354 ? 8.074 2.975 -23.846 1.00 82.75 354 THR A O 1
ATOM 2920 N N . GLU A 1 355 ? 6.160 2.824 -24.979 1.00 78.31 355 GLU A N 1
ATOM 2921 C CA . GLU A 1 355 ? 5.499 3.851 -24.157 1.00 78.31 355 GLU A CA 1
ATOM 2922 C C . GLU A 1 355 ? 5.457 3.478 -22.662 1.00 78.31 355 GLU A C 1
ATOM 2924 O O . GLU A 1 355 ? 5.510 4.353 -21.799 1.00 78.31 355 GLU A O 1
ATOM 2929 N N . ARG A 1 356 ? 5.399 2.177 -22.332 1.00 72.38 356 ARG A N 1
ATOM 2930 C CA . ARG A 1 356 ? 5.410 1.697 -20.939 1.00 72.38 356 ARG A CA 1
ATOM 2931 C C . ARG A 1 356 ? 6.767 1.852 -20.271 1.00 72.38 356 ARG A C 1
ATOM 2933 O O . ARG A 1 356 ? 6.803 2.142 -19.077 1.00 72.38 356 ARG A O 1
ATOM 2940 N N . PHE A 1 357 ? 7.844 1.667 -21.036 1.00 73.00 357 PHE A N 1
ATOM 2941 C CA . PHE A 1 357 ? 9.203 1.923 -20.577 1.00 73.00 357 PHE A CA 1
ATOM 2942 C C . PHE A 1 357 ? 9.274 3.347 -20.023 1.00 73.00 357 PHE A C 1
ATOM 2944 O O . PHE A 1 357 ? 9.622 3.547 -18.870 1.00 73.00 357 PHE A O 1
ATOM 2951 N N . ASP A 1 358 ? 8.818 4.317 -20.809 1.00 69.44 358 ASP A N 1
ATOM 2952 C CA . ASP A 1 358 ? 8.811 5.737 -20.461 1.00 69.44 358 ASP A CA 1
ATOM 2953 C C . ASP A 1 358 ? 7.881 6.059 -19.268 1.00 69.44 358 ASP A C 1
ATOM 2955 O O . ASP A 1 358 ? 8.272 6.735 -18.318 1.00 69.44 358 ASP A O 1
ATOM 2959 N N . GLN A 1 359 ? 6.664 5.500 -19.236 1.00 67.25 359 GLN A N 1
ATOM 2960 C CA . GLN A 1 359 ? 5.689 5.776 -18.169 1.00 67.25 359 GLN A CA 1
ATOM 2961 C C . GLN A 1 359 ? 6.194 5.458 -16.757 1.00 67.25 359 GLN A C 1
ATOM 2963 O O . GLN A 1 359 ? 5.948 6.233 -15.832 1.00 67.25 359 GLN A O 1
ATOM 2968 N N . VAL A 1 360 ? 6.868 4.324 -16.554 1.00 64.44 360 VAL A N 1
ATOM 2969 C CA . VAL A 1 360 ? 7.308 3.918 -15.210 1.00 64.44 360 VAL A CA 1
ATOM 2970 C C . VAL A 1 360 ? 8.314 4.920 -14.640 1.00 64.44 360 VAL A C 1
ATOM 2972 O O . VAL A 1 360 ? 8.197 5.303 -13.475 1.00 64.44 360 VAL A O 1
ATOM 2975 N N . TYR A 1 361 ? 9.243 5.387 -15.470 1.00 64.75 361 TYR A N 1
ATOM 2976 C CA . TYR A 1 361 ? 10.297 6.313 -15.063 1.00 64.75 361 TYR A CA 1
ATOM 2977 C C . TYR A 1 361 ? 9.793 7.754 -14.952 1.00 64.75 361 TYR A C 1
ATOM 2979 O O . TYR A 1 361 ? 10.041 8.397 -13.933 1.00 64.75 361 TYR A O 1
ATOM 2987 N N . ARG A 1 362 ? 8.911 8.200 -15.863 1.00 64.50 362 ARG A N 1
ATOM 2988 C CA . ARG A 1 362 ? 8.187 9.479 -15.715 1.00 64.50 362 ARG A CA 1
ATOM 2989 C C . ARG A 1 362 ? 7.481 9.622 -14.382 1.00 64.50 362 ARG A C 1
ATOM 2991 O O . ARG A 1 362 ? 7.404 10.709 -13.821 1.00 64.50 362 ARG A O 1
ATOM 2998 N N . THR A 1 363 ? 6.894 8.528 -13.906 1.00 57.00 363 THR A N 1
ATOM 2999 C CA . THR A 1 363 ? 5.949 8.603 -12.795 1.00 57.00 363 THR A CA 1
ATOM 3000 C C . THR A 1 363 ? 6.578 8.299 -11.439 1.00 57.00 363 THR A C 1
ATOM 3002 O O . THR A 1 363 ? 6.059 8.735 -10.410 1.00 57.00 363 THR A O 1
ATOM 3005 N N . ILE A 1 364 ? 7.673 7.534 -11.411 1.00 56.66 364 ILE A N 1
ATOM 3006 C CA . ILE A 1 364 ? 8.358 7.177 -10.163 1.00 56.66 364 ILE A CA 1
ATOM 3007 C C . ILE A 1 364 ? 9.553 8.092 -9.902 1.00 56.66 364 ILE A C 1
ATOM 3009 O O . ILE A 1 364 ? 9.785 8.418 -8.739 1.00 56.66 364 ILE A O 1
ATOM 3013 N N . ALA A 1 365 ? 10.247 8.531 -10.949 1.00 60.38 365 ALA A N 1
ATOM 3014 C CA . ALA A 1 365 ? 11.444 9.350 -10.828 1.00 60.38 365 ALA A CA 1
ATOM 3015 C C . ALA A 1 365 ? 11.296 10.783 -11.347 1.00 60.38 365 ALA A C 1
ATOM 3017 O O . ALA A 1 365 ? 12.259 11.536 -11.347 1.00 60.38 365 ALA A O 1
ATOM 3018 N N . GLU A 1 366 ? 10.090 11.172 -11.771 1.00 63.84 366 GLU A N 1
ATOM 3019 C CA . GLU A 1 366 ? 9.783 12.522 -12.268 1.00 63.84 366 GLU A CA 1
ATOM 3020 C C . GLU A 1 366 ? 10.549 12.933 -13.543 1.00 63.84 366 GLU A C 1
ATOM 3022 O O . GLU A 1 366 ? 10.440 14.082 -13.965 1.00 63.84 366 GLU A O 1
ATOM 3027 N N . VAL A 1 367 ? 11.224 11.985 -14.207 1.00 66.94 367 VAL A N 1
ATOM 3028 C CA . VAL A 1 367 ? 11.931 12.187 -15.481 1.00 66.94 367 VAL A CA 1
ATOM 3029 C C . VAL A 1 367 ? 10.936 12.540 -16.583 1.00 66.94 367 VAL A C 1
ATOM 3031 O O . VAL A 1 367 ? 10.127 11.715 -17.005 1.00 66.94 367 VAL A O 1
ATOM 3034 N N . LYS A 1 368 ? 10.975 13.764 -17.096 1.00 69.69 368 LYS A N 1
ATOM 3035 C CA . LYS A 1 368 ? 10.133 14.191 -18.215 1.00 69.69 368 LYS A CA 1
ATOM 3036 C C . LYS A 1 368 ? 10.828 13.870 -19.535 1.00 69.69 368 LYS A C 1
ATOM 3038 O O . LYS A 1 368 ? 12.043 13.979 -19.650 1.00 69.69 368 LYS A O 1
ATOM 3043 N N . PRO A 1 369 ? 10.069 13.618 -20.612 1.00 68.31 369 PRO A N 1
ATOM 3044 C CA . PRO A 1 369 ? 10.650 13.446 -21.944 1.00 68.31 369 PRO A CA 1
ATOM 3045 C C . PRO A 1 369 ? 11.432 14.656 -22.417 1.00 68.31 369 PRO A C 1
ATOM 3047 O O . PRO A 1 369 ? 12.269 14.535 -23.295 1.00 68.31 369 PRO A O 1
ATOM 3050 N N . THR A 1 370 ? 11.088 15.835 -21.908 1.00 75.12 370 THR A N 1
ATOM 3051 C CA . THR A 1 370 ? 11.746 17.097 -22.233 1.00 75.12 370 THR A CA 1
ATOM 3052 C C . THR A 1 370 ? 13.062 17.287 -21.494 1.00 75.12 370 THR A C 1
ATOM 3054 O O . THR A 1 370 ? 13.766 18.244 -21.804 1.00 75.12 370 THR A O 1
ATOM 3057 N N . ASP A 1 371 ? 13.370 16.436 -20.516 1.00 80.06 371 ASP A N 1
ATOM 3058 C CA . ASP A 1 371 ? 14.596 16.557 -19.743 1.00 80.06 371 ASP A CA 1
ATOM 3059 C C . ASP A 1 371 ? 15.797 16.236 -20.628 1.00 80.06 371 ASP A C 1
ATOM 3061 O O . ASP A 1 371 ? 15.740 15.393 -21.534 1.00 80.06 371 ASP A O 1
ATOM 3065 N N . THR A 1 372 ? 16.883 16.965 -20.388 1.00 86.25 372 THR A N 1
ATOM 3066 C CA . THR A 1 372 ? 18.071 16.921 -21.242 1.00 86.25 372 THR A CA 1
ATOM 3067 C C . THR A 1 372 ? 18.668 15.520 -21.245 1.00 86.25 372 THR A C 1
ATOM 3069 O O . THR A 1 372 ? 18.961 14.993 -22.316 1.00 86.25 372 THR A O 1
ATOM 3072 N N . GLU A 1 373 ? 18.764 14.870 -20.083 1.00 84.44 373 GLU A N 1
ATOM 3073 C CA . GLU A 1 373 ? 19.300 13.514 -19.971 1.00 84.44 373 GLU A CA 1
ATOM 3074 C C . GLU A 1 373 ? 18.457 12.489 -20.742 1.00 84.44 373 GLU A C 1
ATOM 3076 O O . GLU A 1 373 ? 19.008 11.579 -21.369 1.00 84.44 373 GLU A O 1
ATOM 3081 N N . TRP A 1 374 ? 17.127 12.650 -20.767 1.00 84.38 374 TRP A N 1
ATOM 3082 C CA . TRP A 1 374 ? 16.250 11.770 -21.542 1.00 84.38 374 TRP A CA 1
ATOM 3083 C C . TRP A 1 374 ? 16.478 11.948 -23.041 1.00 84.38 374 TRP A C 1
ATOM 3085 O O . TRP A 1 374 ? 16.636 10.971 -23.775 1.00 84.38 374 TRP A O 1
ATOM 3095 N N . GLN A 1 375 ? 16.540 13.197 -23.504 1.00 86.94 375 GLN A N 1
ATOM 3096 C CA . GLN A 1 375 ? 16.828 13.506 -24.904 1.00 86.94 375 GLN A CA 1
ATOM 3097 C C . GLN A 1 375 ? 18.215 13.007 -25.322 1.00 86.94 375 GLN A C 1
ATOM 3099 O O . GLN A 1 375 ? 18.364 12.459 -26.413 1.00 86.94 375 GLN A O 1
ATOM 3104 N N . GLU A 1 376 ? 19.217 13.110 -24.448 1.00 88.88 376 GLU A N 1
ATOM 3105 C CA . GLU A 1 376 ? 20.548 12.545 -24.677 1.00 88.88 376 GLU A CA 1
ATOM 3106 C C . GLU A 1 376 ? 20.527 11.016 -24.747 1.00 88.88 376 GLU A C 1
ATOM 3108 O O . GLU A 1 376 ? 21.156 10.431 -25.631 1.00 88.88 376 GLU A O 1
ATOM 3113 N N . PHE A 1 377 ? 19.798 10.355 -23.845 1.00 87.12 377 PHE A N 1
ATOM 3114 C CA . PHE A 1 377 ? 19.638 8.903 -23.844 1.00 87.12 377 PHE A CA 1
ATOM 3115 C C . PHE A 1 377 ? 18.991 8.408 -25.146 1.00 87.12 377 PHE A C 1
ATOM 3117 O O . PHE A 1 377 ? 19.534 7.520 -25.810 1.00 87.12 377 PHE A O 1
ATOM 3124 N N . ILE A 1 378 ? 17.877 9.024 -25.557 1.00 87.06 378 ILE A N 1
ATOM 3125 C CA . ILE A 1 378 ? 17.203 8.723 -26.826 1.00 87.06 378 ILE A CA 1
ATOM 3126 C C . ILE A 1 378 ? 18.113 9.041 -28.016 1.00 87.06 378 ILE A C 1
ATOM 3128 O O . ILE A 1 378 ? 18.194 8.246 -28.952 1.00 87.06 378 ILE A O 1
ATOM 3132 N N . GLY A 1 379 ? 18.837 10.161 -27.965 1.00 88.19 379 GLY A N 1
ATOM 3133 C CA . GLY A 1 379 ? 19.807 10.569 -28.977 1.00 88.19 379 GLY A CA 1
ATOM 3134 C C . GLY A 1 379 ? 20.890 9.516 -29.197 1.00 88.19 379 GLY A C 1
ATOM 3135 O O . GLY A 1 379 ? 21.084 9.070 -30.328 1.00 88.19 379 GLY A O 1
ATOM 3136 N N . LYS A 1 380 ? 21.535 9.040 -28.125 1.00 89.31 380 LYS A N 1
ATOM 3137 C CA . LYS A 1 380 ? 22.529 7.956 -28.199 1.00 89.31 380 LYS A CA 1
ATOM 3138 C C . LYS A 1 380 ? 21.913 6.669 -28.738 1.00 89.31 380 LYS A C 1
ATOM 3140 O O . LYS A 1 380 ? 22.466 6.068 -29.655 1.00 89.31 380 LYS A O 1
ATOM 3145 N N . LEU A 1 381 ? 20.737 6.277 -28.246 1.00 88.00 381 LEU A N 1
ATOM 3146 C CA . LEU A 1 381 ? 20.060 5.070 -28.716 1.00 88.00 381 LEU A CA 1
ATOM 3147 C C . LEU A 1 381 ? 19.736 5.145 -30.218 1.00 88.00 381 LEU A C 1
ATOM 3149 O O . LEU A 1 381 ? 19.947 4.172 -30.942 1.00 88.00 381 LEU A O 1
ATOM 3153 N N . SER A 1 382 ? 19.325 6.321 -30.702 1.00 87.44 382 SER A N 1
ATOM 3154 C CA . SER A 1 382 ? 19.002 6.579 -32.111 1.00 87.44 382 SER A CA 1
ATOM 3155 C C . SER A 1 382 ? 20.187 6.482 -33.078 1.00 87.44 382 SER A C 1
ATOM 3157 O O . SER A 1 382 ? 19.971 6.433 -34.286 1.00 87.44 382 SER A O 1
ATOM 3159 N N . THR A 1 383 ? 21.426 6.408 -32.574 1.00 88.69 383 THR A N 1
ATOM 3160 C CA . THR A 1 383 ? 22.608 6.131 -33.412 1.00 88.69 383 THR A CA 1
ATOM 3161 C C . THR A 1 383 ? 22.639 4.686 -33.924 1.00 88.69 383 THR A C 1
ATOM 3163 O O . THR A 1 383 ? 23.332 4.387 -34.895 1.00 88.69 383 THR A O 1
ATOM 3166 N N . ASN A 1 384 ? 21.866 3.794 -33.297 1.00 89.06 384 ASN A N 1
ATOM 3167 C CA . ASN A 1 384 ? 21.731 2.395 -33.683 1.00 89.06 384 ASN A CA 1
ATOM 3168 C C . ASN A 1 384 ? 20.646 2.204 -34.755 1.00 89.06 384 ASN A C 1
ATOM 3170 O O . ASN A 1 384 ? 19.750 3.031 -34.934 1.00 89.06 384 ASN A O 1
ATOM 3174 N N . VAL A 1 385 ? 20.694 1.067 -35.453 1.00 90.50 385 VAL A N 1
ATOM 3175 C CA . VAL A 1 385 ? 19.758 0.766 -36.544 1.00 90.50 385 VAL A CA 1
ATOM 3176 C C . VAL A 1 385 ? 18.360 0.506 -35.987 1.00 90.50 385 VAL A C 1
ATOM 3178 O O . VAL A 1 385 ? 18.146 -0.456 -35.249 1.00 90.50 385 VAL A O 1
ATOM 3181 N N . VAL A 1 386 ? 17.383 1.323 -36.383 1.00 92.50 386 VAL A N 1
ATOM 3182 C CA . VAL A 1 386 ? 15.968 1.074 -36.079 1.00 92.50 386 VAL A CA 1
ATOM 3183 C C . VAL A 1 386 ? 15.460 -0.055 -36.972 1.00 92.50 386 VAL A C 1
ATOM 3185 O O . VAL A 1 386 ? 15.382 0.101 -38.188 1.00 92.50 386 VAL A O 1
ATOM 3188 N N . ILE A 1 387 ? 15.098 -1.189 -36.374 1.00 91.25 387 ILE A N 1
ATOM 3189 C CA . ILE A 1 387 ? 14.586 -2.363 -37.106 1.00 91.25 387 ILE A CA 1
ATOM 3190 C C . ILE A 1 387 ? 13.066 -2.475 -37.073 1.00 91.25 387 ILE A C 1
ATOM 3192 O O . ILE A 1 387 ? 12.482 -3.173 -37.896 1.00 91.25 387 ILE A O 1
ATOM 3196 N N . TYR A 1 388 ? 12.420 -1.795 -36.129 1.00 91.62 388 TYR A N 1
ATOM 3197 C CA . TYR A 1 388 ? 10.972 -1.783 -35.997 1.00 91.62 388 TYR A CA 1
ATOM 3198 C C . TYR A 1 388 ? 10.522 -0.486 -35.337 1.00 91.62 388 TYR A C 1
ATOM 3200 O O . TYR A 1 388 ? 11.111 -0.064 -34.341 1.00 91.62 388 TYR A O 1
ATOM 3208 N N . ASN A 1 389 ? 9.469 0.125 -35.873 1.00 92.50 389 ASN A N 1
ATOM 3209 C CA . ASN A 1 389 ? 8.795 1.263 -35.265 1.00 92.50 389 ASN A CA 1
ATOM 3210 C C . ASN A 1 389 ? 7.322 1.268 -35.694 1.00 92.50 389 ASN A C 1
ATOM 3212 O O . ASN A 1 389 ? 7.030 1.340 -36.887 1.00 92.50 389 ASN A O 1
ATOM 3216 N N . ASN A 1 390 ? 6.400 1.187 -34.734 1.00 89.69 390 ASN A N 1
ATOM 3217 C CA . ASN A 1 390 ? 4.954 1.256 -34.982 1.00 89.69 390 ASN A CA 1
ATOM 3218 C C . ASN A 1 390 ? 4.285 2.497 -34.363 1.00 89.69 390 ASN A C 1
ATOM 3220 O O . ASN A 1 390 ? 3.071 2.510 -34.174 1.00 89.69 390 ASN A O 1
ATOM 3224 N N . GLY A 1 391 ? 5.074 3.512 -34.007 1.00 86.69 391 GLY A N 1
ATOM 3225 C CA . GLY A 1 391 ? 4.623 4.725 -33.322 1.00 86.69 391 GLY A CA 1
ATOM 3226 C C . GLY A 1 391 ? 4.523 4.596 -31.798 1.00 86.69 391 GLY A C 1
ATOM 3227 O O . GLY A 1 391 ? 4.626 5.608 -31.117 1.00 86.69 391 GLY A O 1
ATOM 3228 N N . HIS A 1 392 ? 4.398 3.377 -31.261 1.00 84.75 392 HIS A N 1
ATOM 3229 C CA . HIS A 1 392 ? 4.281 3.109 -29.816 1.00 84.75 392 HIS A CA 1
ATOM 3230 C C . HIS A 1 392 ? 5.457 2.300 -29.249 1.00 84.75 392 HIS A C 1
ATOM 3232 O O . HIS A 1 392 ? 5.681 2.231 -28.039 1.00 84.75 392 HIS A O 1
ATOM 3238 N N . THR A 1 393 ? 6.182 1.597 -30.112 1.00 87.75 393 THR A N 1
ATOM 3239 C CA . THR A 1 393 ? 7.339 0.780 -29.764 1.00 87.75 393 THR A CA 1
ATOM 3240 C C . THR A 1 393 ? 8.395 0.920 -30.842 1.00 87.75 393 THR A C 1
ATOM 3242 O O . THR A 1 393 ? 8.105 0.716 -32.022 1.00 87.75 393 THR A O 1
ATOM 3245 N N . SER A 1 394 ? 9.619 1.200 -30.408 1.00 91.62 394 SER A N 1
ATOM 3246 C CA . SER A 1 394 ? 10.809 1.275 -31.248 1.00 91.62 394 SER A CA 1
ATOM 3247 C C . SER A 1 394 ? 11.810 0.206 -30.823 1.00 91.62 394 SER A C 1
ATOM 3249 O O . SER A 1 394 ? 12.084 0.036 -29.633 1.00 91.62 394 SER A O 1
ATOM 3251 N N . MET A 1 395 ? 12.360 -0.515 -31.798 1.00 91.44 395 MET A N 1
ATOM 3252 C CA . MET A 1 395 ? 13.427 -1.490 -31.583 1.00 91.44 395 MET A CA 1
ATOM 3253 C C . MET A 1 395 ? 14.696 -1.054 -32.293 1.00 91.44 395 MET A C 1
ATOM 3255 O O . MET A 1 395 ? 14.693 -0.826 -33.505 1.00 91.44 395 MET A O 1
ATOM 3259 N N . TYR A 1 396 ? 15.780 -1.013 -31.531 1.00 93.38 396 TYR A N 1
ATOM 3260 C CA . TYR A 1 396 ? 17.107 -0.650 -31.998 1.00 93.38 396 TYR A CA 1
ATOM 3261 C C . TYR A 1 396 ? 17.988 -1.887 -31.960 1.00 93.38 396 TYR A C 1
ATOM 3263 O O . TYR A 1 396 ? 18.069 -2.572 -30.941 1.00 93.38 396 TYR A O 1
ATOM 3271 N N . LEU A 1 397 ? 18.623 -2.189 -33.081 1.00 91.38 397 LEU A N 1
ATOM 3272 C CA . LEU A 1 397 ? 19.490 -3.337 -33.243 1.00 91.38 397 LEU A CA 1
ATOM 3273 C C . LEU A 1 397 ? 20.941 -2.905 -33.087 1.00 91.38 397 LEU A C 1
ATOM 3275 O O . LEU A 1 397 ? 21.401 -2.009 -33.794 1.00 91.38 397 LEU A O 1
ATOM 3279 N N . ASN A 1 398 ? 21.662 -3.606 -32.219 1.00 89.88 398 ASN A N 1
ATOM 3280 C CA . ASN A 1 398 ? 23.111 -3.615 -32.248 1.00 89.88 398 ASN A CA 1
ATOM 3281 C C . ASN A 1 398 ? 23.575 -4.937 -32.869 1.00 89.88 398 ASN A C 1
ATOM 3283 O O . ASN A 1 398 ? 23.363 -6.027 -32.324 1.00 89.88 398 ASN A O 1
ATOM 3287 N N . GLN A 1 399 ? 24.177 -4.820 -34.049 1.00 81.19 399 GLN A N 1
ATOM 3288 C CA . GLN A 1 399 ? 24.914 -5.890 -34.697 1.00 81.19 399 GLN A CA 1
ATOM 3289 C C . GLN A 1 399 ? 26.396 -5.523 -34.628 1.00 81.19 399 GLN A C 1
ATOM 3291 O O . GLN A 1 399 ? 26.810 -4.601 -35.334 1.00 81.19 399 GLN A O 1
ATOM 3296 N N . PRO A 1 400 ? 27.203 -6.211 -33.799 1.00 72.75 400 PRO A N 1
ATOM 3297 C CA . PRO A 1 400 ? 28.642 -6.017 -33.845 1.00 72.75 400 PRO A CA 1
ATOM 3298 C C . PRO A 1 400 ? 29.116 -6.332 -35.265 1.00 72.75 400 PRO A C 1
ATOM 3300 O O . PRO A 1 400 ? 28.730 -7.361 -35.822 1.00 72.75 400 PRO A O 1
ATOM 3303 N N . GLY A 1 401 ? 29.872 -5.404 -35.860 1.00 63.72 401 GLY A N 1
ATOM 3304 C CA . GLY A 1 401 ? 30.327 -5.508 -37.245 1.00 63.72 401 GLY A CA 1
ATOM 3305 C C . GLY A 1 401 ? 30.968 -6.868 -37.521 1.00 63.72 401 GLY A C 1
ATOM 3306 O O . GLY A 1 401 ? 31.761 -7.343 -36.705 1.00 63.72 401 GLY A O 1
ATOM 3307 N N . ASN A 1 402 ? 30.569 -7.488 -38.636 1.00 44.91 402 ASN A N 1
ATOM 3308 C CA . ASN A 1 402 ? 31.188 -8.711 -39.154 1.00 44.91 402 ASN A CA 1
ATOM 3309 C C . ASN A 1 402 ? 32.693 -8.544 -39.361 1.00 44.91 402 ASN A C 1
ATOM 3311 O O . ASN A 1 402 ? 33.094 -7.468 -39.866 1.00 44.91 402 ASN A O 1
#

Secondary structure (DSSP, 8-state):
--------HHHHHHHHHHHHHHHHHH-SSSTHHHHHHHHHHHHHHHHHH-HHHHHHHHHHHHHHHHHHHHHT--SS-HHHHHHHHHHHHHHHHHTHHHHHHHHHHHHHHHHHHHHSHHHHHTHHHHTTHHHHGGG--HHHHHHHHHHIIIIIIHHHHHHHHHHHTTTTS-HHHHHHHHHHHHHHHHHHHHHHHS-SHHHHHHHHHHTHHHHHHHHHHHHH-TT-GGGTS---HHHHHHHHHHHHHHHHHHHHHHHHHHHHHHHHHTHHHHH----HHHHHHHHHHHHHHTT-TT-EEE--HHHHHHHHHH-TT-EEEPPPPGGG--SHHHHHHHHHHHHHHHHT-SS-EEEEEEHHHHHHHHHHS---TTSHHHHHHHHHHTTSEEEEE-SSEEEEEE----

Foldseek 3Di:
DPDPPPPPLVVVLVVVVLVLLVCLVPPPDDCPVVSLVVCVVVLLVSLVRPLLSLLLVLLLVVLLVVLCVVQVHDSDDPVSSVVSVVSNVVSCVVVVVVVVVVVVLLVVLLVVCVVPVCLLCVLLLCVLCLVQPPPRDPLLSVLVVVCCCPQVVQLVVLLVVCSVVSNPDDSSSSSLSSSLVSLVVSLSSCSSRDPDNPSSVVSVVPNNSRRVVSVCCVLVPLVPVVNPPPDPPVVSVVSVVVSVVVVVVVVVSCVVCVVSNCCSVPVVVVPVPCDVVLVVVLVVCCVPCPQVLQEEEQAAPSSVVVNCVSHVSYHYDHQDALVVAPAPVSVLVSLVVSLVCQQPPQAKYKYKDFPVRVSNCCSSHVDDCPDPSNVVSVVSQVVFDFPDDPPGMTIGIHDDDD

pLDDT: mean 76.01, std 13.11, range [26.67, 94.06]